Protein 6XIB (pdb70)

B-factor: mean 24.28, std 8.49, range [13.37, 77.91]

Structure (mmCIF, N/CA/C/O backbone):
data_6XIB
#
_entry.id   6XIB
#
_cell.length_a   71.027
_cell.length_b   71.027
_cell.length_c   152.357
_cell.angle_alpha   90
_cell.angle_beta   90
_cell.angle_gamma   120
#
_symmetry.space_group_name_H-M   'P 32 2 1'
#
loop_
_entity.id
_entity.type
_entity.pdbx_description
1 polymer 'Proprotein convertase subtilisin/kexin type 9'
2 polymer 'Proprotein convertase subtilisin/kexin type 9'
3 polymer 'Peptide 30'
4 non-polymer GLYCEROL
5 water water
#
loop_
_atom_site.group_PDB
_atom_site.id
_atom_site.type_symbol
_atom_site.label_atom_id
_atom_site.label_alt_id
_atom_site.label_comp_id
_atom_site.label_asym_id
_atom_site.label_entity_id
_atom_site.label_seq_id
_atom_site.pdbx_PDB_ins_code
_atom_site.Cartn_x
_atom_site.Cartn_y
_atom_site.Cartn_z
_atom_site.occupancy
_atom_site.B_iso_or_equiv
_atom_site.auth_seq_id
_atom_site.auth_comp_id
_atom_site.auth_asym_id
_atom_site.auth_atom_id
_atom_site.pdbx_PDB_model_num
ATOM 1 N N . THR A 1 31 ? 36.394 18.41 32.684 1 35.19 61 THR A N 1
ATOM 2 C CA . THR A 1 31 ? 35.291 17.631 33.25 1 34.79 61 THR A CA 1
ATOM 3 C C . THR A 1 31 ? 35.46 17.349 34.763 1 31.45 61 THR A C 1
ATOM 4 O O . THR A 1 31 ? 34.531 16.826 35.376 1 31.97 61 THR A O 1
ATOM 8 N N . ALA A 1 32 ? 36.628 17.663 35.353 1 27.75 62 ALA A N 1
ATOM 9 C CA . ALA A 1 32 ? 36.815 17.458 36.797 1 24.47 62 ALA A CA 1
ATOM 10 C C . ALA A 1 32 ? 36.092 18.587 37.521 1 21.85 62 ALA A C 1
ATOM 11 O O . ALA A 1 32 ? 36.183 19.736 37.091 1 21.95 62 ALA A O 1
ATOM 13 N N . THR A 1 33 ? 35.346 18.259 38.593 1 18.89 63 THR A N 1
ATOM 14 C CA . THR A 1 33 ? 34.525 19.23 39.311 1 18.27 63 THR A CA 1
ATOM 15 C C . THR A 1 33 ? 34.903 19.364 40.782 1 17.43 63 THR A C 1
ATOM 16 O O . THR A 1 33 ? 35.495 18.45 41.346 1 17.17 63 THR A O 1
ATOM 20 N N . PHE A 1 34 ? 34.536 20.504 41.397 1 16.05 64 PHE A N 1
ATOM 21 C CA . PHE A 1 34 ? 34.787 20.801 42.811 1 16.24 64 PHE A CA 1
ATOM 22 C C . PHE A 1 34 ? 33.473 20.714 43.58 1 16.29 64 PHE A C 1
ATOM 23 O O . PHE A 1 34 ? 32.423 21.158 43.099 1 17.13 64 PHE A O 1
ATOM 31 N N . HIS A 1 35 ? 33.527 20.165 44.8 1 15.23 65 HIS A N 1
ATOM 32 C CA . HIS A 1 35 ? 32.333 20.006 45.616 1 15.82 65 HIS A CA 1
ATOM 33 C C . HIS A 1 35 ? 32.612 20.379 47.058 1 16.47 65 HIS A C 1
ATOM 34 O O . HIS A 1 35 ? 33.693 20.075 47.566 1 16.25 65 HIS A O 1
ATOM 41 N N . ARG A 1 36 ? 31.677 21.102 47.702 1 16.46 66 ARG A N 1
ATOM 42 C CA . ARG A 1 36 ? 31.844 21.407 49.132 1 16.67 66 ARG A CA 1
ATOM 43 C C . ARG A 1 36 ? 30.5 21.226 49.849 1 16.92 66 ARG A C 1
ATOM 44 O O . ARG A 1 36 ? 29.451 21.298 49.22 1 17.38 66 ARG A O 1
ATOM 52 N N . CYS A 1 37 ? 30.531 20.937 51.159 1 16.63 67 CYS A N 1
ATOM 53 C CA . CYS A 1 37 ? 29.315 20.692 51.927 1 16.7 67 CYS A CA 1
ATOM 54 C C . CYS A 1 37 ? 28.271 21.825 51.815 1 16.73 67 CYS A C 1
ATOM 55 O O . CYS A 1 37 ? 28.621 22.991 51.989 1 16.99 67 CYS A O 1
ATOM 58 N N . ALA A 1 38 ? 27.001 21.467 51.564 1 16.95 68 ALA A N 1
ATOM 59 C CA . ALA A 1 38 ? 25.889 22.442 51.493 1 17.09 68 ALA A CA 1
ATOM 60 C C . ALA A 1 38 ? 25.552 23.02 52.876 1 17.25 68 ALA A C 1
ATOM 61 O O . ALA A 1 38 ? 25.003 24.127 52.968 1 17.58 68 ALA A O 1
ATOM 63 N N . LYS A 1 39 ? 25.89 22.285 53.963 1 16.49 69 LYS A N 1
ATOM 64 C CA . LYS A 1 39 ? 25.688 22.782 55.325 1 17.43 69 LYS A CA 1
ATOM 65 C C . LYS A 1 39 ? 26.957 23.543 55.694 1 18.18 69 LYS A C 1
ATOM 66 O O . LYS A 1 39 ? 27.953 22.959 56.152 1 17.73 69 LYS A O 1
ATOM 72 N N . ASP A 1 40 ? 26.936 24.855 55.418 1 18.24 70 ASP A N 1
ATOM 73 C CA . ASP A 1 40 ? 28.086 25.733 55.58 1 18.53 70 ASP A CA 1
ATOM 74 C C . ASP A 1 40 ? 28.794 25.603 56.95 1 19.08 70 ASP A C 1
ATOM 75 O O . ASP A 1 40 ? 30.018 25.517 56.937 1 19.38 70 ASP A O 1
ATOM 80 N N . PRO A 1 41 ? 28.105 25.512 58.109 1 19.28 71 PRO A N 1
ATOM 81 C CA . PRO A 1 41 ? 28.838 25.342 59.391 1 19.64 71 PRO A CA 1
ATOM 82 C C . PRO A 1 41 ? 29.569 23.994 59.557 1 19.18 71 PRO A C 1
ATOM 83 O O . PRO A 1 41 ? 30.414 23.85 60.446 1 20.1 71 PRO A O 1
ATOM 87 N N . TRP A 1 42 ? 29.237 23.015 58.722 1 17.4 72 TRP A N 1
ATOM 88 C CA . TRP A 1 42 ? 29.9 21.699 58.758 1 17.05 72 TRP A CA 1
ATOM 89 C C . TRP A 1 42 ? 31.125 21.595 57.838 1 17.29 72 TRP A C 1
ATOM 90 O O . TRP A 1 42 ? 31.839 20.581 57.876 1 17.47 72 TRP A O 1
ATOM 101 N N . ARG A 1 43 ? 31.391 22.622 57.02 1 16.6 73 ARG A N 1
ATOM 102 C CA . ARG A 1 43 ? 32.555 22.611 56.139 1 17.16 73 ARG A CA 1
ATOM 103 C C . ARG A 1 43 ? 33.852 22.695 56.949 1 18.19 73 ARG A C 1
ATOM 104 O O . ARG A 1 43 ? 33.87 23.293 58.033 1 18.13 73 ARG A O 1
ATOM 112 N N . LEU A 1 44 ? 34.928 22.112 56.416 1 18.59 74 LEU A N 1
ATOM 113 C CA . LEU A 1 44 ? 36.256 22.182 57.019 1 20.13 74 LEU A CA 1
ATOM 114 C C . LEU A 1 44 ? 37.234 22.71 55.969 1 21.14 74 LEU A C 1
ATOM 115 O O . LEU A 1 44 ? 38.018 21.949 55.4 1 21.71 74 LEU A O 1
ATOM 120 N N . PRO A 1 45 ? 37.187 24.024 55.678 1 21.49 75 PRO A N 1
ATOM 121 C CA . PRO A 1 45 ? 38.08 24.566 54.634 1 21.24 75 PRO A CA 1
ATOM 122 C C . PRO A 1 45 ? 39.565 24.338 54.89 1 20.75 75 PRO A C 1
ATOM 123 O O . PRO A 1 45 ? 39.983 24.241 56.038 1 21.52 75 PRO A O 1
ATOM 127 N N . GLY A 1 46 ? 40.341 24.245 53.815 1 19.72 76 GLY A N 1
ATOM 128 C CA . GLY A 1 46 ? 41.781 24.092 53.92 1 19.67 76 GLY A CA 1
ATOM 129 C C . GLY A 1 46 ? 42.313 22.682 53.755 1 19.14 76 GLY A C 1
ATOM 130 O O . GLY A 1 46 ? 43.533 22.505 53.673 1 19.58 76 GLY A O 1
ATOM 131 N N . THR A 1 47 ? 41.418 21.674 53.742 1 18.23 77 THR A N 1
ATOM 132 C CA . THR A 1 47 ? 41.806 20.269 53.522 1 18.08 77 THR A CA 1
ATOM 133 C C . THR A 1 47 ? 40.881 19.708 52.451 1 16.79 77 THR A C 1
ATOM 134 O O . THR A 1 47 ? 39.653 19.881 52.529 1 16.25 77 THR A O 1
ATOM 138 N N . TYR A 1 48 ? 41.462 19.096 51.427 1 15.9 78 TYR A N 1
ATOM 139 C CA . TYR A 1 48 ? 40.727 18.618 50.265 1 15.81 78 TYR A CA 1
ATOM 140 C C . TYR A 1 48 ? 41.048 17.17 49.931 1 16.09 78 TYR A C 1
ATOM 141 O O . TYR A 1 48 ? 42.218 16.766 50.005 1 16.53 78 TYR A O 1
ATOM 150 N N . VAL A 1 49 ? 40.014 16.406 49.527 1 15.63 79 VAL A N 1
ATOM 151 C CA . VAL A 1 49 ? 40.167 15.031 49.067 1 16.37 79 VAL A CA 1
ATOM 152 C C . VAL A 1 49 ? 40.2 15.087 47.543 1 16.52 79 VAL A C 1
ATOM 153 O O . VAL A 1 49 ? 39.203 15.465 46.919 1 16.8 79 VAL A O 1
ATOM 157 N N . VAL A 1 50 ? 41.347 14.752 46.951 1 16.03 80 VAL A N 1
ATOM 158 C CA . VAL A 1 50 ? 41.493 14.748 45.503 1 16.36 80 VAL A CA 1
ATOM 159 C C . VAL A 1 50 ? 41.229 13.333 45.05 1 17.4 80 VAL A C 1
ATOM 160 O O . VAL A 1 50 ? 41.986 12.434 45.411 1 17.24 80 VAL A O 1
ATOM 164 N N . VAL A 1 51 ? 40.118 13.114 44.33 1 16.95 81 VAL A N 1
ATOM 165 C CA . VAL A 1 51 ? 39.698 11.795 43.897 1 17.57 81 VAL A CA 1
ATOM 166 C C . VAL A 1 51 ? 40.082 11.567 42.454 1 18.01 81 VAL A C 1
ATOM 167 O O . VAL A 1 51 ? 39.667 12.333 41.588 1 17.63 81 VAL A O 1
ATOM 171 N N . LEU A 1 52 ? 40.882 10.515 42.191 1 18.19 82 LEU A N 1
ATOM 172 C CA . LEU A 1 52 ? 41.306 10.23 40.827 1 19.01 82 LEU A CA 1
ATOM 173 C C . LEU A 1 52 ? 40.366 9.213 40.149 1 19.77 82 LEU A C 1
ATOM 174 O O . LEU A 1 52 ? 39.536 8.568 40.809 1 19.33 82 LEU A O 1
ATOM 179 N N . LYS A 1 53 ? 40.482 9.083 38.819 1 20.99 83 LYS A N 1
ATOM 180 C CA . LYS A 1 53 ? 39.659 8.172 38.035 1 22.89 83 LYS A CA 1
ATOM 181 C C . LYS A 1 53 ? 39.819 6.723 38.527 1 24.84 83 LYS A C 1
ATOM 182 O O . LYS A 1 53 ? 40.888 6.344 38.98 1 24.28 83 LYS A O 1
ATOM 188 N N . GLU A 1 54 ? 38.723 5.97 38.513 1 27.56 84 GLU A N 1
ATOM 189 C CA . GLU A 1 54 ? 38.543 4.611 39.044 1 30.1 84 GLU A CA 1
ATOM 190 C C . GLU A 1 54 ? 39.774 3.662 39.003 1 30.81 84 GLU A C 1
ATOM 191 O O . GLU A 1 54 ? 40.149 3.106 40.045 1 31.74 84 GLU A O 1
ATOM 197 N N . GLU A 1 55 ? 40.377 3.463 37.83 1 29.81 85 GLU A N 1
ATOM 198 C CA . GLU A 1 55 ? 41.484 2.515 37.696 1 29.16 85 GLU A CA 1
ATOM 199 C C . GLU A 1 55 ? 42.877 3.121 37.863 1 26.77 85 GLU A C 1
ATOM 200 O O . GLU A 1 55 ? 43.871 2.483 37.489 1 26.52 85 GLU A O 1
ATOM 206 N N . THR A 1 56 ? 42.967 4.343 38.434 1 24.06 86 THR A N 1
ATOM 207 C CA . THR A 1 56 ? 44.265 4.971 38.639 1 22.23 86 THR A CA 1
ATOM 208 C C . THR A 1 56 ? 45.094 4.158 39.621 1 21.5 86 THR A C 1
ATOM 209 O O . THR A 1 56 ? 44.593 3.751 40.676 1 21.66 86 THR A O 1
ATOM 213 N N . HIS A 1 57 ? 46.335 3.864 39.242 1 20.63 87 HIS A N 1
ATOM 214 C CA . HIS A 1 57 ? 47.228 3.071 40.072 1 20.26 87 HIS A CA 1
ATOM 215 C C . HIS A 1 57 ? 47.886 3.913 41.169 1 19.66 87 HIS A C 1
ATOM 216 O O . HIS A 1 57 ? 48.101 5.114 40.972 1 19.4 87 HIS A O 1
ATOM 223 N N . LEU A 1 58 ? 48.251 3.282 42.304 1 19.01 88 LEU A N 1
ATOM 224 C CA . LEU A 1 58 ? 48.925 3.939 43.433 1 19.61 88 LEU A CA 1
ATOM 225 C C . LEU A 1 58 ? 50.165 4.75 42.998 1 19.76 88 LEU A C 1
ATOM 226 O O . LEU A 1 58 ? 50.333 5.884 43.447 1 19.37 88 LEU A O 1
ATOM 231 N N . SER A 1 59 ? 51.001 4.205 42.09 1 19.65 89 SER A N 1
ATOM 232 C CA . SER A 1 59 ? 52.163 4.946 41.597 1 19.96 89 SER A CA 1
ATOM 233 C C . SER A 1 59 ? 51.76 6.253 40.9 1 19.83 89 SER A C 1
ATOM 234 O O . SER A 1 59 ? 52.462 7.258 41.046 1 20.83 89 SER A O 1
ATOM 237 N N . GLN A 1 60 ? 50.658 6.233 40.137 1 19.12 90 GLN A N 1
ATOM 238 C CA . GLN A 1 60 ? 50.14 7.409 39.431 1 19.72 90 GLN A CA 1
ATOM 239 C C . GLN A 1 60 ? 49.567 8.409 40.466 1 20.18 90 GLN A C 1
ATOM 240 O O . GLN A 1 60 ? 49.814 9.612 40.35 1 20.68 90 GLN A O 1
ATOM 246 N N . SER A 1 61 ? 48.852 7.911 41.501 1 19.39 91 SER A N 1
ATOM 247 C CA . SER A 1 61 ? 48.349 8.792 42.566 1 19.37 91 SER A CA 1
ATOM 248 C C . SER A 1 61 ? 49.501 9.537 43.269 1 19.06 91 SER A C 1
ATOM 249 O O . SER A 1 61 ? 49.421 10.75 43.461 1 19.25 91 SER A O 1
ATOM 252 N N . GLU A 1 62 ? 50.583 8.821 43.624 1 18.83 92 GLU A N 1
ATOM 253 C CA . GLU A 1 62 ? 51.74 9.434 44.273 1 18.97 92 GLU A CA 1
ATOM 254 C C . GLU A 1 62 ? 52.399 10.469 43.361 1 19.74 92 GLU A C 1
ATOM 255 O O . GLU A 1 62 ? 52.751 11.552 43.827 1 20.29 92 GLU A O 1
ATOM 261 N N . ARG A 1 63 ? 52.535 10.157 42.061 1 19.83 93 ARG A N 1
ATOM 262 C CA . ARG A 1 63 ? 53.155 11.092 41.122 1 20.92 93 ARG A CA 1
ATOM 263 C C . ARG A 1 63 ? 52.308 12.353 40.964 1 19.88 93 ARG A C 1
ATOM 264 O O . ARG A 1 63 ? 52.854 13.454 40.944 1 20.21 93 ARG A O 1
ATOM 272 N N . THR A 1 64 ? 50.977 12.198 40.902 1 18.73 94 THR A N 1
ATOM 273 C CA . THR A 1 64 ? 50.055 13.327 40.756 1 18.31 94 THR A CA 1
ATOM 274 C C . THR A 1 64 ? 50.126 14.231 42.002 1 17.59 94 THR A C 1
ATOM 275 O O . THR A 1 64 ? 50.157 15.452 41.875 1 17.59 94 THR A O 1
ATOM 279 N N . ALA A 1 65 ? 50.216 13.63 43.2 1 17.09 95 ALA A N 1
ATOM 280 C CA . ALA A 1 65 ? 50.334 14.416 44.435 1 17.64 95 ALA A CA 1
ATOM 281 C C . ALA A 1 65 ? 51.645 15.226 44.412 1 18.41 95 ALA A C 1
ATOM 282 O O . ALA A 1 65 ? 51.638 16.415 44.735 1 18.24 95 ALA A O 1
ATOM 284 N N . ARG A 1 66 ? 52.753 14.603 43.968 1 18.69 96 ARG A N 1
ATOM 285 C CA . ARG A 1 66 ? 54.037 15.317 43.897 1 20.25 96 ARG A CA 1
ATOM 286 C C . ARG A 1 66 ? 53.994 16.445 42.84 1 19.43 96 ARG A C 1
ATOM 287 O O . ARG A 1 66 ? 54.551 17.526 43.058 1 19.61 96 ARG A O 1
ATOM 295 N N . ARG A 1 67 ? 53.275 16.215 41.74 1 18.47 97 ARG A N 1
ATOM 296 C CA . ARG A 1 67 ? 53.112 17.203 40.677 1 18.83 97 ARG A CA 1
ATOM 297 C C . ARG A 1 67 ? 52.323 18.417 41.224 1 18.21 97 ARG A C 1
ATOM 298 O O . ARG A 1 67 ? 52.702 19.56 40.982 1 18.91 97 ARG A O 1
ATOM 306 N N . LEU A 1 68 ? 51.274 18.163 42.026 1 17.09 98 LEU A N 1
ATOM 307 C CA . LEU A 1 68 ? 50.51 19.254 42.645 1 16.38 98 LEU A CA 1
ATOM 308 C C . LEU A 1 68 ? 51.42 20.052 43.579 1 16.67 98 LEU A C 1
ATOM 309 O O . LEU A 1 68 ? 51.442 21.276 43.491 1 16.93 98 LEU A O 1
ATOM 314 N N . GLN A 1 69 ? 52.222 19.369 44.423 1 16.61 99 GLN A N 1
ATOM 315 C CA . GLN A 1 69 ? 53.121 20.098 45.328 1 17.21 99 GLN A CA 1
ATOM 316 C C . GLN A 1 69 ? 54.101 20.99 44.567 1 17.63 99 GLN A C 1
ATOM 317 O O . GLN A 1 69 ? 54.275 22.165 44.938 1 18.25 99 GLN A O 1
ATOM 323 N N . ALA A 1 70 ? 54.644 20.474 43.428 1 17.23 100 ALA A N 1
ATOM 324 C CA . ALA A 1 70 ? 55.58 21.246 42.606 1 17.73 100 ALA A CA 1
ATOM 325 C C . ALA A 1 70 ? 54.9 22.453 41.929 1 17.85 100 ALA A C 1
ATOM 326 O O . ALA A 1 70 ? 55.447 23.556 41.979 1 18.46 100 ALA A O 1
ATOM 328 N N . GLN A 1 71 ? 53.729 22.252 41.298 1 17.51 101 GLN A N 1
ATOM 329 C CA . GLN A 1 71 ? 53.024 23.357 40.638 1 19.17 101 GLN A CA 1
ATOM 330 C C . GLN A 1 71 ? 52.603 24.42 41.662 1 19.35 101 GLN A C 1
ATOM 331 O O . GLN A 1 71 ? 52.698 25.618 41.391 1 19.59 101 GLN A O 1
ATOM 337 N N . ALA A 1 72 ? 52.168 23.981 42.844 1 18.79 102 ALA A N 1
ATOM 338 C CA . ALA A 1 72 ? 51.787 24.905 43.906 1 19.4 102 ALA A CA 1
ATOM 339 C C . ALA A 1 72 ? 52.996 25.73 44.354 1 19.81 102 ALA A C 1
ATOM 340 O O . ALA A 1 72 ? 52.877 26.946 44.514 1 20.01 102 ALA A O 1
ATOM 342 N N . ALA A 1 73 ? 54.168 25.081 44.494 1 19.59 103 ALA A N 1
ATOM 343 C CA . ALA A 1 73 ? 55.399 25.748 44.913 1 20.39 103 ALA A CA 1
ATOM 344 C C . ALA A 1 73 ? 55.832 26.799 43.907 1 21.17 103 ALA A C 1
ATOM 345 O O . ALA A 1 73 ? 56.282 27.877 44.308 1 21.86 103 ALA A O 1
ATOM 347 N N . ARG A 1 74 ? 55.621 26.539 42.601 1 21.11 104 ARG A N 1
ATOM 348 C CA . ARG A 1 74 ? 55.965 27.529 41.579 1 21.87 104 ARG A CA 1
ATOM 349 C C . ARG A 1 74 ? 55.13 28.823 41.699 1 23.1 104 ARG A C 1
ATOM 350 O O . ARG A 1 74 ? 55.565 29.875 41.246 1 23.94 104 ARG A O 1
ATOM 358 N N . ARG A 1 75 ? 53.941 28.732 42.301 1 22.78 105 ARG A N 1
ATOM 359 C CA . ARG A 1 75 ? 53.057 29.864 42.556 1 23.59 105 ARG A CA 1
ATOM 360 C C . ARG A 1 75 ? 53.238 30.477 43.972 1 23.48 105 ARG A C 1
ATOM 361 O O . ARG A 1 75 ? 52.5 31.393 44.335 1 24.23 105 ARG A O 1
ATOM 369 N N . GLY A 1 76 ? 54.175 29.948 44.755 1 22.54 106 GLY A N 1
ATOM 370 C CA . GLY A 1 76 ? 54.492 30.422 46.097 1 22.55 106 GLY A CA 1
ATOM 371 C C . GLY A 1 76 ? 53.692 29.799 47.219 1 22.21 106 GLY A C 1
ATOM 372 O O . GLY A 1 76 ? 53.746 30.28 48.356 1 23.05 106 GLY A O 1
ATOM 373 N N . TYR A 1 77 ? 52.997 28.694 46.943 1 20.71 107 TYR A N 1
ATOM 374 C CA . TYR A 1 77 ? 52.157 28.047 47.954 1 20.3 107 TYR A CA 1
ATOM 375 C C . TYR A 1 77 ? 52.733 26.774 48.555 1 21.16 107 TYR A C 1
ATOM 376 O O . TYR A 1 77 ? 53.174 25.895 47.827 1 20.93 107 TYR A O 1
ATOM 385 N N . LEU A 1 78 ? 52.601 26.63 49.872 1 21.45 108 LEU A N 1
ATOM 386 C CA . LEU A 1 78 ? 52.957 25.406 50.563 1 22.7 108 LEU A CA 1
ATOM 387 C C . LEU A 1 78 ? 51.782 24.446 50.478 1 23.42 108 LEU A C 1
ATOM 388 O O . LEU A 1 78 ? 50.615 24.858 50.492 1 25.09 108 LEU A O 1
ATOM 393 N N . THR A 1 79 ? 52.08 23.167 50.429 1 22.16 109 THR A N 1
ATOM 394 C CA . THR A 1 79 ? 51.083 22.112 50.434 1 21.62 109 THR A CA 1
ATOM 395 C C . THR A 1 79 ? 51.606 20.978 51.322 1 21.29 109 THR A C 1
ATOM 396 O O . THR A 1 79 ? 52.825 20.834 51.489 1 22.37 109 THR A O 1
ATOM 400 N N . LYS A 1 80 ? 50.705 20.136 51.823 1 20.21 110 LYS A N 1
ATOM 401 C CA . LYS A 1 80 ? 51.099 18.993 52.63 1 20.25 110 LYS A CA 1
ATOM 402 C C . LYS A 1 80 ? 50.231 17.803 52.266 1 19.99 110 LYS A C 1
ATOM 403 O O . LYS A 1 80 ? 49.004 17.903 52.307 1 20.51 110 LYS A O 1
ATOM 409 N N . ILE A 1 81 ? 50.853 16.693 51.847 1 19.15 111 ILE A N 1
ATOM 410 C CA . ILE A 1 81 ? 50.098 15.5 51.479 1 19.35 111 ILE A CA 1
ATOM 411 C C . ILE A 1 81 ? 49.868 14.679 52.746 1 20.31 111 ILE A C 1
ATOM 412 O O . ILE A 1 81 ? 50.803 14.064 53.268 1 21.62 111 ILE A O 1
ATOM 417 N N . LEU A 1 82 ? 48.66 14.728 53.286 1 19.56 112 LEU A N 1
ATOM 418 C CA . LEU A 1 82 ? 48.341 14.027 54.534 1 19.93 112 LEU A CA 1
ATOM 419 C C . LEU A 1 82 ? 48.192 12.509 54.388 1 20.26 112 LEU A C 1
ATOM 420 O O . LEU A 1 82 ? 48.441 11.767 55.347 1 20.65 112 LEU A O 1
ATOM 425 N N . HIS A 1 83 ? 47.702 12.048 53.233 1 19.89 113 HIS A N 1
ATOM 426 C CA . HIS A 1 83 ? 47.443 10.626 53.012 1 19.72 113 HIS A CA 1
ATOM 427 C C . HIS A 1 83 ? 47.307 10.344 51.527 1 19.85 113 HIS A C 1
ATOM 428 O O . HIS A 1 83 ? 46.771 11.173 50.807 1 19.03 113 HIS A O 1
ATOM 435 N N . VAL A 1 84 ? 47.764 9.17 51.067 1 19.86 114 VAL A N 1
ATOM 436 C CA . VAL A 1 84 ? 47.578 8.776 49.681 1 20.21 114 VAL A CA 1
ATOM 437 C C . VAL A 1 84 ? 46.669 7.541 49.72 1 21.01 114 VAL A C 1
ATOM 438 O O . VAL A 1 84 ? 47.01 6.536 50.36 1 21.69 114 VAL A O 1
ATOM 442 N N . PHE A 1 85 ? 45.485 7.642 49.115 1 20.93 115 PHE A N 1
ATOM 443 C CA . PHE A 1 85 ? 44.484 6.589 49.086 1 22.31 115 PHE A CA 1
ATOM 444 C C . PHE A 1 85 ? 44.732 5.539 48.007 1 25.98 115 PHE A C 1
ATOM 445 O O . PHE A 1 85 ? 45.062 5.881 46.874 1 26.72 115 PHE A O 1
ATOM 453 N N . HIS A 1 86 ? 44.429 4.28 48.33 1 27.84 116 HIS A N 1
ATOM 454 C CA . HIS A 1 86 ? 44.478 3.139 47.409 1 29.76 116 HIS A CA 1
ATOM 455 C C . HIS A 1 86 ? 43.731 1.961 48.045 1 30.81 116 HIS A C 1
ATOM 456 O O . HIS A 1 86 ? 43.834 1.752 49.244 1 31.82 116 HIS A O 1
ATOM 463 N N . GLY A 1 87 ? 42.95 1.241 47.254 1 30.89 117 GLY A N 1
ATOM 464 C CA . GLY A 1 87 ? 42.181 0.111 47.753 1 31.2 117 GLY A CA 1
ATOM 465 C C . GLY A 1 87 ? 40.699 0.199 47.442 1 31.44 117 GLY A C 1
ATOM 466 O O . GLY A 1 87 ? 40.072 -0.807 47.105 1 32.56 117 GLY A O 1
ATOM 467 N N . LEU A 1 88 ? 40.109 1.385 47.599 1 30.29 118 LEU A N 1
ATOM 468 C CA . LEU A 1 88 ? 38.69 1.596 47.299 1 30.05 118 LEU A CA 1
ATOM 469 C C . LEU A 1 88 ? 38.63 2.761 46.284 1 28.96 118 LEU A C 1
ATOM 470 O O . LEU A 1 88 ? 38.207 2.571 45.142 1 29.32 118 LEU A O 1
ATOM 475 N N . LEU A 1 89 ? 39.126 3.933 46.681 1 27.62 119 LEU A N 1
ATOM 476 C CA . LEU A 1 89 ? 39.167 5.114 45.835 1 27.34 119 LEU A CA 1
ATOM 477 C C . LEU A 1 89 ? 40.608 5.575 45.707 1 24.94 119 LEU A C 1
ATOM 478 O O . LEU A 1 89 ? 41.205 5.96 46.701 1 25.24 119 LEU A O 1
ATOM 483 N N . PRO A 1 90 ? 41.151 5.666 44.49 1 23.15 120 PRO A N 1
ATOM 484 C CA . PRO A 1 90 ? 42.497 6.24 44.329 1 21.75 120 PRO A CA 1
ATOM 485 C C . PRO A 1 90 ? 42.451 7.766 44.502 1 19.71 120 PRO A C 1
ATOM 486 O O . PRO A 1 90 ? 41.463 8.416 44.135 1 19.38 120 PRO A O 1
ATOM 490 N N . GLY A 1 91 ? 43.495 8.311 45.091 1 18.72 121 GLY A N 1
ATOM 491 C CA . GLY A 1 91 ? 43.582 9.75 45.297 1 18.36 121 GLY A CA 1
ATOM 492 C C . GLY A 1 91 ? 44.443 10.116 46.476 1 18.02 121 GLY A C 1
ATOM 493 O O . GLY A 1 91 ? 45.324 9.345 46.874 1 18.1 121 GLY A O 1
ATOM 494 N N . PHE A 1 92 ? 44.211 11.302 47.033 1 17.04 122 PHE A N 1
ATOM 495 C CA . PHE A 1 92 ? 45.005 11.764 48.167 1 16.81 122 PHE A CA 1
ATOM 496 C C . PHE A 1 92 ? 44.325 12.884 48.938 1 16.83 122 PHE A C 1
ATOM 497 O O . PHE A 1 92 ? 43.409 13.529 48.432 1 17.54 122 PHE A O 1
ATOM 505 N N . LEU A 1 93 ? 44.725 13.055 50.177 1 15.75 123 LEU A N 1
ATOM 506 C CA . LEU A 1 93 ? 44.206 14.069 51.071 1 16.22 123 LEU A CA 1
ATOM 507 C C . LEU A 1 93 ? 45.288 15.137 51.156 1 16.77 123 LEU A C 1
ATOM 508 O O . LEU A 1 93 ? 46.435 14.825 51.49 1 17.32 123 LEU A O 1
ATOM 513 N N . VAL A 1 94 ? 44.95 16.39 50.831 1 16.37 124 VAL A N 1
ATOM 514 C CA . VAL A 1 94 ? 45.94 17.47 50.823 1 17.03 124 VAL A CA 1
ATOM 515 C C . VAL A 1 94 ? 45.517 18.69 51.656 1 17.57 124 VAL A C 1
ATOM 516 O O . VAL A 1 94 ? 44.361 19.126 51.589 1 18.01 124 VAL A O 1
ATOM 520 N N . LYS A 1 95 ? 46.441 19.218 52.463 1 17.14 125 LYS A N 1
ATOM 521 C CA . LYS A 1 95 ? 46.198 20.447 53.205 1 17.64 125 LYS A CA 1
ATOM 522 C C . LYS A 1 95 ? 46.809 21.566 52.372 1 18.28 125 LYS A C 1
ATOM 523 O O . LYS A 1 95 ? 48.026 21.579 52.136 1 18.81 125 LYS A O 1
ATOM 529 N N . MET A 1 96 ? 45.967 22.463 51.849 1 17.17 126 MET A N 1
ATOM 530 C CA . MET A 1 96 ? 46.462 23.55 50.995 1 17.14 126 MET A CA 1
ATOM 531 C C . MET A 1 96 ? 45.402 24.65 50.904 1 17.62 126 MET A C 1
ATOM 532 O O . MET A 1 96 ? 44.233 24.42 51.236 1 17.83 126 MET A O 1
ATOM 537 N N . SER A 1 97 ? 45.794 25.811 50.407 1 17.89 127 SER A N 1
ATOM 538 C CA . SER A 1 97 ? 44.86 26.903 50.166 1 18.49 127 SER A CA 1
ATOM 539 C C . SER A 1 97 ? 43.893 26.503 49.041 1 18.81 127 SER A C 1
ATOM 540 O O . SER A 1 97 ? 44.33 25.968 48.021 1 19.41 127 SER A O 1
ATOM 543 N N . GLY A 1 98 ? 42.61 26.822 49.208 1 18.7 128 GLY A N 1
ATOM 544 C CA . GLY A 1 98 ? 41.612 26.606 48.159 1 18.82 128 GLY A CA 1
ATOM 545 C C . GLY A 1 98 ? 41.928 27.407 46.9 1 18.31 128 GLY A C 1
ATOM 546 O O . GLY A 1 98 ? 41.393 27.101 45.825 1 17.73 128 GLY A O 1
ATOM 547 N N . ASP A 1 99 ? 42.845 28.42 46.992 1 18.46 129 ASP A N 1
ATOM 548 C CA . ASP A 1 99 ? 43.29 29.192 45.823 1 18.15 129 ASP A CA 1
ATOM 549 C C . ASP A 1 99 ? 43.837 28.267 44.728 1 18.6 129 ASP A C 1
ATOM 550 O O . ASP A 1 99 ? 43.77 28.611 43.555 1 18.72 129 ASP A O 1
ATOM 555 N N . LEU A 1 100 ? 44.397 27.103 45.118 1 17.99 130 LEU A N 1
ATOM 556 C CA . LEU A 1 100 ? 44.982 26.159 44.185 1 18.02 130 LEU A CA 1
ATOM 557 C C . LEU A 1 100 ? 43.974 25.21 43.518 1 17.51 130 LEU A C 1
ATOM 558 O O . LEU A 1 100 ? 44.408 24.375 42.728 1 17.85 130 LEU A O 1
ATOM 563 N N . LEU A 1 101 ? 42.669 25.309 43.821 1 16.28 131 LEU A N 1
ATOM 564 C CA . LEU A 1 101 ? 41.681 24.369 43.249 1 16.46 131 LEU A CA 1
ATOM 565 C C . LEU A 1 101 ? 41.582 24.395 41.719 1 17.21 131 LEU A C 1
ATOM 566 O O . LEU A 1 101 ? 41.507 23.322 41.107 1 17.87 131 LEU A O 1
ATOM 571 N N . GLU A 1 102 ? 41.629 25.584 41.081 1 17.27 132 GLU A N 1
ATOM 572 C CA . GLU A 1 102 ? 41.564 25.644 39.604 1 18.3 132 GLU A CA 1
ATOM 573 C C . GLU A 1 102 ? 42.749 24.858 38.998 1 19.02 132 GLU A C 1
ATOM 574 O O . GLU A 1 102 ? 42.568 24.045 38.084 1 19.87 132 GLU A O 1
ATOM 580 N N . LEU A 1 103 ? 43.945 25.065 39.563 1 18.48 133 LEU A N 1
ATOM 581 C CA . LEU A 1 103 ? 45.158 24.357 39.153 1 19.68 133 LEU A CA 1
ATOM 582 C C . LEU A 1 103 ? 45.011 22.839 39.402 1 19.02 133 LEU A C 1
ATOM 583 O O . LEU A 1 103 ? 45.286 22.028 38.508 1 19.29 133 LEU A O 1
ATOM 588 N N . ALA A 1 104 ? 44.569 22.456 40.608 1 17.86 134 ALA A N 1
ATOM 589 C CA . ALA A 1 104 ? 44.463 21.04 40.972 1 17.62 134 ALA A CA 1
ATOM 590 C C . ALA A 1 104 ? 43.477 20.271 40.094 1 17.31 134 ALA A C 1
ATOM 591 O O . ALA A 1 104 ? 43.742 19.124 39.738 1 17.44 134 ALA A O 1
ATOM 593 N N . LEU A 1 105 ? 42.375 20.928 39.663 1 17 135 LEU A N 1
ATOM 594 C CA . LEU A 1 105 ? 41.388 20.253 38.812 1 17.57 135 LEU A CA 1
ATOM 595 C C . LEU A 1 105 ? 41.91 19.923 37.412 1 18.91 135 LEU A C 1
ATOM 596 O O . LEU A 1 105 ? 41.316 19.09 36.711 1 19.94 135 LEU A O 1
ATOM 601 N N . LYS A 1 106 ? 43.017 20.554 37.008 1 18.54 136 LYS A N 1
ATOM 602 C CA . LYS A 1 106 ? 43.638 20.3 35.705 1 19.3 136 LYS A CA 1
ATOM 603 C C . LYS A 1 106 ? 44.716 19.197 35.749 1 20.28 136 LYS A C 1
ATOM 604 O O . LYS A 1 106 ? 45.279 18.863 34.699 1 20.83 136 LYS A O 1
ATOM 610 N N . LEU A 1 107 ? 45.017 18.636 36.94 1 20.02 137 LEU A N 1
ATOM 611 C CA . LEU A 1 107 ? 46.038 17.59 37.075 1 20.45 137 LEU A CA 1
ATOM 612 C C . LEU A 1 107 ? 45.622 16.325 36.325 1 20.9 137 LEU A C 1
ATOM 613 O O . LEU A 1 107 ? 44.431 16.008 36.232 1 19.37 137 LEU A O 1
ATOM 618 N N . PRO A 1 108 ? 46.603 15.537 35.849 1 23.13 138 PRO A N 1
ATOM 619 C CA . PRO A 1 108 ? 46.241 14.285 35.165 1 23.85 138 PRO A CA 1
ATOM 620 C C . PRO A 1 108 ? 45.507 13.337 36.117 1 23.03 138 PRO A C 1
ATOM 621 O O . PRO A 1 108 ? 45.77 13.333 37.324 1 23.83 138 PRO A O 1
ATOM 625 N N . HIS A 1 109 ? 44.551 12.58 35.57 1 22.11 139 HIS A N 1
ATOM 626 C CA . HIS A 1 109 ? 43.746 11.563 36.258 1 22.07 139 HIS A CA 1
ATOM 627 C C . HIS A 1 109 ? 42.685 12.106 37.225 1 20.67 139 HIS A C 1
ATOM 628 O O . HIS A 1 109 ? 42.002 11.289 37.839 1 20.85 139 HIS A O 1
ATOM 635 N N . VAL A 1 110 ? 42.563 13.444 37.408 1 19.64 140 VAL A N 1
ATOM 636 C CA . VAL A 1 110 ? 41.591 13.939 38.404 1 19.4 140 VAL A CA 1
ATOM 637 C C . VAL A 1 110 ? 40.149 13.679 37.968 1 19.01 140 VAL A C 1
ATOM 638 O O . VAL A 1 110 ? 39.781 13.967 36.83 1 19.97 140 VAL A O 1
ATOM 642 N N . ASP A 1 111 ? 39.336 13.12 38.872 1 17.27 141 ASP A N 1
ATOM 643 C CA . ASP A 1 111 ? 37.914 12.891 38.627 1 16.49 141 ASP A CA 1
ATOM 644 C C . ASP A 1 111 ? 37.153 14.072 39.279 1 16.63 141 ASP A C 1
ATOM 645 O O . ASP A 1 111 ? 36.403 14.775 38.604 1 16.84 141 ASP A O 1
ATOM 650 N N . TYR A 1 112 ? 37.4 14.324 40.577 1 15.74 142 TYR A N 1
ATOM 651 C CA . TYR A 1 112 ? 36.753 15.452 41.267 1 15.67 142 TYR A CA 1
ATOM 652 C C . TYR A 1 112 ? 37.471 15.731 42.584 1 15.83 142 TYR A C 1
ATOM 653 O O . TYR A 1 112 ? 38.275 14.919 43.032 1 16.03 142 TYR A O 1
ATOM 662 N N . ILE A 1 113 ? 37.226 16.907 43.174 1 15.45 143 ILE A N 1
ATOM 663 C CA . ILE A 1 113 ? 37.859 17.278 44.434 1 15.54 143 ILE A CA 1
ATOM 664 C C . ILE A 1 113 ? 36.773 17.704 45.388 1 16.21 143 ILE A C 1
ATOM 665 O O . ILE A 1 113 ? 35.846 18.427 44.993 1 16.39 143 ILE A O 1
ATOM 670 N N . GLU A 1 114 ? 36.854 17.241 46.646 1 15.54 144 GLU A N 1
ATOM 671 C CA . GLU A 1 114 ? 35.849 17.605 47.643 1 15.72 144 GLU A CA 1
ATOM 672 C C . GLU A 1 114 ? 36.494 18.223 48.871 1 15.58 144 GLU A C 1
ATOM 673 O O . GLU A 1 114 ? 37.478 17.682 49.396 1 15.97 144 GLU A O 1
ATOM 679 N N . GLU A 1 115 ? 35.973 19.375 49.325 1 14.36 145 GLU A N 1
ATOM 680 C CA . GLU A 1 115 ? 36.476 19.989 50.559 1 14.39 145 GLU A CA 1
ATOM 681 C C . GLU A 1 115 ? 36.071 19.093 51.734 1 13.98 145 GLU A C 1
ATOM 682 O O . GLU A 1 115 ? 34.951 18.605 51.751 1 14.16 145 GLU A O 1
ATOM 688 N N . ASP A 1 116 ? 36.962 18.891 52.724 1 14.63 146 ASP A N 1
ATOM 689 C CA . ASP A 1 116 ? 36.614 18.063 53.885 1 15.07 146 ASP A CA 1
ATOM 690 C C . ASP A 1 116 ? 35.436 18.692 54.661 1 15.31 146 ASP A C 1
ATOM 691 O O . ASP A 1 116 ? 35.177 19.895 54.55 1 15.61 146 ASP A O 1
ATOM 696 N N . SER A 1 117 ? 34.704 17.87 55.413 1 15.45 147 SER A N 1
ATOM 697 C CA . SER A 1 117 ? 33.54 18.321 56.178 1 15.25 147 SER A CA 1
ATOM 698 C C . SER A 1 117 ? 33.315 17.395 57.374 1 15.63 147 SER A C 1
ATOM 699 O O . SER A 1 117 ? 33.921 16.309 57.456 1 15.39 147 SER A O 1
ATOM 702 N N . SER A 1 118 ? 32.493 17.841 58.32 1 14.53 148 SER A N 1
ATOM 703 C CA . SER A 1 118 ? 32.278 17.098 59.552 1 14.56 148 SER A CA 1
ATOM 704 C C . SER A 1 118 ? 31.237 15.965 59.451 1 14.5 148 SER A C 1
ATOM 705 O O . SER A 1 118 ? 30.296 16.02 58.666 1 15.26 148 SER A O 1
ATOM 708 N N . VAL A 1 119 ? 31.424 14.926 60.273 1 14.31 149 VAL A N 1
ATOM 709 C CA . VAL A 1 119 ? 30.45 13.886 60.512 1 14.51 149 VAL A CA 1
ATOM 710 C C . VAL A 1 119 ? 30.181 13.841 62.027 1 14.29 149 VAL A C 1
ATOM 711 O O . VAL A 1 119 ? 31.055 14.223 62.803 1 14.4 149 VAL A O 1
ATOM 715 N N . PHE A 1 120 ? 28.992 13.409 62.425 1 14.49 150 PHE A N 1
ATOM 716 C CA . PHE A 1 120 ? 28.589 13.421 63.836 1 15.29 150 PHE A CA 1
ATOM 717 C C . PHE A 1 120 ? 27.947 12.113 64.273 1 14.73 150 PHE A C 1
ATOM 718 O O . PHE A 1 120 ? 27.164 11.515 63.528 1 14.43 150 PHE A O 1
ATOM 726 N N . ALA A 1 121 ? 28.191 11.721 65.54 1 14.69 151 ALA A N 1
ATOM 727 C CA . ALA A 1 121 ? 27.588 10.551 66.167 1 15.47 151 ALA A CA 1
ATOM 728 C C . ALA A 1 121 ? 26.065 10.716 66.143 1 16.39 151 ALA A C 1
ATOM 729 O O . ALA A 1 121 ? 25.575 11.806 66.443 1 17.27 151 ALA A O 1
ATOM 731 N N . GLN A 1 122 ? 25.331 9.669 65.759 1 16.04 152 GLN A N 1
ATOM 732 C CA . GLN A 1 122 ? 23.871 9.736 65.728 1 16.89 152 GLN A CA 1
ATOM 733 C C . GLN A 1 122 ? 23.251 8.938 66.891 1 18.88 152 GLN A C 1
ATOM 734 O O . GLN A 1 122 ? 22.109 8.447 66.748 1 18.66 152 GLN A O 1
ATOM 741 N N . SER B 2 1 ? 11.796 -10.661 82.773 1 36.28 153 SER B N 1
ATOM 742 C CA . SER B 2 1 ? 11.608 -9.691 81.694 1 36.33 153 SER B CA 1
ATOM 743 C C . SER B 2 1 ? 12.879 -9.475 80.857 1 34.99 153 SER B C 1
ATOM 744 O O . SER B 2 1 ? 13.984 -9.821 81.268 1 35.09 153 SER B O 1
ATOM 747 N N . ILE B 2 2 ? 12.698 -8.897 79.673 1 33.3 154 ILE B N 1
ATOM 748 C CA . ILE B 2 2 ? 13.726 -8.671 78.654 1 31.5 154 ILE B CA 1
ATOM 749 C C . ILE B 2 2 ? 13.655 -7.199 78.186 1 28.25 154 ILE B C 1
ATOM 750 O O . ILE B 2 2 ? 12.572 -6.616 78.229 1 27.58 154 ILE B O 1
ATOM 755 N N . PRO B 2 3 ? 14.757 -6.567 77.701 1 26.07 155 PRO B N 1
ATOM 756 C CA . PRO B 2 3 ? 14.629 -5.186 77.172 1 24.72 155 PRO B CA 1
ATOM 757 C C . PRO B 2 3 ? 13.602 -5.158 76.029 1 23.02 155 PRO B C 1
ATOM 758 O O . PRO B 2 3 ? 13.563 -6.093 75.23 1 23.09 155 PRO B O 1
ATOM 762 N N . TRP B 2 4 ? 12.73 -4.13 75.987 1 21.89 156 TRP B N 1
ATOM 763 C CA . TRP B 2 4 ? 11.653 -4.02 74.998 1 21.16 156 TRP B CA 1
ATOM 764 C C . TRP B 2 4 ? 12.105 -4.251 73.569 1 20.54 156 TRP B C 1
ATOM 765 O O . TRP B 2 4 ? 11.387 -4.859 72.783 1 20.74 156 TRP B O 1
ATOM 776 N N . ASN B 2 5 ? 13.285 -3.72 73.225 1 20.21 157 ASN B N 1
ATOM 777 C CA . ASN B 2 5 ? 13.835 -3.788 71.872 1 19.78 157 ASN B CA 1
ATOM 778 C C . ASN B 2 5 ? 14.191 -5.211 71.456 1 20.63 157 ASN B C 1
ATOM 779 O O . ASN B 2 5 ? 13.962 -5.577 70.301 1 21.21 157 ASN B O 1
ATOM 784 N N . LEU B 2 6 ? 14.751 -6.007 72.376 1 20.96 158 LEU B N 1
ATOM 785 C CA . LEU B 2 6 ? 15.084 -7.4 72.066 1 21.39 158 LEU B CA 1
ATOM 786 C C . LEU B 2 6 ? 13.794 -8.243 71.917 1 22.87 158 LEU B C 1
ATOM 787 O O . LEU B 2 6 ? 13.728 -9.121 71.053 1 23.31 158 LEU B O 1
ATOM 792 N N . GLU B 2 7 ? 12.745 -7.911 72.696 1 22.85 159 GLU B N 1
ATOM 793 C CA . GLU B 2 7 ? 11.458 -8.583 72.547 1 23.93 159 GLU B CA 1
ATOM 794 C C . GLU B 2 7 ? 10.843 -8.193 71.185 1 23.75 159 GLU B C 1
ATOM 795 O O . GLU B 2 7 ? 10.331 -9.049 70.462 1 23.48 159 GLU B O 1
ATOM 801 N N . ARG B 2 8 ? 10.952 -6.904 70.807 1 23.36 160 ARG B N 1
ATOM 802 C CA . ARG B 2 8 ? 10.396 -6.395 69.548 1 23.3 160 ARG B CA 1
ATOM 803 C C . ARG B 2 8 ? 10.972 -7.041 68.296 1 23.83 160 ARG B C 1
ATOM 804 O O . ARG B 2 8 ? 10.241 -7.253 67.324 1 24.2 160 ARG B O 1
ATOM 812 N N . ILE B 2 9 ? 12.279 -7.321 68.289 1 23.95 161 ILE B N 1
ATOM 813 C CA . ILE B 2 9 ? 12.899 -7.965 67.125 1 25.26 161 ILE B CA 1
ATOM 814 C C . ILE B 2 9 ? 12.676 -9.507 67.118 1 28.28 161 ILE B C 1
ATOM 815 O O . ILE B 2 9 ? 13.022 -10.162 66.144 1 28.57 161 ILE B O 1
ATOM 820 N N . THR B 2 10 ? 12.098 -10.076 68.184 1 30.29 162 THR B N 1
ATOM 821 C CA . THR B 2 10 ? 11.805 -11.502 68.245 1 33.6 162 THR B CA 1
ATOM 822 C C . THR B 2 10 ? 10.423 -11.719 67.627 1 37.64 162 THR B C 1
ATOM 823 O O . THR B 2 10 ? 9.463 -11.071 68.046 1 38.12 162 THR B O 1
ATOM 827 N N . PRO B 2 11 ? 10.299 -12.618 66.637 1 40.17 163 PRO B N 1
ATOM 828 C CA . PRO B 2 11 ? 8.977 -12.877 66.042 1 42.25 163 PRO B CA 1
ATOM 829 C C . PRO B 2 11 ? 7.973 -13.402 67.068 1 44.82 163 PRO B C 1
ATOM 830 O O . PRO B 2 11 ? 8.34 -14.146 67.98 1 45.13 163 PRO B O 1
ATOM 834 N N . PRO B 2 12 ? 6.701 -12.982 66.966 1 46.42 164 PRO B N 1
ATOM 835 C CA . PRO B 2 12 ? 5.703 -13.44 67.943 1 47.46 164 PRO B CA 1
ATOM 836 C C . PRO B 2 12 ? 5.055 -14.76 67.535 1 48.57 164 PRO B C 1
ATOM 837 O O . PRO B 2 12 ? 5.453 -15.824 68.008 1 49.24 164 PRO B O 1
ATOM 841 N N . GLN B 2 20 ? 16.027 -16.257 72.827 1 45.2 172 GLN B N 1
ATOM 842 C CA . GLN B 2 20 ? 17.29 -15.543 72.981 1 45.35 172 GLN B CA 1
ATOM 843 C C . GLN B 2 20 ? 18.488 -16.372 72.497 1 44.94 172 GLN B C 1
ATOM 844 O O . GLN B 2 20 ? 19.099 -17.088 73.295 1 45.44 172 GLN B O 1
ATOM 846 N N . PRO B 2 21 ? 18.846 -16.281 71.199 1 43.77 173 PRO B N 1
ATOM 847 C CA . PRO B 2 21 ? 20.004 -17.052 70.695 1 42.85 173 PRO B CA 1
ATOM 848 C C . PRO B 2 21 ? 21.29 -16.694 71.443 1 41.1 173 PRO B C 1
ATOM 849 O O . PRO B 2 21 ? 21.617 -15.517 71.594 1 41.6 173 PRO B O 1
ATOM 853 N N . PRO B 2 22 ? 21.995 -17.701 71.984 1 38.72 174 PRO B N 1
ATOM 854 C CA . PRO B 2 22 ? 23.155 -17.405 72.838 1 36.95 174 PRO B CA 1
ATOM 855 C C . PRO B 2 22 ? 24.48 -17.137 72.139 1 34.46 174 PRO B C 1
ATOM 856 O O . PRO B 2 22 ? 25.406 -16.621 72.764 1 34.38 174 PRO B O 1
ATOM 860 N N . ASP B 2 23 ? 24.598 -17.528 70.872 1 32.25 175 ASP B N 1
ATOM 861 C CA . ASP B 2 23 ? 25.852 -17.364 70.131 1 30.17 175 ASP B CA 1
ATOM 862 C C . ASP B 2 23 ? 25.585 -16.977 68.681 1 27.39 175 ASP B C 1
ATOM 863 O O . ASP B 2 23 ? 26.353 -17.345 67.795 1 27.08 175 ASP B O 1
ATOM 868 N N . GLY B 2 24 ? 24.533 -16.197 68.453 1 25.09 176 GLY B N 1
ATOM 869 C CA . GLY B 2 24 ? 24.173 -15.807 67.098 1 23.18 176 GLY B CA 1
ATOM 870 C C . GLY B 2 24 ? 25.195 -14.914 66.427 1 21.06 176 GLY B C 1
ATOM 871 O O . GLY B 2 24 ? 25.817 -14.076 67.077 1 20.74 176 GLY B O 1
ATOM 872 N N . GLY B 2 25 ? 25.37 -15.096 65.123 1 19.61 177 GLY B N 1
ATOM 873 C CA . GLY B 2 25 ? 26.258 -14.264 64.322 1 19.93 177 GLY B CA 1
ATOM 874 C C . GLY B 2 25 ? 27.737 -14.596 64.389 1 19.98 177 GLY B C 1
ATOM 875 O O . GLY B 2 25 ? 28.556 -13.788 63.96 1 20.28 177 GLY B O 1
ATOM 876 N N . SER B 2 26 ? 28.099 -15.794 64.908 1 19.75 178 SER B N 1
ATOM 877 C CA . SER B 2 26 ? 29.506 -16.172 65.111 1 19.93 178 SER B CA 1
ATOM 878 C C . SER B 2 26 ? 30.397 -16.23 63.864 1 19.58 178 SER B C 1
ATOM 879 O O . SER B 2 26 ? 31.612 -16.099 64.018 1 20.26 178 SER B O 1
ATOM 882 N N . LEU B 2 27 ? 29.837 -16.435 62.667 1 19.21 179 LEU B N 1
ATOM 883 C CA . LEU B 2 27 ? 30.664 -16.458 61.446 1 19.86 179 LEU B CA 1
ATOM 884 C C . LEU B 2 27 ? 31.023 -15.046 60.937 1 19.5 179 LEU B C 1
ATOM 885 O O . LEU B 2 27 ? 31.786 -14.923 59.973 1 18.73 179 LEU B O 1
ATOM 890 N N . VAL B 2 28 ? 30.405 -13.992 61.509 1 19.91 180 VAL B N 1
ATOM 891 C CA . VAL B 2 28 ? 30.538 -12.622 61 1 20.39 180 VAL B CA 1
ATOM 892 C C . VAL B 2 28 ? 31.385 -11.711 61.872 1 20.52 180 VAL B C 1
ATOM 893 O O . VAL B 2 28 ? 31.352 -11.795 63.101 1 20.67 180 VAL B O 1
ATOM 897 N N . GLU B 2 29 ? 32.137 -10.826 61.223 1 20.14 181 GLU B N 1
ATOM 898 C CA . GLU B 2 29 ? 32.926 -9.837 61.931 1 20.48 181 GLU B CA 1
ATOM 899 C C . GLU B 2 29 ? 32.26 -8.492 61.656 1 19.88 181 GLU B C 1
ATOM 900 O O . GLU B 2 29 ? 32 -8.147 60.492 1 19.87 181 GLU B O 1
ATOM 906 N N . VAL B 2 30 ? 31.976 -7.749 62.711 1 19.23 182 VAL B N 1
ATOM 907 C CA . VAL B 2 30 ? 31.354 -6.443 62.571 1 19.13 182 VAL B CA 1
ATOM 908 C C . VAL B 2 30 ? 32.36 -5.336 62.877 1 20.02 182 VAL B C 1
ATOM 909 O O . VAL B 2 30 ? 32.821 -5.211 64.019 1 21.34 182 VAL B O 1
ATOM 913 N N . TYR B 2 31 ? 32.67 -4.504 61.889 1 18.19 183 TYR B N 1
ATOM 914 C CA . TYR B 2 31 ? 33.568 -3.374 62.088 1 18.12 183 TYR B CA 1
ATOM 915 C C . TYR B 2 31 ? 32.749 -2.184 62.564 1 18.81 183 TYR B C 1
ATOM 916 O O . TYR B 2 31 ? 31.687 -1.91 62.004 1 19.75 183 TYR B O 1
ATOM 925 N N . LEU B 2 32 ? 33.236 -1.467 63.581 1 18.05 184 LEU B N 1
ATOM 926 C CA . LEU B 2 32 ? 32.518 -0.316 64.111 1 18.12 184 LEU B CA 1
ATOM 927 C C . LEU B 2 32 ? 33.375 0.949 63.94 1 18.02 184 LEU B C 1
ATOM 928 O O . LEU B 2 32 ? 34.498 1.004 64.431 1 18.31 184 LEU B O 1
ATOM 933 N N . LEU B 2 33 ? 32.865 1.958 63.21 1 17.66 185 LEU B N 1
ATOM 934 C CA . LEU B 2 33 ? 33.598 3.222 63.035 1 18.24 185 LEU B CA 1
ATOM 935 C C . LEU B 2 33 ? 32.893 4.208 63.935 1 18 185 LEU B C 1
ATOM 936 O O . LEU B 2 33 ? 31.776 4.626 63.623 1 17.82 185 LEU B O 1
ATOM 941 N N . ASP B 2 34 ? 33.505 4.535 65.076 1 17.2 186 ASP B N 1
ATOM 942 C CA . ASP B 2 34 ? 32.825 5.367 66.059 1 17.86 186 ASP B CA 1
ATOM 943 C C . ASP B 2 34 ? 33.809 6.045 67.042 1 16.78 186 ASP B C 1
ATOM 944 O O . ASP B 2 34 ? 34.951 6.319 66.676 1 16.33 186 ASP B O 1
ATOM 949 N N . THR B 2 35 ? 33.367 6.357 68.274 1 16.28 187 THR B N 1
ATOM 950 C CA . THR B 2 35 ? 34.254 6.92 69.28 1 17.34 187 THR B CA 1
ATOM 951 C C . THR B 2 35 ? 35.186 5.784 69.809 1 18.27 187 THR B C 1
ATOM 952 O O . THR B 2 35 ? 35.048 4.611 69.421 1 19.02 187 THR B O 1
ATOM 956 N N . SER B 2 36 ? 36.073 6.119 70.769 1 18.4 188 SER B N 1
ATOM 957 C CA . SER B 2 36 ? 36.841 5.105 71.473 1 18.97 188 SER B CA 1
ATOM 958 C C . SER B 2 36 ? 35.844 4.246 72.295 1 18.57 188 SER B C 1
ATOM 959 O O . SER B 2 36 ? 34.689 4.652 72.504 1 17.93 188 SER B O 1
ATOM 962 N N . ILE B 2 37 ? 36.255 3.042 72.673 1 18.76 189 ILE B N 1
ATOM 963 C CA . ILE B 2 37 ? 35.378 2.139 73.407 1 20.37 189 ILE B CA 1
ATOM 964 C C . ILE B 2 37 ? 36.062 1.661 74.689 1 19.77 189 ILE B C 1
ATOM 965 O O . ILE B 2 37 ? 37.3 1.625 74.764 1 20.31 189 ILE B O 1
ATOM 970 N N . GLN B 2 38 ? 35.263 1.301 75.687 1 18.52 190 GLN B N 1
ATOM 971 C CA . GLN B 2 38 ? 35.819 0.784 76.938 1 19.31 190 GLN B CA 1
ATOM 972 C C . GLN B 2 38 ? 35.896 -0.724 76.724 1 20.44 190 GLN B C 1
ATOM 973 O O . GLN B 2 38 ? 34.93 -1.444 76.983 1 20.58 190 GLN B O 1
ATOM 979 N N . SER B 2 39 ? 37.009 -1.19 76.15 1 21.65 191 SER B N 1
ATOM 980 C CA . SER B 2 39 ? 37.132 -2.597 75.757 1 23.66 191 SER B CA 1
ATOM 981 C C . SER B 2 39 ? 37.128 -3.595 76.904 1 24.84 191 SER B C 1
ATOM 982 O O . SER B 2 39 ? 36.936 -4.788 76.643 1 26.25 191 SER B O 1
ATOM 985 N N . ASP B 2 40 ? 37.328 -3.138 78.15 1 24.26 192 ASP B N 1
ATOM 986 C CA . ASP B 2 40 ? 37.291 -4.063 79.286 1 25.3 192 ASP B CA 1
ATOM 987 C C . ASP B 2 40 ? 35.917 -4.077 80.006 1 24.5 192 ASP B C 1
ATOM 988 O O . ASP B 2 40 ? 35.775 -4.723 81.048 1 25.48 192 ASP B O 1
ATOM 993 N N . HIS B 2 41 ? 34.885 -3.411 79.438 1 21.82 193 HIS B N 1
ATOM 994 C CA . HIS B 2 41 ? 33.545 -3.447 80.018 1 20.32 193 HIS B CA 1
ATOM 995 C C . HIS B 2 41 ? 33.028 -4.89 79.936 1 20.41 193 HIS B C 1
ATOM 996 O O . HIS B 2 41 ? 33.155 -5.52 78.896 1 20 193 HIS B O 1
ATOM 1003 N N . ARG B 2 42 ? 32.509 -5.438 81.046 1 20.43 194 ARG B N 1
ATOM 1004 C CA . ARG B 2 42 ? 32.083 -6.842 81.092 1 21.92 194 ARG B CA 1
ATOM 1005 C C . ARG B 2 42 ? 31.129 -7.261 79.982 1 21.76 194 ARG B C 1
ATOM 1006 O O . ARG B 2 42 ? 31.111 -8.425 79.579 1 22.44 194 ARG B O 1
ATOM 1014 N N . GLU B 2 43 ? 30.335 -6.315 79.481 1 21.14 195 GLU B N 1
ATOM 1015 C CA . GLU B 2 43 ? 29.374 -6.617 78.438 1 20.69 195 GLU B CA 1
ATOM 1016 C C . GLU B 2 43 ? 30.04 -6.977 77.102 1 21.07 195 GLU B C 1
ATOM 1017 O O . GLU B 2 43 ? 29.536 -7.832 76.371 1 21.74 195 GLU B O 1
ATOM 1023 N N . ILE B 2 44 ? 31.175 -6.345 76.79 1 20.7 196 ILE B N 1
ATOM 1024 C CA . ILE B 2 44 ? 31.836 -6.556 75.498 1 21.68 196 ILE B CA 1
ATOM 1025 C C . ILE B 2 44 ? 33.27 -7.057 75.588 1 22.49 196 ILE B C 1
ATOM 1026 O O . ILE B 2 44 ? 33.905 -7.212 74.547 1 23.07 196 ILE B O 1
ATOM 1031 N N . GLU B 2 45 ? 33.815 -7.283 76.799 1 22.25 197 GLU B N 1
ATOM 1032 C CA . GLU B 2 45 ? 35.212 -7.717 76.934 1 23.71 197 GLU B CA 1
ATOM 1033 C C . GLU B 2 45 ? 35.454 -9.037 76.182 1 24.66 197 GLU B C 1
ATOM 1034 O O . GLU B 2 45 ? 34.625 -9.934 76.26 1 25.24 197 GLU B O 1
ATOM 1040 N N . GLY B 2 46 ? 36.532 -9.103 75.408 1 25.28 198 GLY B N 1
ATOM 1041 C CA . GLY B 2 46 ? 36.862 -10.296 74.638 1 27.07 198 GLY B CA 1
ATOM 1042 C C . GLY B 2 46 ? 36.173 -10.375 73.285 1 28.75 198 GLY B C 1
ATOM 1043 O O . GLY B 2 46 ? 36.702 -10.992 72.355 1 30.54 198 GLY B O 1
ATOM 1044 N N . ARG B 2 47 ? 34.985 -9.763 73.158 1 27.84 199 ARG B N 1
ATOM 1045 C CA . ARG B 2 47 ? 34.21 -9.774 71.899 1 27.84 199 ARG B CA 1
ATOM 1046 C C . ARG B 2 47 ? 34.612 -8.643 70.961 1 27.68 199 ARG B C 1
ATOM 1047 O O . ARG B 2 47 ? 34.411 -8.753 69.752 1 27.84 199 ARG B O 1
ATOM 1055 N N . VAL B 2 48 ? 35.142 -7.549 71.503 1 27.37 200 VAL B N 1
ATOM 1056 C CA . VAL B 2 48 ? 35.581 -6.429 70.691 1 28.3 200 VAL B CA 1
ATOM 1057 C C . VAL B 2 48 ? 37.1 -6.35 70.7 1 28.25 200 VAL B C 1
ATOM 1058 O O . VAL B 2 48 ? 37.722 -6.454 71.758 1 29.53 200 VAL B O 1
ATOM 1062 N N . MET B 2 49 ? 37.691 -6.216 69.528 1 26.93 201 MET B N 1
ATOM 1063 C CA . MET B 2 49 ? 39.117 -6.064 69.326 1 27.51 201 MET B CA 1
ATOM 1064 C C . MET B 2 49 ? 39.326 -4.602 68.919 1 25.91 201 MET B C 1
ATOM 1065 O O . MET B 2 49 ? 38.733 -4.143 67.939 1 25.64 201 MET B O 1
ATOM 1070 N N . VAL B 2 50 ? 40.136 -3.872 69.673 1 24.16 202 VAL B N 1
ATOM 1071 C CA . VAL B 2 50 ? 40.424 -2.478 69.378 1 23.02 202 VAL B CA 1
ATOM 1072 C C . VAL B 2 50 ? 41.577 -2.416 68.4 1 22.77 202 VAL B C 1
ATOM 1073 O O . VAL B 2 50 ? 42.702 -2.769 68.756 1 23.22 202 VAL B O 1
ATOM 1077 N N . THR B 2 51 ? 41.308 -1.992 67.155 1 22.07 203 THR B N 1
ATOM 1078 C CA . THR B 2 51 ? 42.373 -1.855 66.167 1 22.39 203 THR B CA 1
ATOM 1079 C C . THR B 2 51 ? 43.296 -0.673 66.557 1 23.61 203 THR B C 1
ATOM 1080 O O . THR B 2 51 ? 42.932 0.163 67.398 1 23.75 203 THR B O 1
ATOM 1084 N N . ASP B 2 52 ? 44.458 -0.561 65.898 1 24.66 204 ASP B N 1
ATOM 1085 C CA . ASP B 2 52 ? 45.331 0.594 66.121 1 26.33 204 ASP B CA 1
ATOM 1086 C C . ASP B 2 52 ? 44.816 1.869 65.385 1 25.64 204 ASP B C 1
ATOM 1087 O O . ASP B 2 52 ? 45.452 2.924 65.474 1 26.59 204 ASP B O 1
ATOM 1092 N N . PHE B 2 53 ? 43.676 1.782 64.68 1 23.5 205 PHE B N 1
ATOM 1093 C CA . PHE B 2 53 ? 43.183 2.903 63.889 1 21.98 205 PHE B CA 1
ATOM 1094 C C . PHE B 2 53 ? 42.577 4.045 64.685 1 20.29 205 PHE B C 1
ATOM 1095 O O . PHE B 2 53 ? 41.602 3.85 65.412 1 19.87 205 PHE B O 1
ATOM 1103 N N . GLU B 2 54 ? 43.087 5.261 64.437 1 19.37 206 GLU B N 1
ATOM 1104 C CA . GLU B 2 54 ? 42.569 6.487 65.023 1 19.25 206 GLU B CA 1
ATOM 1105 C C . GLU B 2 54 ? 42.775 7.66 64.041 1 19.24 206 GLU B C 1
ATOM 1106 O O . GLU B 2 54 ? 43.898 7.912 63.604 1 19.39 206 GLU B O 1
ATOM 1112 N N . ASN B 2 55 ? 41.693 8.363 63.699 1 17.98 207 ASN B N 1
ATOM 1113 C CA . ASN B 2 55 ? 41.777 9.545 62.846 1 17.59 207 ASN B CA 1
ATOM 1114 C C . ASN B 2 55 ? 40.605 10.448 63.241 1 17.4 207 ASN B C 1
ATOM 1115 O O . ASN B 2 55 ? 39.467 10.232 62.81 1 17.68 207 ASN B O 1
ATOM 1120 N N . VAL B 2 56 ? 40.886 11.396 64.148 1 17.04 208 VAL B N 1
ATOM 1121 C CA . VAL B 2 56 ? 39.862 12.261 64.711 1 17.55 208 VAL B CA 1
ATOM 1122 C C . VAL B 2 56 ? 40.278 13.716 64.746 1 18.45 208 VAL B C 1
ATOM 1123 O O . VAL B 2 56 ? 41.458 14.037 64.944 1 19.1 208 VAL B O 1
ATOM 1127 N N . PRO B 2 57 ? 39.297 14.619 64.607 1 18.24 209 PRO B N 1
ATOM 1128 C CA . PRO B 2 57 ? 39.612 16.047 64.712 1 18.83 209 PRO B CA 1
ATOM 1129 C C . PRO B 2 57 ? 39.78 16.47 66.184 1 20.05 209 PRO B C 1
ATOM 1130 O O . PRO B 2 57 ? 39.287 15.789 67.093 1 19.49 209 PRO B O 1
ATOM 1134 N N . GLU B 2 58 ? 40.46 17.611 66.423 1 20.98 210 GLU B N 1
ATOM 1135 C CA . GLU B 2 58 ? 40.618 18.11 67.797 1 22.73 210 GLU B CA 1
ATOM 1136 C C . GLU B 2 58 ? 39.243 18.549 68.344 1 22.85 210 GLU B C 1
ATOM 1137 O O . GLU B 2 58 ? 38.416 19.08 67.6 1 22.98 210 GLU B O 1
ATOM 1143 N N . GLU B 2 59 ? 39.002 18.338 69.65 1 22.95 211 GLU B N 1
ATOM 1144 C CA . GLU B 2 59 ? 37.755 18.763 70.271 1 23.49 211 GLU B CA 1
ATOM 1145 C C . GLU B 2 59 ? 37.644 20.301 70.264 1 25.41 211 GLU B C 1
ATOM 1146 O O . GLU B 2 59 ? 38.655 21.002 70.282 1 25.11 211 GLU B O 1
ATOM 1152 N N . ASP B 2 60 ? 36.408 20.814 70.224 1 26.7 212 ASP B N 1
ATOM 1153 C CA . ASP B 2 60 ? 36.166 22.25 70.239 1 28.92 212 ASP B CA 1
ATOM 1154 C C . ASP B 2 60 ? 36.291 22.752 71.687 1 30.29 212 ASP B C 1
ATOM 1155 O O . ASP B 2 60 ? 35.805 22.101 72.614 1 29.94 212 ASP B O 1
ATOM 1160 N N . GLY B 2 61 ? 36.941 23.898 71.859 1 31.69 213 GLY B N 1
ATOM 1161 C CA . GLY B 2 61 ? 37.18 24.495 73.17 1 33.54 213 GLY B CA 1
ATOM 1162 C C . GLY B 2 61 ? 38.56 24.134 73.687 1 35.47 213 GLY B C 1
ATOM 1163 O O . GLY B 2 61 ? 38.852 22.949 73.883 1 36.12 213 GLY B O 1
ATOM 1164 N N . THR B 2 62 ? 39.428 25.138 73.924 1 36.12 214 THR B N 1
ATOM 1165 C CA . THR B 2 62 ? 40.806 24.882 74.381 1 37.03 214 THR B CA 1
ATOM 1166 C C . THR B 2 62 ? 40.93 24.259 75.769 1 37.09 214 THR B C 1
ATOM 1167 O O . THR B 2 62 ? 42 23.72 76.076 1 38.25 214 THR B O 1
ATOM 1171 N N . ARG B 2 63 ? 39.875 24.321 76.613 1 35.58 215 ARG B N 1
ATOM 1172 C CA . ARG B 2 63 ? 39.98 23.726 77.95 1 35.1 215 ARG B CA 1
ATOM 1173 C C . ARG B 2 63 ? 39.288 22.368 78.071 1 33.81 215 ARG B C 1
ATOM 1174 O O . ARG B 2 63 ? 38.99 21.949 79.187 1 34.43 215 ARG B O 1
ATOM 1176 N N . PHE B 2 64 ? 39.076 21.662 76.949 1 31.63 216 PHE B N 1
ATOM 1177 C CA . PHE B 2 64 ? 38.407 20.357 76.966 1 30.12 216 PHE B CA 1
ATOM 1178 C C . PHE B 2 64 ? 39.132 19.285 77.798 1 28.89 216 PHE B C 1
ATOM 1179 O O . PHE B 2 64 ? 40.339 19.089 77.645 1 29.13 216 PHE B O 1
ATOM 1187 N N . HIS B 2 65 ? 38.388 18.584 78.666 1 27.53 217 HIS B N 1
ATOM 1188 C CA . HIS B 2 65 ? 38.935 17.515 79.503 1 27.44 217 HIS B CA 1
ATOM 1189 C C . HIS B 2 65 ? 38.584 16.147 78.949 1 27.66 217 HIS B C 1
ATOM 1190 O O . HIS B 2 65 ? 37.409 15.789 78.88 1 27.78 217 HIS B O 1
ATOM 1197 N N . ARG B 2 66 ? 39.6 15.381 78.555 1 27.43 218 ARG B N 1
ATOM 1198 C CA . ARG B 2 66 ? 39.409 14.069 77.946 1 28.17 218 ARG B CA 1
ATOM 1199 C C . ARG B 2 66 ? 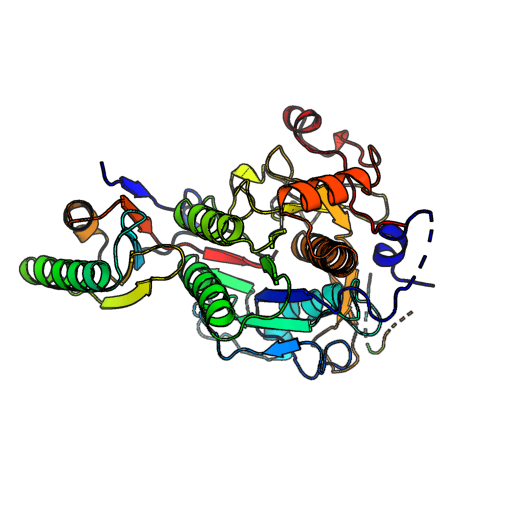39.253 12.972 78.98 1 29.05 218 ARG B C 1
ATOM 1200 O O . ARG B 2 66 ? 40.222 12.307 79.331 1 30.35 218 ARG B O 1
ATOM 1208 N N . GLN B 2 67 ? 38.029 12.776 79.467 1 27.8 219 GLN B N 1
ATOM 1209 C CA . GLN B 2 67 ? 37.748 11.742 80.457 1 27.66 219 GLN B CA 1
ATOM 1210 C C . GLN B 2 67 ? 37.309 10.489 79.712 1 26.99 219 GLN B C 1
ATOM 1211 O O . GLN B 2 67 ? 36.375 10.56 78.911 1 27.18 219 GLN B O 1
ATOM 1217 N N . ALA B 2 68 ? 37.99 9.352 79.939 1 25.95 220 ALA B N 1
ATOM 1218 C CA . ALA B 2 68 ? 37.669 8.101 79.237 1 25.7 220 ALA B CA 1
ATOM 1219 C C . ALA B 2 68 ? 36.186 7.717 79.302 1 24.6 220 ALA B C 1
ATOM 1220 O O . ALA B 2 68 ? 35.622 7.376 78.276 1 24.43 220 ALA B O 1
ATOM 1222 N N . SER B 2 69 ? 35.54 7.832 80.475 1 23.72 221 SER B N 1
ATOM 1223 C CA . SER B 2 69 ? 34.128 7.481 80.613 1 24.77 221 SER B CA 1
ATOM 1224 C C . SER B 2 69 ? 33.225 8.286 79.679 1 25.73 221 SER B C 1
ATOM 1225 O O . SER B 2 69 ? 32.224 7.749 79.182 1 27.49 221 SER B O 1
ATOM 1228 N N . LYS B 2 70 ? 33.569 9.564 79.426 1 24.41 222 LYS B N 1
ATOM 1229 C CA . LYS B 2 70 ? 32.757 10.377 78.521 1 24.68 222 LYS B CA 1
ATOM 1230 C C . LYS B 2 70 ? 33.152 10.114 77.071 1 23.16 222 LYS B C 1
ATOM 1231 O O . LYS B 2 70 ? 32.265 9.922 76.229 1 23.18 222 LYS B O 1
ATOM 1237 N N . CYS B 2 71 ? 34.466 10.053 76.789 1 21.83 223 CYS B N 1
ATOM 1238 C CA . CYS B 2 71 ? 34.977 9.801 75.43 1 21.74 223 CYS B CA 1
ATOM 1239 C C . CYS B 2 71 ? 34.435 8.48 74.863 1 20.95 223 CYS B C 1
ATOM 1240 O O . CYS B 2 71 ? 34.146 8.398 73.667 1 22.21 223 CYS B O 1
ATOM 1243 N N . ASP B 2 72 ? 34.305 7.448 75.709 1 19.04 224 ASP B N 1
ATOM 1244 C CA . ASP B 2 72 ? 33.896 6.105 75.266 1 18.54 224 ASP B CA 1
ATOM 1245 C C . ASP B 2 72 ? 32.388 5.84 75.224 1 17.46 224 ASP B C 1
ATOM 1246 O O . ASP B 2 72 ? 31.985 4.755 74.796 1 16.28 224 ASP B O 1
ATOM 1251 N N . SER B 2 73 ? 31.555 6.779 75.693 1 16.91 225 SER B N 1
ATOM 1252 C CA . SER B 2 73 ? 30.123 6.525 75.856 1 17.59 225 SER B CA 1
ATOM 1253 C C . SER B 2 73 ? 29.38 5.984 74.626 1 17.26 225 SER B C 1
ATOM 1254 O O . SER B 2 73 ? 28.7 4.953 74.721 1 17.48 225 SER B O 1
ATOM 1257 N N . HIS B 2 74 ? 29.464 6.701 73.502 1 16.69 226 HIS B N 1
ATOM 1258 C CA . HIS B 2 74 ? 28.708 6.338 72.313 1 16.74 226 HIS B CA 1
ATOM 1259 C C . HIS B 2 74 ? 29.085 4.944 71.79 1 15.77 226 HIS B C 1
ATOM 1260 O O . HIS B 2 74 ? 28.214 4.076 71.651 1 15.69 226 HIS B O 1
ATOM 1267 N N . GLY B 2 75 ? 30.37 4.747 71.506 1 15.36 227 GLY B N 1
ATOM 1268 C CA . GLY B 2 75 ? 30.865 3.493 70.939 1 15.97 227 GLY B CA 1
ATOM 1269 C C . GLY B 2 75 ? 30.671 2.28 71.836 1 15.87 227 GLY B C 1
ATOM 1270 O O . GLY B 2 75 ? 30.319 1.202 71.352 1 16.06 227 GLY B O 1
ATOM 1271 N N . THR B 2 76 ? 30.859 2.454 73.149 1 14.87 228 THR B N 1
ATOM 1272 C CA . THR B 2 76 ? 30.67 1.338 74.089 1 15.24 228 THR B CA 1
ATOM 1273 C C . THR B 2 76 ? 29.209 0.849 74.078 1 15.21 228 THR B C 1
ATOM 1274 O O . THR B 2 76 ? 28.945 -0.355 74.02 1 16.32 228 THR B O 1
ATOM 1278 N N . HIS B 2 77 ? 28.256 1.793 74.062 1 14.71 229 HIS B N 1
ATOM 1279 C CA . HIS B 2 77 ? 26.842 1.443 74.052 1 14.56 229 HIS B CA 1
ATOM 1280 C C . HIS B 2 77 ? 26.483 0.684 72.779 1 14.79 229 HIS B C 1
ATOM 1281 O O . HIS B 2 77 ? 25.845 -0.377 72.848 1 14.71 229 HIS B O 1
ATOM 1288 N N . LEU B 2 78 ? 26.948 1.184 71.617 1 14.54 230 LEU B N 1
ATOM 1289 C CA . LEU B 2 78 ? 26.646 0.537 70.333 1 15.92 230 LEU B CA 1
ATOM 1290 C C . LEU B 2 78 ? 27.319 -0.842 70.185 1 16.33 230 LEU B C 1
ATOM 1291 O O . LEU B 2 78 ? 26.688 -1.774 69.667 1 16.69 230 LEU B O 1
ATOM 1296 N N . ALA B 2 79 ? 28.538 -1.004 70.715 1 15.4 231 ALA B N 1
ATOM 1297 C CA . ALA B 2 79 ? 29.194 -2.333 70.681 1 16.28 231 ALA B CA 1
ATOM 1298 C C . ALA B 2 79 ? 28.351 -3.35 71.501 1 16.89 231 ALA B C 1
ATOM 1299 O O . ALA B 2 79 ? 28.189 -4.497 71.102 1 18.17 231 ALA B O 1
ATOM 1301 N N . GLY B 2 80 ? 27.777 -2.88 72.6 1 16.66 232 GLY B N 1
ATOM 1302 C CA . GLY B 2 80 ? 26.907 -3.671 73.452 1 17.22 232 GLY B CA 1
ATOM 1303 C C . GLY B 2 80 ? 25.615 -4.052 72.758 1 17.24 232 GLY B C 1
ATOM 1304 O O . GLY B 2 80 ? 25.172 -5.193 72.854 1 17.27 232 GLY B O 1
ATOM 1305 N N . VAL B 2 81 ? 25.009 -3.117 72.016 1 16.92 233 VAL B N 1
ATOM 1306 C CA . VAL B 2 81 ? 23.77 -3.398 71.289 1 17.16 233 VAL B CA 1
ATOM 1307 C C . VAL B 2 81 ? 24.009 -4.513 70.246 1 17.05 233 VAL B C 1
ATOM 1308 O O . VAL B 2 81 ? 23.199 -5.435 70.13 1 16.99 233 VAL B O 1
ATOM 1312 N N . VAL B 2 82 ? 25.156 -4.47 69.571 1 16.53 234 VAL B N 1
ATOM 1313 C CA . VAL B 2 82 ? 25.46 -5.483 68.555 1 17.41 234 VAL B CA 1
ATOM 1314 C C . VAL B 2 82 ? 25.761 -6.855 69.155 1 18.75 234 VAL B C 1
ATOM 1315 O O . VAL B 2 82 ? 25.178 -7.834 68.7 1 19.25 234 VAL B O 1
ATOM 1319 N N . SER B 2 83 ? 26.707 -6.941 70.108 1 18.58 235 SER B N 1
ATOM 1320 C CA . SER B 2 83 ? 27.184 -8.241 70.569 1 19.86 235 SER B CA 1
ATOM 1321 C C . SER B 2 83 ? 27.269 -8.462 72.072 1 20.01 235 SER B C 1
ATOM 1322 O O . SER B 2 83 ? 27.918 -9.417 72.487 1 20.12 235 SER B O 1
ATOM 1325 N N . GLY B 2 84 ? 26.715 -7.57 72.867 1 19.96 236 GLY B N 1
ATOM 1326 C CA . GLY B 2 84 ? 26.818 -7.666 74.321 1 20.35 236 GLY B CA 1
ATOM 1327 C C . GLY B 2 84 ? 26.35 -8.976 74.94 1 20.95 236 GLY B C 1
ATOM 1328 O O . GLY B 2 84 ? 25.336 -9.545 74.526 1 21.14 236 GLY B O 1
ATOM 1329 N N . ARG B 2 85 ? 27.098 -9.461 75.938 1 21.27 237 ARG B N 1
ATOM 1330 C CA . ARG B 2 85 ? 26.795 -10.695 76.663 1 22.23 237 ARG B CA 1
ATOM 1331 C C . ARG B 2 85 ? 25.354 -10.788 77.167 1 23.13 237 ARG B C 1
ATOM 1332 O O . ARG B 2 85 ? 24.711 -11.826 76.999 1 24.23 237 ARG B O 1
ATOM 1334 N N . ASP B 2 86 ? 24.84 -9.719 77.794 1 22.28 238 ASP B N 1
ATOM 1335 C CA . ASP B 2 86 ? 23.501 -9.733 78.368 1 22.66 238 ASP B CA 1
ATOM 1336 C C . ASP B 2 86 ? 22.433 -9.073 77.519 1 22.62 238 ASP B C 1
ATOM 1337 O O . ASP B 2 86 ? 21.29 -9.522 77.533 1 23.48 238 ASP B O 1
ATOM 1342 N N . ALA B 2 87 ? 22.767 -7.954 76.853 1 21.34 239 ALA B N 1
ATOM 1343 C CA . ALA B 2 87 ? 21.764 -7.175 76.144 1 21.03 239 ALA B CA 1
ATOM 1344 C C . ALA B 2 87 ? 22.016 -6.978 74.64 1 20.27 239 ALA B C 1
ATOM 1345 O O . ALA B 2 87 ? 21.391 -6.114 74.031 1 19.75 239 ALA B O 1
ATOM 1347 N N . GLY B 2 88 ? 22.899 -7.782 74.061 1 19.44 240 GLY B N 1
ATOM 1348 C CA . GLY B 2 88 ? 23.216 -7.693 72.639 1 19.68 240 GLY B CA 1
ATOM 1349 C C . GLY B 2 88 ? 22.318 -8.501 71.729 1 20.22 240 GLY B C 1
ATOM 1350 O O . GLY B 2 88 ? 21.671 -9.458 72.163 1 21.24 240 GLY B O 1
ATOM 1351 N N . VAL B 2 89 ? 22.277 -8.129 70.449 1 19.09 241 VAL B N 1
ATOM 1352 C CA . VAL B 2 89 ? 21.46 -8.83 69.469 1 19.41 241 VAL B CA 1
ATOM 1353 C C . VAL B 2 89 ? 22.157 -10.123 68.989 1 19.64 241 VAL B C 1
ATOM 1354 O O . VAL B 2 89 ? 21.536 -11.187 68.981 1 20.8 241 VAL B O 1
ATOM 1358 N N . ALA B 2 90 ? 23.412 -10.021 68.538 1 19.3 242 ALA B N 1
ATOM 1359 C CA . ALA B 2 90 ? 24.188 -11.158 68.004 1 19.01 242 ALA B CA 1
ATOM 1360 C C . ALA B 2 90 ? 25.324 -11.463 68.974 1 18.95 242 ALA B C 1
ATOM 1361 O O . ALA B 2 90 ? 26.451 -11.007 68.785 1 19.13 242 ALA B O 1
ATOM 1363 N N . LYS B 2 91 ? 25.03 -12.254 70.005 1 19.25 243 LYS B N 1
ATOM 1364 C CA . LYS B 2 91 ? 25.968 -12.547 71.087 1 20 243 LYS B CA 1
ATOM 1365 C C . LYS B 2 91 ? 27.237 -13.338 70.697 1 20.34 243 LYS B C 1
ATOM 1366 O O . LYS B 2 91 ? 28.208 -13.348 71.455 1 20.4 243 LYS B O 1
ATOM 1372 N N . GLY B 2 92 ? 27.256 -13.93 69.51 1 20.5 244 GLY B N 1
ATOM 1373 C CA . GLY B 2 92 ? 28.432 -14.653 69.031 1 20.56 244 GLY B CA 1
ATOM 1374 C C . GLY B 2 92 ? 29.303 -13.871 68.061 1 20.65 244 GLY B C 1
ATOM 1375 O O . GLY B 2 92 ? 30.395 -14.321 67.698 1 20.73 244 GLY B O 1
ATOM 1376 N N . ALA B 2 93 ? 28.835 -12.682 67.622 1 20.27 245 ALA B N 1
ATOM 1377 C CA . ALA B 2 93 ? 29.585 -11.891 66.653 1 21.67 245 ALA B CA 1
ATOM 1378 C C . ALA B 2 93 ? 30.836 -11.241 67.234 1 23.35 245 ALA B C 1
ATOM 1379 O O . ALA B 2 93 ? 30.804 -10.701 68.345 1 24.85 245 ALA B O 1
ATOM 1381 N N . SER B 2 94 ? 31.935 -11.308 66.482 1 23.26 246 SER B N 1
ATOM 1382 C CA . SER B 2 94 ? 33.169 -10.646 66.866 1 23.96 246 SER B CA 1
ATOM 1383 C C . SER B 2 94 ? 33.107 -9.209 66.311 1 22.78 246 SER B C 1
ATOM 1384 O O . SER B 2 94 ? 32.517 -8.973 65.248 1 22.68 246 SER B O 1
ATOM 1387 N N . MET B 2 95 ? 33.707 -8.259 67.026 1 21.22 247 MET B N 1
ATOM 1388 C CA . MET B 2 95 ? 33.734 -6.879 66.554 1 20.46 247 MET B CA 1
ATOM 1389 C C . MET B 2 95 ? 35.153 -6.341 66.514 1 19.72 247 MET B C 1
ATOM 1390 O O . MET B 2 95 ? 36.002 -6.753 67.316 1 19.7 247 MET B O 1
ATOM 1395 N N . ARG B 2 96 ? 35.403 -5.407 65.603 1 18.5 248 ARG B N 1
ATOM 1396 C CA . ARG B 2 96 ? 36.674 -4.718 65.511 1 18.56 248 ARG B CA 1
ATOM 1397 C C . ARG B 2 96 ? 36.343 -3.235 65.491 1 18.41 248 ARG B C 1
ATOM 1398 O O . ARG B 2 96 ? 35.513 -2.815 64.681 1 18.43 248 ARG B O 1
ATOM 1406 N N . SER B 2 97 ? 36.947 -2.452 66.391 1 17.83 249 SER B N 1
ATOM 1407 C CA . SER B 2 97 ? 36.628 -1.02 66.449 1 17.91 249 SER B CA 1
ATOM 1408 C C . SER B 2 97 ? 37.712 -0.106 65.872 1 17.76 249 SER B C 1
ATOM 1409 O O . SER B 2 97 ? 38.91 -0.318 66.078 1 17.89 249 SER B O 1
ATOM 1412 N N . LEU B 2 98 ? 37.271 0.932 65.161 1 16.42 250 LEU B N 1
ATOM 1413 C CA . LEU B 2 98 ? 38.129 1.964 64.595 1 16.87 250 LEU B CA 1
ATOM 1414 C C . LEU B 2 98 ? 37.632 3.288 65.168 1 16.73 250 LEU B C 1
ATOM 1415 O O . LEU B 2 98 ? 36.409 3.531 65.213 1 16.61 250 LEU B O 1
ATOM 1420 N N . ARG B 2 99 ? 38.571 4.15 65.584 1 16.04 251 ARG B N 1
ATOM 1421 C CA . ARG B 2 99 ? 38.176 5.428 66.159 1 15.78 251 ARG B CA 1
ATOM 1422 C C . ARG B 2 99 ? 38.155 6.538 65.112 1 16.04 251 ARG B C 1
ATOM 1423 O O . ARG B 2 99 ? 39.215 7.055 64.72 1 16.18 251 ARG B O 1
ATOM 1431 N N . VAL B 2 100 ? 36.947 6.942 64.695 1 15.5 252 VAL B N 1
ATOM 1432 C CA . VAL B 2 100 ? 36.821 8.075 63.769 1 15.73 252 VAL B CA 1
ATOM 1433 C C . VAL B 2 100 ? 36.021 9.254 64.373 1 15.97 252 VAL B C 1
ATOM 1434 O O . VAL B 2 100 ? 35.848 10.26 63.702 1 16.7 252 VAL B O 1
ATOM 1438 N N . LEU B 2 101 ? 35.554 9.141 65.613 1 15.35 253 LEU B N 1
ATOM 1439 C CA . LEU B 2 101 ? 34.799 10.21 66.275 1 15.6 253 LEU B CA 1
ATOM 1440 C C . LEU B 2 101 ? 35.539 10.569 67.562 1 15.87 253 LEU B C 1
ATOM 1441 O O . LEU B 2 101 ? 35.97 9.674 68.302 1 15.61 253 LEU B O 1
ATOM 1446 N N . ASN B 2 102 ? 35.719 11.875 67.803 1 15.91 254 ASN B N 1
ATOM 1447 C CA . ASN B 2 102 ? 36.431 12.367 68.983 1 16.36 254 ASN B CA 1
ATOM 1448 C C . ASN B 2 102 ? 35.556 12.279 70.266 1 17.07 254 ASN B C 1
ATOM 1449 O O . ASN B 2 102 ? 34.484 11.676 70.235 1 16.46 254 ASN B O 1
ATOM 1454 N N . CYS B 2 103 ? 36.015 12.863 71.402 1 18 255 CYS B N 1
ATOM 1455 C CA . CYS B 2 103 ? 35.257 12.803 72.654 1 19.26 255 CYS B CA 1
ATOM 1456 C C . CYS B 2 103 ? 33.908 13.516 72.606 1 19.61 255 CYS B C 1
ATOM 1457 O O . CYS B 2 103 ? 33.044 13.237 73.436 1 20.91 255 CYS B O 1
ATOM 1460 N N . GLN B 2 104 ? 33.727 14.44 71.665 1 17.78 256 GLN B N 1
ATOM 1461 C CA . GLN B 2 104 ? 32.451 15.126 71.483 1 17.52 256 GLN B CA 1
ATOM 1462 C C . GLN B 2 104 ? 31.569 14.47 70.39 1 17.92 256 GLN B C 1
ATOM 1463 O O . GLN B 2 104 ? 30.549 15.046 70.012 1 18.21 256 GLN B O 1
ATOM 1469 N N . GLY B 2 105 ? 31.973 13.303 69.883 1 17.18 257 GLY B N 1
ATOM 1470 C CA . GLY B 2 105 ? 31.222 12.592 68.856 1 16.83 257 GLY B CA 1
ATOM 1471 C C . GLY B 2 105 ? 31.376 13.184 67.464 1 17.13 257 GLY B C 1
ATOM 1472 O O . GLY B 2 105 ? 30.555 12.911 66.594 1 16.96 257 GLY B O 1
ATOM 1473 N N . LYS B 2 106 ? 32.422 13.987 67.237 1 16.63 258 LYS B N 1
ATOM 1474 C CA . LYS B 2 106 ? 32.658 14.602 65.926 1 17.3 258 LYS B CA 1
ATOM 1475 C C . LYS B 2 106 ? 33.838 13.945 65.186 1 16.91 258 LYS B C 1
ATOM 1476 O O . LYS B 2 106 ? 34.892 13.661 65.772 1 16.73 258 LYS B O 1
ATOM 1482 N N . GLY B 2 107 ? 33.667 13.771 63.887 1 15.72 259 GLY B N 1
ATOM 1483 C CA . GLY B 2 107 ? 34.715 13.248 63.026 1 15.57 259 GLY B CA 1
ATOM 1484 C C . GLY B 2 107 ? 34.775 14.029 61.727 1 15.33 259 GLY B C 1
ATOM 1485 O O . GLY B 2 107 ? 34.145 15.09 61.591 1 15.6 259 GLY B O 1
ATOM 1486 N N . THR B 2 108 ? 35.516 13.5 60.75 1 13.61 260 THR B N 1
ATOM 1487 C CA . THR B 2 108 ? 35.596 14.141 59.443 1 14.16 260 THR B CA 1
ATOM 1488 C C . THR B 2 108 ? 35.267 13.127 58.365 1 13.95 260 THR B C 1
ATOM 1489 O O . THR B 2 108 ? 35.438 11.913 58.554 1 13.83 260 THR B O 1
ATOM 1493 N N . VAL B 2 109 ? 34.891 13.625 57.177 1 13.37 261 VAL B N 1
ATOM 1494 C CA . VAL B 2 109 ? 34.712 12.765 56.022 1 14.41 261 VAL B CA 1
ATOM 1495 C C . VAL B 2 109 ? 36.05 12.085 55.682 1 15.35 261 VAL B C 1
ATOM 1496 O O . VAL B 2 109 ? 36.074 10.87 55.501 1 15.75 261 VAL B O 1
ATOM 1500 N N . SER B 2 110 ? 37.147 12.849 55.704 1 15.22 262 SER B N 1
ATOM 1501 C CA . SER B 2 110 ? 38.458 12.274 55.373 1 15.59 262 SER B CA 1
ATOM 1502 C C . SER B 2 110 ? 38.876 11.153 56.337 1 15.34 262 SER B C 1
ATOM 1503 O O . SER B 2 110 ? 39.336 10.124 55.873 1 15.62 262 SER B O 1
ATOM 1506 N N . GLY B 2 111 ? 38.641 11.32 57.637 1 14.89 263 GLY B N 1
ATOM 1507 C CA . GLY B 2 111 ? 38.96 10.276 58.61 1 15.61 263 GLY B CA 1
ATOM 1508 C C . GLY B 2 111 ? 38.14 9.019 58.374 1 15.69 263 GLY B C 1
ATOM 1509 O O . GLY B 2 111 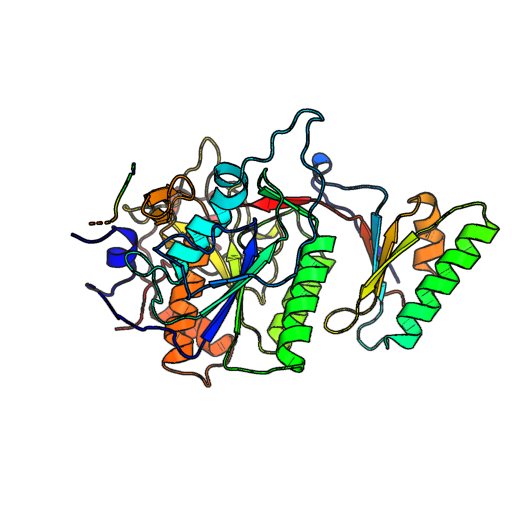? 38.665 7.892 58.47 1 16.77 263 GLY B O 1
ATOM 1510 N N . THR B 2 112 ? 36.845 9.195 58.041 1 14.52 264 THR B N 1
ATOM 1511 C CA .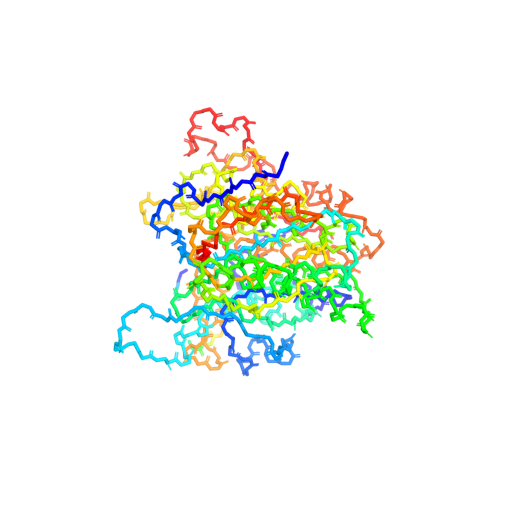 THR B 2 112 ? 35.941 8.083 57.755 1 14.75 264 THR B CA 1
ATOM 1512 C C . THR B 2 112 ? 36.415 7.346 56.489 1 15.38 264 THR B C 1
ATOM 1513 O O . THR B 2 112 ? 36.423 6.107 56.472 1 15.51 264 THR B O 1
ATOM 1517 N N . LEU B 2 113 ? 36.853 8.101 55.465 1 15.16 265 LEU B N 1
ATOM 1518 C CA . LEU B 2 113 ? 37.375 7.504 54.227 1 16.13 265 LEU B CA 1
ATOM 1519 C C . LEU B 2 113 ? 38.614 6.653 54.525 1 16.09 265 LEU B C 1
ATOM 1520 O O . LEU B 2 113 ? 38.71 5.499 54.062 1 17.03 265 LEU B O 1
ATOM 1525 N N . ILE B 2 114 ? 39.543 7.2 55.315 1 15.13 266 ILE B N 1
ATOM 1526 C CA . ILE B 2 114 ? 40.774 6.466 55.673 1 15.43 266 ILE B CA 1
ATOM 1527 C C . ILE B 2 114 ? 40.404 5.203 56.494 1 15.52 266 ILE B C 1
ATOM 1528 O O . ILE B 2 114 ? 40.986 4.131 56.286 1 15.92 266 ILE B O 1
ATOM 1533 N N . GLY B 2 115 ? 39.395 5.315 57.367 1 14.62 267 GLY B N 1
ATOM 1534 C CA . GLY B 2 115 ? 38.923 4.158 58.125 1 15.33 267 GLY B CA 1
ATOM 1535 C C . GLY B 2 115 ? 38.335 3.071 57.229 1 16.13 267 GLY B C 1
ATOM 1536 O O . GLY B 2 115 ? 38.656 1.884 57.388 1 16.4 267 GLY B O 1
ATOM 1537 N N . LEU B 2 116 ? 37.475 3.451 56.266 1 15.62 268 LEU B N 1
ATOM 1538 C CA . LEU B 2 116 ? 36.888 2.472 55.337 1 16.2 268 LEU B CA 1
ATOM 1539 C C . LEU B 2 116 ? 38.014 1.75 54.532 1 16.45 268 LEU B C 1
ATOM 1540 O O . LEU B 2 116 ? 37.969 0.531 54.355 1 16.67 268 LEU B O 1
ATOM 1545 N N . GLU B 2 117 ? 39.047 2.489 54.127 1 16.12 269 GLU B N 1
ATOM 1546 C CA . GLU B 2 117 ? 40.192 1.904 53.422 1 16.97 269 GLU B CA 1
ATOM 1547 C C . GLU B 2 117 ? 40.946 0.911 54.34 1 17.3 269 GLU B C 1
ATOM 1548 O O . GLU B 2 117 ? 41.394 -0.147 53.887 1 17.62 269 GLU B O 1
ATOM 1554 N N . PHE B 2 118 ? 41.111 1.276 55.62 1 16.64 270 PHE B N 1
ATOM 1555 C CA . PHE B 2 118 ? 41.791 0.414 56.601 1 17.07 270 PHE B CA 1
ATOM 1556 C C . PHE B 2 118 ? 41.051 -0.929 56.739 1 16.9 270 PHE B C 1
ATOM 1557 O O . PHE B 2 118 ? 41.683 -1.991 56.859 1 17.53 270 PHE B O 1
ATOM 1565 N N . ILE B 2 119 ? 39.718 -0.895 56.707 1 15.78 271 ILE B N 1
ATOM 1566 C CA . ILE B 2 119 ? 38.909 -2.117 56.807 1 16.4 271 ILE B CA 1
ATOM 1567 C C . ILE B 2 119 ? 39.189 -3.035 55.612 1 16.42 271 ILE B C 1
ATOM 1568 O O . ILE B 2 119 ? 39.488 -4.221 55.802 1 16.2 271 ILE B O 1
ATOM 1573 N N . ARG B 2 120 ? 39.115 -2.489 54.388 1 15.83 272 ARG B N 1
ATOM 1574 C CA . ARG B 2 120 ? 39.394 -3.269 53.185 1 15.74 272 ARG B CA 1
ATOM 1575 C C . ARG B 2 120 ? 40.833 -3.822 53.199 1 17.27 272 ARG B C 1
ATOM 1576 O O . ARG B 2 120 ? 41.034 -4.993 52.867 1 17.74 272 ARG B O 1
ATOM 1584 N N . LYS B 2 121 ? 41.824 -2.998 53.592 1 17 273 LYS B N 1
ATOM 1585 C CA . LYS B 2 121 ? 43.219 -3.445 53.643 1 18.72 273 LYS B CA 1
ATOM 1586 C C . LYS B 2 121 ? 43.371 -4.619 54.639 1 18.81 273 LYS B C 1
ATOM 1587 O O . LYS B 2 121 ? 44.032 -5.624 54.341 1 19.28 273 LYS B O 1
ATOM 1593 N N . SER B 2 122 ? 42.719 -4.502 55.802 1 17.82 274 SER B N 1
ATOM 1594 C CA . SER B 2 122 ? 42.761 -5.533 56.835 1 18.96 274 SER B CA 1
ATOM 1595 C C . SER B 2 122 ? 42.177 -6.849 56.311 1 19.55 274 SER B C 1
ATOM 1596 O O . SER B 2 122 ? 42.726 -7.922 56.565 1 20.94 274 SER B O 1
ATOM 1599 N N . GLN B 2 123 ? 41.081 -6.757 55.558 1 18.44 275 GLN B N 1
ATOM 1600 C CA . GLN B 2 123 ? 40.405 -7.909 54.992 1 18.23 275 GLN B CA 1
ATOM 1601 C C . GLN B 2 123 ? 41.292 -8.619 53.967 1 18.34 275 GLN B C 1
ATOM 1602 O O . GLN B 2 123 ? 41.381 -9.857 53.981 1 18.48 275 GLN B O 1
ATOM 1608 N N . LEU B 2 124 ? 41.977 -7.844 53.122 1 18.12 276 LEU B N 1
ATOM 1609 C CA . LEU B 2 124 ? 42.827 -8.443 52.088 1 18.32 276 LEU B CA 1
ATOM 1610 C C . LEU B 2 124 ? 44.033 -9.189 52.684 1 19.2 276 LEU B C 1
ATOM 1611 O O . LEU B 2 124 ? 44.465 -10.191 52.117 1 19.56 276 LEU B O 1
ATOM 1616 N N . VAL B 2 125 ? 44.574 -8.685 53.803 1 19.37 277 VAL B N 1
ATOM 1617 C CA . VAL B 2 125 ? 45.755 -9.251 54.468 1 21.01 277 VAL B CA 1
ATOM 1618 C C . VAL B 2 125 ? 45.392 -10.54 55.204 1 21.56 277 VAL B C 1
ATOM 1619 O O . VAL B 2 125 ? 46.197 -11.478 55.25 1 22.4 277 VAL B O 1
ATOM 1623 N N . GLN B 2 126 ? 44.206 -10.563 55.835 1 20.5 278 GLN B N 1
ATOM 1624 C CA . GLN B 2 126 ? 43.807 -11.716 56.631 1 21.56 278 GLN B CA 1
ATOM 1625 C C . GLN B 2 126 ? 42.306 -11.947 56.545 1 20.84 278 GLN B C 1
ATOM 1626 O O . GLN B 2 126 ? 41.559 -11.542 57.44 1 21.54 278 GLN B O 1
ATOM 1632 N N . PRO B 2 127 ? 41.836 -12.521 55.427 1 19.01 279 PRO B N 1
ATOM 1633 C CA . PRO B 2 127 ? 40.391 -12.726 55.27 1 18.83 279 PRO B CA 1
ATOM 1634 C C . PRO B 2 127 ? 39.805 -13.703 56.267 1 19.07 279 PRO B C 1
ATOM 1635 O O . PRO B 2 127 ? 40.434 -14.704 56.622 1 18.77 279 PRO B O 1
ATOM 1639 N N . VAL B 2 128 ? 38.586 -13.396 56.725 1 18.96 280 VAL B N 1
ATOM 1640 C CA . VAL B 2 128 ? 37.833 -14.247 57.635 1 19.41 280 VAL B CA 1
ATOM 1641 C C . VAL B 2 128 ? 36.429 -14.507 56.96 1 19.62 280 VAL B C 1
ATOM 1642 O O . VAL B 2 128 ? 36.404 -14.757 55.744 1 19.11 280 VAL B O 1
ATOM 1646 N N . GLY B 2 129 ? 35.304 -14.468 57.691 1 19.23 281 GLY B N 1
ATOM 1647 C CA . GLY B 2 129 ? 33.995 -14.675 57.096 1 18.97 281 GLY B CA 1
ATOM 1648 C C . GLY B 2 129 ? 33.394 -13.39 56.554 1 18.64 281 GLY B C 1
ATOM 1649 O O . GLY B 2 129 ? 34.097 -12.399 56.315 1 18.4 281 GLY B O 1
ATOM 1650 N N . PRO B 2 130 ? 32.068 -13.392 56.34 1 18.36 282 PRO B N 1
ATOM 1651 C CA . PRO B 2 130 ? 31.402 -12.164 55.859 1 18.27 282 PRO B CA 1
ATOM 1652 C C . PRO B 2 130 ? 31.618 -11.004 56.824 1 17.99 282 PRO B C 1
ATOM 1653 O O . PRO B 2 130 ? 31.701 -11.209 58.042 1 17.45 282 PRO B O 1
ATOM 1657 N N . LEU B 2 131 ? 31.764 -9.801 56.261 1 17.89 283 LEU B N 1
ATOM 1658 C CA . LEU B 2 131 ? 31.984 -8.603 57.056 1 18.11 283 LEU B CA 1
ATOM 1659 C C . LEU B 2 131 ? 30.76 -7.712 57.007 1 17.44 283 LEU B C 1
ATOM 1660 O O . LEU B 2 131 ? 30.131 -7.569 55.956 1 17.84 283 LEU B O 1
ATOM 1665 N N . VAL B 2 132 ? 30.438 -7.105 58.154 1 16.53 284 VAL B N 1
ATOM 1666 C CA . VAL B 2 132 ? 29.386 -6.099 58.29 1 16.91 284 VAL B CA 1
ATOM 1667 C C . VAL B 2 132 ? 30.07 -4.85 58.849 1 17.98 284 VAL B C 1
ATOM 1668 O O . VAL B 2 132 ? 30.824 -4.953 59.813 1 18.38 284 VAL B O 1
ATOM 1672 N N . VAL B 2 133 ? 29.879 -3.691 58.208 1 16.93 285 VAL B N 1
ATOM 1673 C CA . VAL B 2 133 ? 30.466 -2.433 58.663 1 17.29 285 VAL B CA 1
ATOM 1674 C C . VAL B 2 133 ? 29.35 -1.513 59.195 1 17.68 285 VAL B C 1
ATOM 1675 O O . VAL B 2 133 ? 28.45 -1.131 58.446 1 17.71 285 VAL B O 1
ATOM 1679 N N . LEU B 2 134 ? 29.419 -1.142 60.474 1 17.18 286 LEU B N 1
ATOM 1680 C CA . LEU B 2 134 ? 28.432 -0.255 61.101 1 16.9 286 LEU B CA 1
ATOM 1681 C C . LEU B 2 134 ? 28.986 1.19 61.151 1 16.69 286 LEU B C 1
ATOM 1682 O O . LEU B 2 134 ? 30.061 1.427 61.717 1 15.88 286 LEU B O 1
ATOM 1687 N N . LEU B 2 135 ? 28.253 2.148 60.526 1 16.23 287 LEU B N 1
ATOM 1688 C CA . LEU B 2 135 ? 28.606 3.575 60.446 1 16.08 287 LEU B CA 1
ATOM 1689 C C . LEU B 2 135 ? 27.516 4.371 61.174 1 16.01 287 LEU B C 1
ATOM 1690 O O . LEU B 2 135 ? 26.533 4.811 60.56 1 16.92 287 LEU B O 1
ATOM 1695 N N . PRO B 2 136 ? 27.66 4.525 62.495 1 15.74 288 PRO B N 1
ATOM 1696 C CA . PRO B 2 136 ? 26.609 5.186 63.287 1 15.88 288 PRO B CA 1
ATOM 1697 C C . PRO B 2 136 ? 26.852 6.692 63.353 1 16.3 288 PRO B C 1
ATOM 1698 O O . PRO B 2 136 ? 26.944 7.306 64.434 1 17.66 288 PRO B O 1
ATOM 1702 N N . LEU B 2 137 ? 26.943 7.286 62.176 1 15.05 289 LEU B N 1
ATOM 1703 C CA . LEU B 2 137 ? 27.305 8.679 62.041 1 15.63 289 LEU B CA 1
ATOM 1704 C C . LEU B 2 137 ? 26.69 9.276 60.799 1 16.37 289 LEU B C 1
ATOM 1705 O O . LEU B 2 137 ? 26.251 8.546 59.908 1 16.27 289 LEU B O 1
ATOM 1710 N N . ALA B 2 138 ? 26.683 10.619 60.73 1 16.39 290 ALA B N 1
ATOM 1711 C CA . ALA B 2 138 ? 26.135 11.292 59.564 1 16.48 290 ALA B CA 1
ATOM 1712 C C . ALA B 2 138 ? 26.717 12.673 59.432 1 16.7 290 ALA B C 1
ATOM 1713 O O . ALA B 2 138 ? 26.974 13.355 60.424 1 16.87 290 ALA B O 1
ATOM 1715 N N . GLY B 2 139 ? 26.872 13.091 58.193 1 16.07 291 GLY B N 1
ATOM 1716 C CA . GLY B 2 139 ? 27.236 14.443 57.815 1 16.16 291 GLY B CA 1
ATOM 1717 C C . GLY B 2 139 ? 26.341 14.878 56.663 1 15.96 291 GLY B C 1
ATOM 1718 O O . GLY B 2 139 ? 25.369 14.19 56.325 1 15.46 291 GLY B O 1
ATOM 1719 N N . GLY B 2 140 ? 26.663 16.007 56.044 1 15.85 292 GLY B N 1
ATOM 1720 C CA . GLY B 2 140 ? 25.886 16.463 54.891 1 16.14 292 GLY B CA 1
ATOM 1721 C C . GLY B 2 140 ? 26.147 15.544 53.709 1 16.96 292 GLY B C 1
ATOM 1722 O O . GLY B 2 140 ? 27.137 14.788 53.7 1 17.15 292 GLY B O 1
ATOM 1723 N N . TYR B 2 141 ? 25.317 15.628 52.649 1 16.69 293 TYR B N 1
ATOM 1724 C CA . TYR B 2 141 ? 25.537 14.822 51.429 1 16.55 293 TYR B CA 1
ATOM 1725 C C . TYR B 2 141 ? 26.991 14.944 50.943 1 16.04 293 TYR B C 1
ATOM 1726 O O . TYR B 2 141 ? 27.485 16.067 50.817 1 16.41 293 TYR B O 1
ATOM 1735 N N . SER B 2 142 ? 27.685 13.797 50.746 1 15.18 294 SER B N 1
ATOM 1736 C CA . SER B 2 142 ? 29.082 13.799 50.35 1 15.36 294 SER B CA 1
ATOM 1737 C C . SER B 2 142 ? 29.277 12.874 49.16 1 15.28 294 SER B C 1
ATOM 1738 O O . SER B 2 142 ? 29.088 11.657 49.299 1 15.33 294 SER B O 1
ATOM 1741 N N . ARG B 2 143 ? 29.719 13.425 48.019 1 15.44 295 ARG B N 1
ATOM 1742 C CA . ARG B 2 143 ? 29.976 12.592 46.848 1 15.02 295 ARG B CA 1
ATOM 1743 C C . ARG B 2 143 ? 31.055 11.536 47.146 1 15.09 295 ARG B C 1
ATOM 1744 O O . ARG B 2 143 ? 30.875 10.36 46.808 1 15.38 295 ARG B O 1
ATOM 1752 N N . VAL B 2 144 ? 32.138 11.95 47.804 1 14.37 296 VAL B N 1
ATOM 1753 C CA . VAL B 2 144 ? 33.253 11.035 48.059 1 14.95 296 VAL B CA 1
ATOM 1754 C C . VAL B 2 144 ? 32.879 9.963 49.09 1 15.88 296 VAL B C 1
ATOM 1755 O O . VAL B 2 144 ? 33.172 8.776 48.861 1 16.06 296 VAL B O 1
ATOM 1759 N N . LEU B 2 145 ? 32.167 10.341 50.17 1 15.9 297 LEU B N 1
ATOM 1760 C CA . LEU B 2 145 ? 31.768 9.323 51.155 1 15.97 297 LEU B CA 1
ATOM 1761 C C . LEU B 2 145 ? 30.795 8.309 50.551 1 16.41 297 LEU B C 1
ATOM 1762 O O . LEU B 2 145 ? 30.928 7.1 50.792 1 16.73 297 LEU B O 1
ATOM 1767 N N . ASN B 2 146 ? 29.844 8.783 49.707 1 15.48 298 ASN B N 1
ATOM 1768 C CA . ASN B 2 146 ? 28.916 7.857 49.058 1 15.62 298 ASN B CA 1
ATOM 1769 C C . ASN B 2 146 ? 29.661 6.923 48.108 1 16.4 298 ASN B C 1
ATOM 1770 O O . ASN B 2 146 ? 29.348 5.734 48.051 1 16.96 298 ASN B O 1
ATOM 1775 N N . ALA B 2 147 ? 30.65 7.471 47.372 1 16.21 299 ALA B N 1
ATOM 1776 C CA . ALA B 2 147 ? 31.449 6.7 46.419 1 16.91 299 ALA B CA 1
ATOM 1777 C C . ALA B 2 147 ? 32.266 5.616 47.135 1 17.53 299 ALA B C 1
ATOM 1778 O O . ALA B 2 147 ? 32.316 4.485 46.654 1 18.63 299 ALA B O 1
ATOM 1780 N N . ALA B 2 148 ? 32.914 5.957 48.255 1 17.26 300 ALA B N 1
ATOM 1781 C CA . ALA B 2 148 ? 33.736 4.991 49.002 1 17.57 300 ALA B CA 1
ATOM 1782 C C . ALA B 2 148 ? 32.866 3.863 49.553 1 17.6 300 ALA B C 1
ATOM 1783 O O . ALA B 2 148 ? 33.289 2.699 49.582 1 17.33 300 ALA B O 1
ATOM 1785 N N . CYS B 2 149 ? 31.658 4.214 50.023 1 17.2 301 CYS B N 1
ATOM 1786 C CA . CYS B 2 149 ? 30.698 3.247 50.531 1 18.46 301 CYS B CA 1
ATOM 1787 C C . CYS B 2 149 ? 30.208 2.334 49.411 1 18.6 301 CYS B C 1
ATOM 1788 O O . CYS B 2 149 ? 30.152 1.116 49.574 1 18.5 301 CYS B O 1
ATOM 1791 N N . GLN B 2 150 ? 29.908 2.914 48.245 1 18.36 302 GLN B N 1
ATOM 1792 C CA . GLN B 2 150 ? 29.46 2.135 47.096 1 19.12 302 GLN B CA 1
ATOM 1793 C C . GLN B 2 150 ? 30.554 1.131 46.665 1 18.29 302 GLN B C 1
ATOM 1794 O O . GLN B 2 150 ? 30.246 -0.033 46.408 1 18.48 302 GLN B O 1
ATOM 1800 N N . ARG B 2 151 ? 31.814 1.564 46.646 1 17.75 303 ARG B N 1
ATOM 1801 C CA . ARG B 2 151 ? 32.922 0.694 46.249 1 18.22 303 ARG B CA 1
ATOM 1802 C C . ARG B 2 151 ? 33.155 -0.437 47.251 1 18.46 303 ARG B C 1
ATOM 1803 O O . ARG B 2 151 ? 33.397 -1.568 46.824 1 19.55 303 ARG B O 1
ATOM 1811 N N . LEU B 2 152 ? 33.023 -0.161 48.559 1 17.48 304 LEU B N 1
ATOM 1812 C CA . LEU B 2 152 ? 33.199 -1.21 49.56 1 17.92 304 LEU B CA 1
ATOM 1813 C C . LEU B 2 152 ? 32.04 -2.216 49.472 1 18.42 304 LEU B C 1
ATOM 1814 O O . LEU B 2 152 ? 32.271 -3.426 49.529 1 18.83 304 LEU B O 1
ATOM 1819 N N . ALA B 2 153 ? 30.808 -1.732 49.246 1 17.77 305 ALA B N 1
ATOM 1820 C CA . ALA B 2 153 ? 29.66 -2.627 49.068 1 18.78 305 ALA B CA 1
ATOM 1821 C C . ALA B 2 153 ? 29.822 -3.49 47.802 1 19.58 305 ALA B C 1
ATOM 1822 O O . ALA B 2 153 ? 29.583 -4.709 47.844 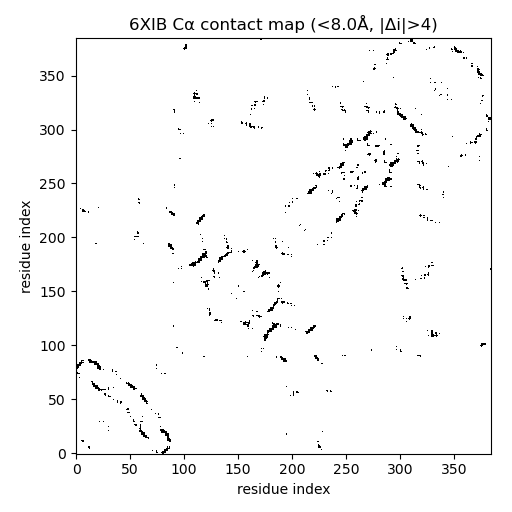1 20.13 305 ALA B O 1
ATOM 1824 N N . ARG B 2 154 ? 30.265 -2.887 46.706 1 19.2 306 ARG B N 1
ATOM 1825 C CA . ARG B 2 154 ? 30.481 -3.629 45.455 1 20.92 306 ARG B CA 1
ATOM 1826 C C . ARG B 2 154 ? 31.583 -4.694 45.611 1 20.88 306 ARG B C 1
ATOM 1827 O O . ARG B 2 154 ? 31.509 -5.741 44.958 1 21.36 306 ARG B O 1
ATOM 1835 N N . ALA B 2 155 ? 32.557 -4.45 46.513 1 19.75 307 ALA B N 1
ATOM 1836 C CA . ALA B 2 155 ? 33.615 -5.41 46.834 1 20.64 307 ALA B CA 1
ATOM 1837 C C . ALA B 2 155 ? 33.137 -6.578 47.715 1 20.33 307 ALA B C 1
ATOM 1838 O O . ALA B 2 155 ? 33.945 -7.458 48.029 1 20.55 307 ALA B O 1
ATOM 1840 N N . GLY B 2 156 ? 31.858 -6.591 48.1 1 19.31 308 GLY B N 1
ATOM 1841 C CA . GLY B 2 156 ? 31.25 -7.683 48.857 1 20.48 308 GLY B CA 1
ATOM 1842 C C . GLY B 2 156 ? 31.081 -7.461 50.347 1 21.15 308 GLY B C 1
ATOM 1843 O O . GLY B 2 156 ? 30.761 -8.401 51.078 1 22.2 308 GLY B O 1
ATOM 1844 N N . VAL B 2 157 ? 31.312 -6.231 50.819 1 19.68 309 VAL B N 1
ATOM 1845 C CA . VAL B 2 157 ? 31.177 -5.927 52.245 1 19.85 309 VAL B CA 1
ATOM 1846 C C . VAL B 2 157 ? 29.779 -5.328 52.532 1 20.26 309 VAL B C 1
ATOM 1847 O O . VAL B 2 157 ? 29.3 -4.511 51.744 1 21.27 309 VAL B O 1
ATOM 1851 N N . VAL B 2 158 ? 29.102 -5.764 53.618 1 18.95 310 VAL B N 1
ATOM 1852 C CA . VAL B 2 158 ? 27.762 -5.233 53.945 1 18.14 310 VAL B CA 1
ATOM 1853 C C . VAL B 2 158 ? 27.896 -3.98 54.818 1 18.25 310 VAL B C 1
ATOM 1854 O O . VAL B 2 158 ? 28.516 -4.069 55.859 1 18.63 310 VAL B O 1
ATOM 1858 N N . LEU B 2 159 ? 27.32 -2.831 54.413 1 16.97 311 LEU B N 1
ATOM 1859 C CA . LEU B 2 159 ? 27.416 -1.576 55.181 1 17.25 311 LEU B CA 1
ATOM 1860 C C . LEU B 2 159 ? 26.032 -1.208 55.734 1 16.91 311 LEU B C 1
ATOM 1861 O O . LEU B 2 159 ? 25.03 -1.285 55.017 1 17.2 311 LEU B O 1
ATOM 1866 N N . VAL B 2 160 ? 25.983 -0.817 57.018 1 15.63 312 VAL B N 1
ATOM 1867 C CA . VAL B 2 160 ? 24.751 -0.416 57.69 1 15.95 312 VAL B CA 1
ATOM 1868 C C . VAL B 2 160 ? 25.003 0.961 58.307 1 16.43 312 VAL B C 1
ATOM 1869 O O . VAL B 2 160 ? 26.018 1.15 58.989 1 16.71 312 VAL B O 1
ATOM 1873 N N . THR B 2 161 ? 24.097 1.924 58.073 1 15.37 313 THR B N 1
ATOM 1874 C CA . THR B 2 161 ? 24.309 3.272 58.627 1 16.35 313 THR B CA 1
ATOM 1875 C C . THR B 2 161 ? 23.049 3.839 59.279 1 16.11 313 THR B C 1
ATOM 1876 O O . THR B 2 161 ? 21.936 3.384 59.007 1 16.22 313 THR B O 1
ATOM 1880 N N . ALA B 2 162 ? 23.237 4.813 60.17 1 15.81 314 ALA B N 1
ATOM 1881 C CA . ALA B 2 162 ? 22.137 5.526 60.801 1 16.36 314 ALA B CA 1
ATOM 1882 C C . ALA B 2 162 ? 21.467 6.456 59.75 1 16.42 314 ALA B C 1
ATOM 1883 O O . ALA B 2 162 ? 22.162 7.062 58.93 1 16.76 314 ALA B O 1
ATOM 1885 N N . ALA B 2 163 ? 20.135 6.566 59.781 1 16.21 315 ALA B N 1
ATOM 1886 C CA . ALA B 2 163 ? 19.437 7.462 58.845 1 15.89 315 ALA B CA 1
ATOM 1887 C C . ALA B 2 163 ? 19.71 8.944 59.143 1 16.02 315 ALA B C 1
ATOM 1888 O O . ALA B 2 163 ? 19.633 9.769 58.231 1 16.47 315 ALA B O 1
ATOM 1890 N N . GLY B 2 164 ? 20.056 9.264 60.393 1 15.14 316 GLY B N 1
ATOM 1891 C CA . GLY B 2 164 ? 20.275 10.637 60.826 1 15.55 316 GLY B CA 1
ATOM 1892 C C . GLY B 2 164 ? 19.165 11.071 61.767 1 16.13 316 GLY B C 1
ATOM 1893 O O . GLY B 2 164 ? 18.022 10.617 61.646 1 16.51 316 GLY B O 1
ATOM 1894 N N . ASN B 2 165 ? 19.488 11.963 62.701 1 15.67 317 ASN B N 1
ATOM 1895 C CA . ASN B 2 165 ? 18.577 12.383 63.761 1 15.99 317 ASN B CA 1
ATOM 1896 C C . ASN B 2 165 ? 18.048 13.814 63.545 1 16.86 317 ASN B C 1
ATOM 1897 O O . ASN B 2 165 ? 17.786 14.515 64.523 1 17.83 317 ASN B O 1
ATOM 1902 N N . PHE B 2 166 ? 17.823 14.208 62.291 1 16.84 318 PHE B N 1
ATOM 1903 C CA . PHE B 2 166 ? 17.46 15.585 61.954 1 18.66 318 PHE B CA 1
ATOM 1904 C C . PHE B 2 166 ? 15.984 15.817 61.554 1 19.11 318 PHE B C 1
ATOM 1905 O O . PHE B 2 166 ? 15.659 16.914 61.083 1 19.48 318 PHE B O 1
ATOM 1913 N N . ARG B 2 167 ? 15.094 14.81 61.724 1 18.15 319 ARG B N 1
ATOM 1914 C CA . ARG B 2 167 ? 13.66 14.85 61.35 1 17.87 319 ARG B CA 1
ATOM 1915 C C . ARG B 2 167 ? 13.521 15.418 59.928 1 17.82 319 ARG B C 1
ATOM 1916 O O . ARG B 2 167 ? 12.786 16.373 59.68 1 18.21 319 ARG B O 1
ATOM 1924 N N . ASP B 2 168 ? 14.34 14.879 59.029 1 16.39 320 ASP B N 1
ATOM 1925 C CA . ASP B 2 168 ? 14.491 15.381 57.683 1 16.87 320 ASP B CA 1
ATOM 1926 C C . ASP B 2 168 ? 14.656 14.239 56.674 1 17.6 320 ASP B C 1
ATOM 1927 O O . ASP B 2 168 ? 14.616 13.059 57.047 1 17.52 320 ASP B O 1
ATOM 1932 N N . ASP B 2 169 ? 14.749 14.588 55.394 1 17.19 321 ASP B N 1
ATOM 1933 C CA . ASP B 2 169 ? 14.949 13.636 54.317 1 16.94 321 ASP B CA 1
ATOM 1934 C C . ASP B 2 169 ? 16.381 13.101 54.415 1 16.64 321 ASP B C 1
ATOM 1935 O O . ASP B 2 169 ? 17.35 13.865 54.279 1 16.54 321 ASP B O 1
ATOM 1940 N N . ALA B 2 170 ? 16.513 11.779 54.614 1 16.86 322 ALA B N 1
ATOM 1941 C CA . ALA B 2 170 ? 17.817 11.127 54.734 1 17.08 322 ALA B CA 1
ATOM 1942 C C . ALA B 2 170 ? 18.677 11.289 53.477 1 17.24 322 ALA B C 1
ATOM 1943 O O . ALA B 2 170 ? 19.9 11.163 53.56 1 18.09 322 ALA B O 1
ATOM 1945 N N . CYS B 2 171 ? 18.062 11.563 52.305 1 17.25 323 CYS B N 1
ATOM 1946 C CA . CYS B 2 171 ? 18.829 11.757 51.061 1 17.77 323 CYS B CA 1
ATOM 1947 C C . CYS B 2 171 ? 19.752 12.995 51.103 1 17.17 323 CYS B C 1
ATOM 1948 O O . CYS B 2 171 ? 20.64 13.133 50.244 1 17.82 323 CYS B O 1
ATOM 1951 N N . LEU B 2 172 ? 19.563 13.9 52.1 1 16.58 324 LEU B N 1
ATOM 1952 C CA . LEU B 2 172 ? 20.416 15.092 52.21 1 16.74 324 LEU B CA 1
ATOM 1953 C C . LEU B 2 172 ? 21.648 14.871 53.105 1 15.72 324 LEU B C 1
ATOM 1954 O O . LEU B 2 172 ? 22.385 15.827 53.395 1 15.73 324 LEU B O 1
ATOM 1959 N N . TYR B 2 173 ? 21.849 13.616 53.566 1 15.02 325 TYR B N 1
ATOM 1960 C CA . TYR B 2 173 ? 22.917 13.264 54.483 1 14.88 325 TYR B CA 1
ATOM 1961 C C . TYR B 2 173 ? 23.742 12.083 53.969 1 14.96 325 TYR B C 1
ATOM 1962 O O . TYR B 2 173 ? 23.252 11.281 53.17 1 15.48 325 TYR B O 1
ATOM 1971 N N . SER B 2 174 ? 24.973 11.971 54.461 1 14.22 326 SER B N 1
ATOM 1972 C CA . SER B 2 174 ? 25.832 10.836 54.109 1 14.49 326 SER B CA 1
ATOM 1973 C C . SER B 2 174 ? 26.459 10.219 55.357 1 15.04 326 SER B C 1
ATOM 1974 O O . SER B 2 174 ? 26.771 10.929 56.322 1 15.58 326 SER B O 1
ATOM 1977 N N . PRO B 2 175 ? 26.699 8.898 55.345 1 15.74 327 PRO B N 1
ATOM 1978 C CA . PRO B 2 175 ? 26.421 7.936 54.257 1 16.02 327 PRO B CA 1
ATOM 1979 C C . PRO B 2 175 ? 24.966 7.464 54.077 1 15.9 327 PRO B C 1
ATOM 1980 O O . PRO B 2 175 ? 24.715 6.597 53.233 1 15.52 327 PRO B O 1
ATOM 1984 N N . ALA B 2 176 ? 23.995 8.096 54.787 1 15.59 328 ALA B N 1
ATOM 1985 C CA . ALA B 2 176 ? 22.577 7.715 54.701 1 15.52 328 ALA B CA 1
ATOM 1986 C C . ALA B 2 176 ? 22.053 7.648 53.258 1 16.13 328 ALA B C 1
ATOM 1987 O O . ALA B 2 176 ? 21.294 6.729 52.908 1 16.77 328 ALA B O 1
ATOM 1989 N N . SER B 2 177 ? 22.461 8.6 52.436 1 15.96 329 SER B N 1
ATOM 1990 C CA . SER B 2 177 ? 22.009 8.72 51.046 1 17.28 329 SER B CA 1
ATOM 1991 C C . SER B 2 177 ? 22.656 7.731 50.063 1 19.66 329 SER B C 1
ATOM 1992 O O . SER B 2 177 ? 22.241 7.706 48.903 1 20.63 329 SER B O 1
ATOM 1995 N N . ALA B 2 178 ? 23.69 6.981 50.474 1 20.23 330 ALA B N 1
ATOM 1996 C CA . ALA B 2 178 ? 24.311 6.004 49.552 1 21.9 330 ALA B CA 1
ATOM 1997 C C . ALA B 2 178 ? 23.321 4.811 49.316 1 23.57 330 ALA B C 1
ATOM 1998 O O . ALA B 2 178 ? 22.899 4.181 50.269 1 23.93 330 ALA B O 1
ATOM 2000 N N . PRO B 2 179 ? 22.842 4.568 48.074 1 25.72 331 PRO B N 1
ATOM 2001 C CA . PRO B 2 179 ? 21.848 3.484 47.853 1 26.45 331 PRO B CA 1
ATOM 2002 C C . PRO B 2 179 ? 22.306 2.067 48.231 1 26.7 331 PRO B C 1
ATOM 2003 O O . PRO B 2 179 ? 21.485 1.225 48.596 1 27.84 331 PRO B O 1
ATOM 2007 N N . GLU B 2 180 ? 23.609 1.794 48.093 1 25.12 332 GLU B N 1
ATOM 2008 C CA . GLU B 2 180 ? 24.179 0.479 48.374 1 24.58 332 GLU B CA 1
ATOM 2009 C C . GLU B 2 180 ? 24.298 0.202 49.901 1 23.37 332 GLU B C 1
ATOM 2010 O O . GLU B 2 180 ? 24.509 -0.946 50.291 1 24.86 332 GLU B O 1
ATOM 2016 N N . VAL B 2 181 ? 24.2 1.234 50.74 1 20.38 333 VAL B N 1
ATOM 2017 C CA . VAL B 2 181 ? 24.296 1.086 52.199 1 19.68 333 VAL B CA 1
ATOM 2018 C C . VAL B 2 181 ? 22.877 0.844 52.77 1 20.53 333 VAL B C 1
ATOM 2019 O O . VAL B 2 181 ? 21.918 1.463 52.294 1 22.38 333 VAL B O 1
ATOM 2023 N N . ILE B 2 182 ? 22.733 -0.046 53.758 1 18.3 334 ILE B N 1
ATOM 2024 C CA . ILE B 2 182 ? 21.437 -0.277 54.391 1 17.83 334 ILE B CA 1
ATOM 2025 C C . ILE B 2 182 ? 21.259 0.889 55.395 1 17.65 334 ILE B C 1
ATOM 2026 O O . ILE B 2 182 ? 22.016 0.999 56.346 1 17.5 334 ILE B O 1
ATOM 2031 N N . THR B 2 183 ? 20.262 1.749 55.169 1 16.84 335 THR B N 1
ATOM 2032 C CA . THR B 2 183 ? 20.024 2.964 55.963 1 16.96 335 THR B CA 1
ATOM 2033 C C . THR B 2 183 ? 18.872 2.751 56.914 1 16.26 335 THR B C 1
ATOM 2034 O O . THR B 2 183 ? 17.77 2.403 56.497 1 16.41 335 THR B O 1
ATOM 2038 N N . VAL B 2 184 ? 19.12 2.963 58.21 1 16.1 336 VAL B N 1
ATOM 2039 C CA . VAL B 2 184 ? 18.142 2.597 59.238 1 15.78 336 VAL B CA 1
ATOM 2040 C C . VAL B 2 184 ? 17.572 3.752 60.056 1 16.19 336 VAL B C 1
ATOM 2041 O O . VAL B 2 184 ? 18.342 4.46 60.697 1 15.64 336 VAL B O 1
ATOM 2045 N N . GLY B 2 185 ? 16.239 3.926 60.018 1 16.16 337 GLY B N 1
ATOM 2046 C CA . GLY B 2 185 ? 15.551 4.918 60.845 1 16.95 337 GLY B CA 1
ATOM 2047 C C . GLY B 2 185 ? 15.222 4.348 62.215 1 17.21 337 GLY B C 1
ATOM 2048 O O . GLY B 2 185 ? 15.382 3.138 62.427 1 17.24 337 GLY B O 1
ATOM 2049 N N . ALA B 2 186 ? 14.76 5.192 63.171 1 16.42 338 ALA B N 1
ATOM 2050 C CA . ALA B 2 186 ? 14.463 4.686 64.518 1 16.62 338 ALA B CA 1
ATOM 2051 C C . ALA B 2 186 ? 12.993 4.72 64.872 1 17.37 338 ALA B C 1
ATOM 2052 O O . ALA B 2 186 ? 12.332 5.739 64.65 1 17.28 338 ALA B O 1
ATOM 2054 N N . THR B 2 187 ? 12.502 3.642 65.497 1 17.67 339 THR B N 1
ATOM 2055 C CA . THR B 2 187 ? 11.148 3.587 66.047 1 18.61 339 THR B CA 1
ATOM 2056 C C . THR B 2 187 ? 11.174 3.329 67.571 1 19.11 339 THR B C 1
ATOM 2057 O O . THR B 2 187 ? 12.171 2.84 68.106 1 19.28 339 THR B O 1
ATOM 2061 N N . ASN B 2 188 ? 10.09 3.681 68.269 1 19.3 340 ASN B N 1
ATOM 2062 C CA . ASN B 2 188 ? 10.033 3.52 69.728 1 20.33 340 ASN B CA 1
ATOM 2063 C C . ASN B 2 188 ? 9.162 2.301 70.146 1 21.16 340 ASN B C 1
ATOM 2064 O O . ASN B 2 188 ? 8.723 1.551 69.271 1 20.6 340 ASN B O 1
ATOM 2069 N N . ALA B 2 189 ? 8.913 2.101 71.465 1 21.95 341 ALA B N 1
ATOM 2070 C CA . ALA B 2 189 ? 8.116 0.974 71.997 1 24.23 341 ALA B CA 1
ATOM 2071 C C . ALA B 2 189 ? 6.675 0.923 71.492 1 26.02 341 ALA B C 1
ATOM 2072 O O . ALA B 2 189 ? 6.035 -0.131 71.544 1 27.04 341 ALA B O 1
ATOM 2074 N N . GLN B 2 190 ? 6.154 2.05 71.033 1 26.42 342 GLN B N 1
ATOM 2075 C CA . GLN B 2 190 ? 4.81 2.097 70.451 1 27.96 342 GLN B CA 1
ATOM 2076 C C . GLN B 2 190 ? 4.862 1.898 68.895 1 28.84 342 GLN B C 1
ATOM 2077 O O . GLN B 2 190 ? 3.835 2.02 68.232 1 29.85 342 GLN B O 1
ATOM 2083 N N . ASP B 2 191 ? 6.045 1.537 68.345 1 28.22 343 ASP B N 1
ATOM 2084 C CA . ASP B 2 191 ? 6.39 1.345 66.93 1 28.25 343 ASP B CA 1
ATOM 2085 C C . ASP B 2 191 ? 6.225 2.636 66.117 1 28.02 343 ASP B C 1
ATOM 2086 O O . ASP B 2 191 ? 5.972 2.568 64.913 1 29.12 343 ASP B O 1
ATOM 2091 N N . GLN B 2 192 ? 6.364 3.802 66.769 1 26.24 344 GLN B N 1
ATOM 2092 C CA . GLN B 2 192 ? 6.246 5.102 66.115 1 25.15 344 GLN B CA 1
ATOM 2093 C C . GLN B 2 192 ? 7.621 5.745 65.893 1 22.7 344 GLN B C 1
ATOM 2094 O O . GLN B 2 192 ? 8.561 5.379 66.584 1 22.03 344 GLN B O 1
ATOM 2100 N N . PRO B 2 193 ? 7.789 6.655 64.915 1 21.09 345 PRO B N 1
ATOM 2101 C CA . PRO B 2 193 ? 9.125 7.237 64.682 1 20.14 345 PRO B CA 1
ATOM 2102 C C . PRO B 2 193 ? 9.626 7.994 65.905 1 20.13 345 PRO B C 1
ATOM 2103 O O . PRO B 2 193 ? 8.836 8.645 66.582 1 19.74 345 PRO B O 1
ATOM 2107 N N . VAL B 2 194 ? 10.922 7.863 66.23 1 19.16 346 VAL B N 1
ATOM 2108 C CA . VAL B 2 194 ? 11.458 8.474 67.448 1 19.62 346 VAL B CA 1
ATOM 2109 C C . VAL B 2 194 ? 11.603 10 67.39 1 20.87 346 VAL B C 1
ATOM 2110 O O . VAL B 2 194 ? 12.18 10.534 66.436 1 20.5 346 VAL B O 1
ATOM 2114 N N . THR B 2 195 ? 11.133 10.692 68.445 1 21.2 347 THR B N 1
ATOM 2115 C CA . THR B 2 195 ? 11.368 12.12 68.58 1 23.23 347 THR B CA 1
ATOM 2116 C C . THR B 2 195 ? 12.611 12.284 69.479 1 24.08 347 THR B C 1
ATOM 2117 O O . THR B 2 195 ? 12.753 11.584 70.485 1 24.52 347 THR B O 1
ATOM 2121 N N . LEU B 2 196 ? 13.498 13.213 69.115 1 24.19 348 LEU B N 1
ATOM 2122 C CA . LEU B 2 196 ? 14.741 13.51 69.817 1 25.27 348 LEU B CA 1
ATOM 2123 C C . LEU B 2 196 ? 14.822 15.023 69.983 1 26.74 348 LEU B C 1
ATOM 2124 O O . LEU B 2 196 ? 15.24 15.713 69.058 1 26.95 348 LEU B O 1
ATOM 2129 N N . GLY B 2 197 ? 14.38 15.528 71.13 1 27.45 349 GLY B N 1
ATOM 2130 C CA . GLY B 2 197 ? 14.328 16.968 71.382 1 28.18 349 GLY B CA 1
ATOM 2131 C C . GLY B 2 197 ? 13.291 17.58 70.462 1 28.05 349 GLY B C 1
ATOM 2132 O O . GLY B 2 197 ? 12.171 17.072 70.386 1 28.76 349 GLY B O 1
ATOM 2133 N N . THR B 2 198 ? 13.678 18.593 69.673 1 27.42 350 THR B N 1
ATOM 2134 C CA . THR B 2 198 ? 12.772 19.154 68.657 1 27.54 350 THR B CA 1
ATOM 2135 C C . THR B 2 198 ? 12.929 18.447 67.296 1 26.82 350 THR B C 1
ATOM 2136 O O . THR B 2 198 ? 12.16 18.718 66.381 1 27.79 350 THR B O 1
ATOM 2140 N N . LEU B 2 199 ? 13.908 17.539 67.164 1 24.97 351 LEU B N 1
ATOM 2141 C CA . LEU B 2 199 ? 14.098 16.801 65.928 1 23.83 351 LEU B CA 1
ATOM 2142 C C . LEU B 2 199 ? 13.65 15.32 66.131 1 21.51 351 LEU B C 1
ATOM 2143 O O . LEU B 2 199 ? 12.69 15.069 66.869 1 21.33 351 LEU B O 1
ATOM 2148 N N . GLY B 2 200 ? 14.341 14.365 65.517 1 19.35 352 GLY B N 1
ATOM 2149 C CA . GLY B 2 200 ? 13.988 12.959 65.603 1 18.55 352 GLY B CA 1
ATOM 2150 C C . GLY B 2 200 ? 14.499 12.197 64.396 1 17.39 352 GLY B C 1
ATOM 2151 O O . GLY B 2 200 ? 15.319 12.727 63.64 1 17.99 352 GLY B O 1
ATOM 2152 N N . THR B 2 201 ? 14.028 10.961 64.2 1 16.27 353 THR B N 1
ATOM 2153 C CA . THR B 2 201 ? 14.543 10.154 63.082 1 16.02 353 THR B CA 1
ATOM 2154 C C . THR B 2 201 ? 14.309 10.776 61.711 1 16.8 353 THR B C 1
ATOM 2155 O O . THR B 2 201 ? 13.261 11.386 61.459 1 18.11 353 THR B O 1
ATOM 2159 N N . ASN B 2 202 ? 15.28 10.561 60.804 1 15.18 354 ASN B N 1
ATOM 2160 C CA . ASN B 2 202 ? 15.122 10.933 59.415 1 15.94 354 ASN B CA 1
ATOM 2161 C C . ASN B 2 202 ? 14.158 9.92 58.748 1 17.03 354 ASN B C 1
ATOM 2162 O O . ASN B 2 202 ? 13.817 8.872 59.308 1 17.61 354 ASN B O 1
ATOM 2167 N N . PHE B 2 203 ? 13.706 10.261 57.557 1 17.51 355 PHE B N 1
ATOM 2168 C CA . PHE B 2 203 ? 12.731 9.479 56.816 1 18.1 355 PHE B CA 1
ATOM 2169 C C . PHE B 2 203 ? 12.977 9.644 55.288 1 18.46 355 PHE B C 1
ATOM 2170 O O . PHE B 2 203 ? 13.999 10.203 54.863 1 18.79 355 PHE B O 1
ATOM 2178 N N . GLY B 2 204 ? 12.038 9.157 54.475 1 18.96 356 GLY B N 1
ATOM 2179 C CA . GLY B 2 204 ? 12.13 9.31 53.03 1 19.11 356 GLY B CA 1
ATOM 2180 C C . GLY B 2 204 ? 12.604 8.091 52.272 1 19.16 356 GLY B C 1
ATOM 2181 O O . GLY B 2 204 ? 12.871 7.044 52.864 1 19.81 356 GLY B O 1
ATOM 2182 N N . ARG B 2 205 ? 12.782 8.246 50.949 1 18.79 357 ARG B N 1
ATOM 2183 C CA . ARG B 2 205 ? 13.155 7.153 50.054 1 19.4 357 ARG B CA 1
ATOM 2184 C C . ARG B 2 205 ? 14.574 6.575 50.252 1 19.9 357 ARG B C 1
ATOM 2185 O O . ARG B 2 205 ? 14.859 5.502 49.714 1 20.92 357 ARG B O 1
ATOM 2193 N N . CYS B 2 206 ? 15.466 7.302 50.938 1 18.66 358 CYS B N 1
ATOM 2194 C CA . CYS B 2 206 ? 16.807 6.78 51.2 1 19.33 358 CYS B CA 1
ATOM 2195 C C . CYS B 2 206 ? 16.848 5.877 52.451 1 19.59 358 CYS B C 1
ATOM 2196 O O . CYS B 2 206 ? 17.872 5.239 52.691 1 20.27 358 CYS B O 1
ATOM 2199 N N . VAL B 2 207 ? 15.738 5.785 53.215 1 18.75 359 VAL B N 1
ATOM 2200 C CA . VAL B 2 207 ? 15.679 4.888 54.371 1 18.71 359 VAL B CA 1
ATOM 2201 C C . VAL B 2 207 ? 15.212 3.508 53.89 1 19.79 359 VAL B C 1
ATOM 2202 O O . VAL B 2 207 ? 14.222 3.41 53.151 1 20.63 359 VAL B O 1
ATOM 2206 N N . ASP B 2 208 ? 15.921 2.435 54.28 1 19.06 360 ASP B N 1
ATOM 2207 C CA . ASP B 2 208 ? 15.548 1.079 53.892 1 18.67 360 ASP B CA 1
ATOM 2208 C C . ASP B 2 208 ? 14.525 0.484 54.853 1 18.71 360 ASP B C 1
ATOM 2209 O O . ASP B 2 208 ? 13.602 -0.199 54.422 1 19.75 360 ASP B O 1
ATOM 2214 N N . LEU B 2 209 ? 14.699 0.724 56.151 1 17.64 361 LEU B N 1
ATOM 2215 C CA . LEU B 2 209 ? 13.787 0.19 57.156 1 17.89 361 LEU B CA 1
ATOM 2216 C C . LEU B 2 209 ? 14.042 0.884 58.501 1 17.26 361 LEU B C 1
ATOM 2217 O O . LEU B 2 209 ? 15 1.651 58.634 1 17.82 361 LEU B O 1
ATOM 2222 N N . PHE B 2 210 ? 13.172 0.635 59.474 1 16.45 362 PHE B N 1
ATOM 2223 C CA . PHE B 2 210 ? 13.301 1.181 60.823 1 16.69 362 PHE B CA 1
ATOM 2224 C C . PHE B 2 210 ? 13.64 0.058 61.798 1 17.17 362 PHE B C 1
ATOM 2225 O O . PHE B 2 210 ? 13.45 -1.126 61.488 1 18.21 362 PHE B O 1
ATOM 2233 N N . ALA B 2 211 ? 14.139 0.418 62.967 1 16.56 363 ALA B N 1
ATOM 2234 C CA . ALA B 2 211 ? 14.43 -0.557 64.009 1 16.71 363 ALA B CA 1
ATOM 2235 C C . ALA B 2 211 ? 14.363 0.148 65.365 1 17.6 363 ALA B C 1
ATOM 2236 O O . ALA B 2 211 ? 14.481 1.376 65.422 1 18.17 363 ALA B O 1
ATOM 2238 N N . PRO B 2 212 ? 14.255 -0.613 66.469 1 17.68 364 PRO B N 1
ATOM 2239 C CA . PRO B 2 212 ? 14.208 0.015 67.809 1 17.77 364 PRO B CA 1
ATOM 2240 C C . PRO B 2 212 ? 15.327 1.025 68.056 1 17.38 364 PRO B C 1
ATOM 2241 O O . PRO B 2 212 ? 16.5 0.72 67.832 1 18.06 364 PRO B O 1
ATOM 2245 N N . GLY B 2 213 ? 14.957 2.236 68.476 1 17.01 365 GLY B N 1
ATOM 2246 C CA . GLY B 2 213 ? 15.927 3.302 68.653 1 17.58 365 GLY B CA 1
ATOM 2247 C C . GLY B 2 213 ? 15.597 4.301 69.738 1 18.28 365 GLY B C 1
ATOM 2248 O O . GLY B 2 213 ? 16.097 5.428 69.707 1 18.48 365 GLY B O 1
ATOM 2249 N N . GLU B 2 214 ? 14.772 3.898 70.709 1 18.14 366 GLU B N 1
ATOM 2250 C CA . GLU B 2 214 ? 14.459 4.775 71.842 1 18.33 366 GLU B CA 1
ATOM 2251 C C . GLU B 2 214 ? 14.567 3.978 73.135 1 18.94 366 GLU B C 1
ATOM 2252 O O . GLU B 2 214 ? 14.062 2.856 73.187 1 19.5 366 GLU B O 1
ATOM 2258 N N . ASP B 2 215 ? 15.234 4.546 74.17 1 18.4 367 ASP B N 1
ATOM 2259 C CA . ASP B 2 215 ? 15.377 3.907 75.483 1 18.64 367 ASP B CA 1
ATOM 2260 C C . ASP B 2 215 ? 15.938 2.468 75.35 1 18.26 367 ASP B C 1
ATOM 2261 O O . ASP B 2 215 ? 15.303 1.5 75.773 1 18.32 367 ASP B O 1
ATOM 2266 N N . ILE B 2 216 ? 17.08 2.353 74.664 1 17.53 368 ILE B N 1
ATOM 2267 C CA . ILE B 2 216 ? 17.734 1.072 74.414 1 16.92 368 ILE B CA 1
ATOM 2268 C C . ILE B 2 216 ? 18.757 0.774 75.504 1 17.48 368 ILE B C 1
ATOM 2269 O O . ILE B 2 216 ? 19.758 1.49 75.612 1 17.83 368 ILE B O 1
ATOM 2274 N N . ILE B 2 217 ? 18.531 -0.289 76.29 1 17.28 369 ILE B N 1
ATOM 2275 C CA . ILE B 2 217 ? 19.481 -0.668 77.334 1 17.72 369 ILE B CA 1
ATOM 2276 C C . ILE B 2 217 ? 20.776 -1.184 76.692 1 17.81 369 ILE B C 1
ATOM 2277 O O . ILE B 2 217 ? 20.729 -2.047 75.813 1 18.24 369 ILE B O 1
ATOM 2282 N N . GLY B 2 218 ? 21.905 -0.676 77.151 1 17.24 370 GLY B N 1
ATOM 2283 C CA . GLY B 2 218 ? 23.199 -1.118 76.651 1 17.67 370 GLY B CA 1
ATOM 2284 C C . GLY B 2 218 ? 24.332 -0.752 77.584 1 17.6 370 GLY B C 1
ATOM 2285 O O . GLY B 2 218 ? 24.136 0.013 78.532 1 17.39 370 GLY B O 1
ATOM 2286 N N . ALA B 2 219 ? 25.539 -1.254 77.308 1 16.83 371 ALA B N 1
ATOM 2287 C CA . ALA B 2 219 ? 26.704 -0.972 78.14 1 17.36 371 ALA B CA 1
ATOM 2288 C C . ALA B 2 219 ? 26.94 0.522 78.351 1 17.83 371 ALA B C 1
ATOM 2289 O O . ALA B 2 219 ? 26.879 1.298 77.383 1 17.21 371 ALA B O 1
ATOM 2291 N N . SER B 2 220 ? 27.166 0.907 79.616 1 17.89 372 SER B N 1
ATOM 2292 C CA . SER B 2 220 ? 27.511 2.265 79.988 1 18.63 372 SER B CA 1
ATOM 2293 C C . SER B 2 220 ? 28.989 2.282 80.354 1 19.09 372 SER B C 1
ATOM 2294 O O . SER B 2 220 ? 29.409 1.489 81.199 1 18.38 372 SER B O 1
ATOM 2297 N N . SER B 2 221 ? 29.748 3.238 79.805 1 19.28 373 SER B N 1
ATOM 2298 C CA . SER B 2 221 ? 31.168 3.378 80.119 1 19.54 373 SER B CA 1
ATOM 2299 C C . SER B 2 221 ? 31.437 4.012 81.506 1 19.87 373 SER B C 1
ATOM 2300 O O . SER B 2 221 ? 32.604 4.24 81.846 1 20.43 373 SER B O 1
ATOM 2303 N N . ASP B 2 222 ? 30.385 4.276 82.305 1 19.79 374 ASP B N 1
ATOM 2304 C CA . ASP B 2 222 ? 30.579 4.838 83.652 1 20.83 374 ASP B CA 1
ATOM 2305 C C . ASP B 2 222 ? 31.283 3.842 84.597 1 21.84 374 ASP B C 1
ATOM 2306 O O . ASP B 2 222 ? 31.971 4.265 85.527 1 22.4 374 ASP B O 1
ATOM 2311 N N . CYS B 2 223 ? 31.093 2.536 84.372 1 21.63 375 CYS B N 1
ATOM 2312 C CA . CYS B 2 223 ? 31.702 1.471 85.167 1 22.15 375 CYS B CA 1
ATOM 2313 C C . CYS B 2 223 ? 31.666 0.143 84.399 1 22.33 375 CYS B C 1
ATOM 2314 O O . CYS B 2 223 ? 30.812 -0.041 83.521 1 22.48 375 CYS B O 1
ATOM 2317 N N . SER B 2 224 ? 32.546 -0.803 84.764 1 22.11 376 SER B N 1
ATOM 2318 C CA . SER B 2 224 ? 32.67 -2.069 84.03 1 22.1 376 SER B CA 1
ATOM 2319 C C . SER B 2 224 ? 31.41 -2.944 83.989 1 21.76 376 SER B C 1
ATOM 2320 O O . SER B 2 224 ? 31.315 -3.817 83.126 1 22.67 376 SER B O 1
ATOM 2323 N N . THR B 2 225 ? 30.44 -2.719 84.881 1 21.03 377 THR B N 1
ATOM 2324 C CA . THR B 2 225 ? 29.185 -3.491 84.865 1 20.67 377 THR B CA 1
ATOM 2325 C C . THR B 2 225 ? 27.93 -2.608 84.696 1 20.36 377 THR B C 1
ATOM 2326 O O . THR B 2 225 ? 26.805 -3.101 84.836 1 20.34 377 THR B O 1
ATOM 2330 N N . CYS B 2 226 ? 28.115 -1.32 84.413 1 19.48 378 CYS B N 1
ATOM 2331 C CA . CYS B 2 226 ? 27.025 -0.357 84.319 1 18.76 378 CYS B CA 1
ATOM 2332 C C . CYS B 2 226 ? 26.301 -0.451 82.975 1 18.27 378 CYS B C 1
ATOM 2333 O O . CYS B 2 226 ? 26.915 -0.786 81.95 1 18.41 378 CYS B O 1
ATOM 2336 N N . PHE B 2 227 ? 25.006 -0.11 82.984 1 17.5 379 PHE B N 1
ATOM 2337 C CA . PHE B 2 227 ? 24.111 -0.108 81.829 1 17.28 379 PHE B CA 1
ATOM 2338 C C . PHE B 2 227 ? 23.317 1.193 81.827 1 17.59 379 PHE B C 1
ATOM 2339 O O . PHE B 2 227 ? 23.001 1.742 82.89 1 18.17 379 PHE B O 1
ATOM 2347 N N . VAL B 2 228 ? 23.01 1.697 80.626 1 16.53 380 VAL B N 1
ATOM 2348 C CA . VAL B 2 228 ? 22.262 2.949 80.492 1 16.71 380 VAL B CA 1
ATOM 2349 C C . VAL B 2 228 ? 21.411 2.871 79.238 1 17.26 380 VAL B C 1
ATOM 2350 O O . VAL B 2 228 ? 21.773 2.155 78.276 1 17.85 380 VAL B O 1
ATOM 2354 N N . SER B 2 229 ? 20.279 3.587 79.24 1 16.56 381 SER B N 1
ATOM 2355 C CA . SER B 2 229 ? 19.436 3.628 78.058 1 17.45 381 SER B CA 1
ATOM 2356 C C . SER B 2 229 ? 19.864 4.804 77.174 1 18.41 381 SER B C 1
ATOM 2357 O O . SER B 2 229 ? 20.207 5.885 77.679 1 19.42 381 SER B O 1
ATOM 2360 N N . GLN B 2 230 ? 19.897 4.577 75.852 1 17.43 382 GLN B N 1
ATOM 2361 C CA . GLN B 2 230 ? 20.245 5.629 74.881 1 17.18 382 GLN B CA 1
ATOM 2362 C C . GLN B 2 230 ? 19.254 5.581 73.711 1 16.76 382 GLN B C 1
ATOM 2363 O O . GLN B 2 230 ? 18.629 4.54 73.452 1 16.98 382 GLN B O 1
ATOM 2369 N N . SER B 2 231 ? 19.098 6.72 73.012 1 16.36 383 SER B N 1
ATOM 2370 C CA . SER B 2 231 ? 18.198 6.782 71.868 1 16.76 383 SER B CA 1
ATOM 2371 C C . SER B 2 231 ? 18.898 7.415 70.673 1 16.52 383 SER B C 1
ATOM 2372 O O . SER B 2 231 ? 19.814 8.239 70.847 1 17.91 383 SER B O 1
ATOM 2375 N N . GLY B 2 232 ? 18.452 7.038 69.48 1 15.85 384 GLY B N 1
ATOM 2376 C CA . GLY B 2 232 ? 18.982 7.593 68.247 1 16.09 384 GLY B CA 1
ATOM 2377 C C . GLY B 2 232 ? 19.003 6.621 67.09 1 15.93 384 GLY B C 1
ATOM 2378 O O . GLY B 2 232 ? 18.832 5.407 67.284 1 15.99 384 GLY B O 1
ATOM 2379 N N . THR B 2 233 ? 19.217 7.147 65.874 1 15.27 385 THR B N 1
ATOM 2380 C CA . THR B 2 233 ? 19.307 6.256 64.707 1 15.65 385 THR B CA 1
ATOM 2381 C C . THR B 2 233 ? 20.582 5.401 64.761 1 16.53 385 THR B C 1
ATOM 2382 O O . THR B 2 233 ? 20.629 4.382 64.076 1 17.06 385 THR B O 1
ATOM 2386 N N . SER B 2 234 ? 21.604 5.779 65.582 1 16.49 386 SER B N 1
ATOM 2387 C CA . SER B 2 234 ? 22.799 4.929 65.767 1 16.68 386 SER B CA 1
ATOM 2388 C C . SER B 2 234 ? 22.349 3.607 66.406 1 16.03 386 SER B C 1
ATOM 2389 O O . SER B 2 234 ? 22.772 2.534 65.962 1 15.96 386 SER B O 1
ATOM 2392 N N . GLN B 2 235 ? 21.513 3.684 67.475 1 15.49 387 GLN B N 1
ATOM 2393 C CA . GLN B 2 235 ? 21.024 2.484 68.167 1 16.53 387 GLN B CA 1
ATOM 2394 C C . GLN B 2 235 ? 20.192 1.609 67.219 1 16.76 387 GLN B C 1
ATOM 2395 O O . GLN B 2 235 ? 20.313 0.382 67.23 1 17.15 387 GLN B O 1
ATOM 2401 N N . ALA B 2 236 ? 19.391 2.249 66.35 1 15.49 388 ALA B N 1
ATOM 2402 C CA . ALA B 2 236 ? 18.564 1.518 65.406 1 15.64 388 ALA B CA 1
ATOM 2403 C C . ALA B 2 236 ? 19.464 0.782 64.385 1 15.68 388 ALA B C 1
ATOM 2404 O O . ALA B 2 236 ? 19.271 -0.42 64.126 1 15.31 388 ALA B O 1
ATOM 2406 N N . ALA B 2 237 ? 20.485 1.489 63.855 1 15.11 389 ALA B N 1
ATOM 2407 C CA . ALA B 2 237 ? 21.43 0.899 62.904 1 15.31 389 ALA B CA 1
ATOM 2408 C C . ALA B 2 237 ? 22.171 -0.275 63.554 1 15.33 389 ALA B C 1
ATOM 2409 O O . ALA B 2 237 ? 22.35 -1.317 62.901 1 15.28 389 ALA B O 1
ATOM 2411 N N . ALA B 2 238 ? 22.518 -0.151 64.856 1 15.32 390 ALA B N 1
ATOM 2412 C CA . ALA B 2 238 ? 23.203 -1.255 65.55 1 16.05 390 ALA B CA 1
ATOM 2413 C C . ALA B 2 238 ? 22.32 -2.514 65.626 1 16.23 390 ALA B C 1
ATOM 2414 O O . ALA B 2 238 ? 22.841 -3.622 65.495 1 16.41 390 ALA B O 1
ATOM 2416 N N . HIS B 2 239 ? 20.983 -2.36 65.792 1 15.41 391 HIS B N 1
ATOM 2417 C CA . HIS B 2 239 ? 20.078 -3.512 65.773 1 15.51 391 HIS B CA 1
ATOM 2418 C C . HIS B 2 239 ? 20.139 -4.204 64.404 1 16.04 391 HIS B C 1
ATOM 2419 O O . HIS B 2 239 ? 20.22 -5.437 64.341 1 16.22 391 HIS B O 1
ATOM 2426 N N . VAL B 2 240 ? 20.116 -3.425 63.312 1 15.41 392 VAL B N 1
ATOM 2427 C CA . VAL B 2 240 ? 20.145 -4.007 61.978 1 16.2 392 VAL B CA 1
ATOM 2428 C C . VAL B 2 240 ? 21.49 -4.669 61.703 1 16.35 392 VAL B C 1
ATOM 2429 O O . VAL B 2 240 ? 21.511 -5.738 61.11 1 16.13 392 VAL B O 1
ATOM 2433 N N . ALA B 2 241 ? 22.617 -4.093 62.199 1 16.1 393 ALA B N 1
ATOM 2434 C CA . ALA B 2 241 ? 23.916 -4.746 62.043 1 17 393 ALA B CA 1
ATOM 2435 C C . ALA B 2 241 ? 23.898 -6.12 62.761 1 17.69 393 ALA B C 1
ATOM 2436 O O . ALA B 2 241 ? 24.385 -7.107 62.205 1 17.83 393 ALA B O 1
ATOM 2438 N N . GLY B 2 242 ? 23.274 -6.182 63.94 1 16.88 394 GLY B N 1
ATOM 2439 C CA . GLY B 2 242 ? 23.158 -7.438 64.672 1 16.97 394 GLY B CA 1
ATOM 2440 C C . GLY B 2 242 ? 22.297 -8.468 63.961 1 17.43 394 GLY B C 1
ATOM 2441 O O . GLY B 2 242 ? 22.674 -9.641 63.857 1 17.94 394 GLY B O 1
ATOM 2442 N N . ILE B 2 243 ? 21.147 -8.038 63.441 1 16.71 395 ILE B N 1
ATOM 2443 C CA . ILE B 2 243 ? 20.241 -8.908 62.697 1 17.52 395 ILE B CA 1
ATOM 2444 C C . ILE B 2 243 ? 20.924 -9.388 61.409 1 17.61 395 ILE B C 1
ATOM 2445 O O . ILE B 2 243 ? 20.831 -10.576 61.088 1 18.33 395 ILE B O 1
ATOM 2450 N N . ALA B 2 244 ? 21.661 -8.496 60.708 1 16.85 396 ALA B N 1
ATOM 2451 C CA . ALA B 2 244 ? 22.365 -8.887 59.486 1 17.68 396 ALA B CA 1
ATOM 2452 C C . ALA B 2 244 ? 23.452 -9.907 59.824 1 18.26 396 ALA B C 1
ATOM 2453 O O . ALA B 2 244 ? 23.615 -10.853 59.065 1 18.02 396 ALA B O 1
ATOM 2455 N N . ALA B 2 245 ? 24.148 -9.744 60.968 1 18.35 397 ALA B N 1
ATOM 2456 C CA . ALA B 2 245 ? 25.177 -10.714 61.389 1 19.45 397 ALA B CA 1
ATOM 2457 C C . ALA B 2 245 ? 24.529 -12.07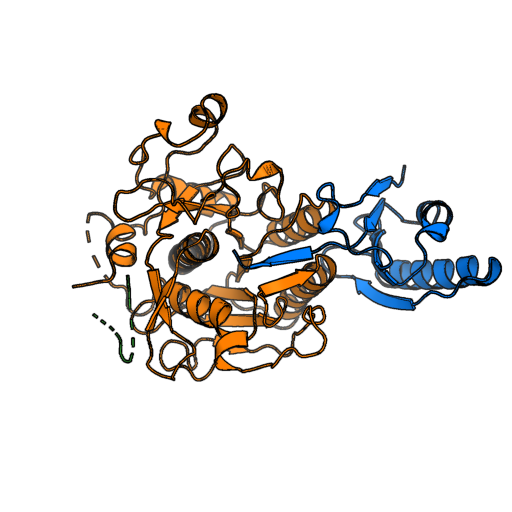9 61.632 1 20.51 397 ALA B C 1
ATOM 2458 O O . ALA B 2 245 ? 25.073 -13.103 61.198 1 21.45 397 ALA B O 1
ATOM 2460 N N . MET B 2 246 ? 23.349 -12.097 62.26 1 20.13 398 MET B N 1
ATOM 2461 C CA . MET B 2 246 ? 22.61 -13.345 62.5 1 21.42 398 MET B CA 1
ATOM 2462 C C . MET B 2 246 ? 22.151 -14 61.19 1 21.26 398 MET B C 1
ATOM 2463 O O . MET B 2 246 ? 22.289 -15.216 61.023 1 21.74 398 MET B O 1
ATOM 2468 N N . MET B 2 247 ? 21.607 -13.209 60.259 1 20.05 399 MET B N 1
ATOM 2469 C CA . MET B 2 247 ? 21.135 -13.748 58.977 1 19.49 399 MET B CA 1
ATOM 2470 C C . MET B 2 247 ? 22.288 -14.278 58.127 1 19.48 399 MET B C 1
ATOM 2471 O O . MET B 2 247 ? 22.164 -15.353 57.529 1 20.01 399 MET B O 1
ATOM 2476 N N . LEU B 2 248 ? 23.415 -13.543 58.084 1 18.63 400 LEU B N 1
ATOM 2477 C CA . LEU B 2 248 ? 24.588 -13.967 57.305 1 19.24 400 LEU B CA 1
ATOM 2478 C C . LEU B 2 248 ? 25.276 -15.186 57.947 1 19.79 400 LEU B C 1
ATOM 2479 O O . LEU B 2 248 ? 25.822 -16.019 57.228 1 20.81 400 LEU B O 1
ATOM 2484 N N . SER B 2 249 ? 25.239 -15.304 59.274 1 19.2 401 SER B N 1
ATOM 2485 C CA . SER B 2 249 ? 25.843 -16.464 59.93 1 20.7 401 SER B CA 1
ATOM 2486 C C . SER B 2 249 ? 24.992 -17.731 59.64 1 21.52 401 SER B C 1
ATOM 2487 O O . SER B 2 249 ? 25.546 -18.818 59.44 1 22.62 401 SER B O 1
ATOM 2490 N N . ALA B 2 250 ? 23.658 -17.58 59.536 1 20.7 402 ALA B N 1
ATOM 2491 C CA . ALA B 2 250 ? 22.75 -18.691 59.227 1 21.02 402 ALA B CA 1
ATOM 2492 C C . ALA B 2 250 ? 22.825 -19.071 57.736 1 20.95 402 ALA B C 1
ATOM 2493 O O . ALA B 2 250 ? 22.68 -20.245 57.387 1 21.2 402 ALA B O 1
ATOM 2495 N N . GLU B 2 251 ? 22.995 -18.065 56.856 1 19.56 403 GLU B N 1
ATOM 2496 C CA . GLU B 2 251 ? 23.073 -18.283 55.408 1 19.69 403 GLU B CA 1
ATOM 2497 C C . GLU B 2 251 ? 24.266 -17.502 54.859 1 20.34 403 GLU B C 1
ATOM 2498 O O . GLU B 2 251 ? 24.102 -16.425 54.276 1 20.39 403 GLU B O 1
ATOM 2504 N N . PRO B 2 252 ? 25.495 -18.022 55.055 1 20.56 404 PRO B N 1
ATOM 2505 C CA . PRO B 2 252 ? 26.695 -17.252 54.667 1 20.51 404 PRO B CA 1
ATOM 2506 C C . PRO B 2 252 ? 26.883 -16.934 53.186 1 20.46 404 PRO B C 1
ATOM 2507 O O . PRO B 2 252 ? 27.681 -16.045 52.874 1 21.2 404 PRO B O 1
ATOM 2511 N N . GLU B 2 253 ? 26.204 -17.645 52.289 1 19.52 405 GLU B N 1
ATOM 2512 C CA . GLU B 2 253 ? 26.359 -17.386 50.855 1 20.3 405 GLU B CA 1
ATOM 2513 C C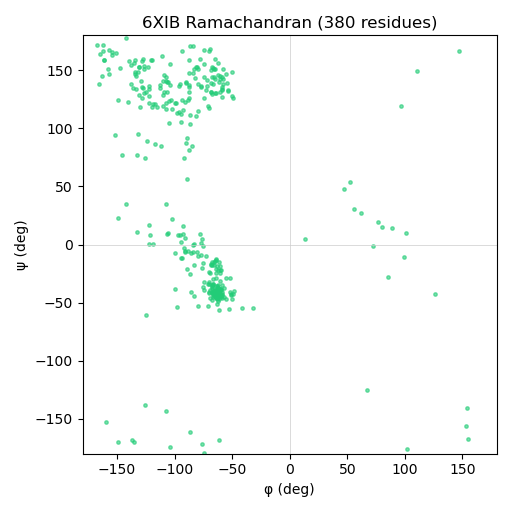 . GLU B 2 253 ? 25.455 -16.235 50.339 1 20.77 405 GLU B C 1
ATOM 2514 O O . GLU B 2 253 ? 25.525 -15.903 49.156 1 20.97 405 GLU B O 1
ATOM 2520 N N . LEU B 2 254 ? 24.645 -15.608 51.21 1 20.65 406 LEU B N 1
ATOM 2521 C CA . LEU B 2 254 ? 23.742 -14.534 50.772 1 20.68 406 LEU B CA 1
ATOM 2522 C C . LEU B 2 254 ? 24.509 -13.382 50.137 1 21.37 406 LEU B C 1
ATOM 2523 O O . LEU B 2 254 ? 25.534 -12.972 50.673 1 22.24 406 LEU B O 1
ATOM 2528 N N . THR B 2 255 ? 24.025 -12.868 48.999 1 20.69 407 THR B N 1
ATOM 2529 C CA . THR B 2 255 ? 24.623 -11.663 48.414 1 21.08 407 THR B CA 1
ATOM 2530 C C . THR B 2 255 ? 23.961 -10.452 49.135 1 20.94 407 THR B C 1
ATOM 2531 O O . THR B 2 255 ? 22.952 -10.622 49.84 1 20.38 407 THR B O 1
ATOM 2535 N N . LEU B 2 256 ? 24.478 -9.223 48.906 1 21.12 408 LEU B N 1
ATOM 2536 C CA . LEU B 2 256 ? 23.88 -8.015 49.489 1 21.71 408 LEU B CA 1
ATOM 2537 C C . LEU B 2 256 ? 22.399 -7.888 49.086 1 21.24 408 LEU B C 1
ATOM 2538 O O . LEU B 2 256 ? 21.55 -7.667 49.942 1 20.87 408 LEU B O 1
ATOM 2543 N N . ALA B 2 257 ? 22.082 -8.1 47.794 1 21.21 409 ALA B N 1
ATOM 2544 C CA . ALA B 2 257 ? 20.691 -8.024 47.332 1 21.88 409 ALA B CA 1
ATOM 2545 C C . ALA B 2 257 ? 19.791 -9.022 48.065 1 21.78 409 ALA B C 1
ATOM 2546 O O . ALA B 2 257 ? 18.707 -8.656 48.523 1 22.39 409 ALA B O 1
ATOM 2548 N N . GLU B 2 258 ? 20.267 -10.26 48.246 1 21.27 410 GLU B N 1
ATOM 2549 C CA . GLU B 2 258 ? 19.5 -11.279 48.949 1 21.06 410 GLU B CA 1
ATOM 2550 C C . GLU B 2 258 ? 19.314 -10.93 50.42 1 20.97 410 GLU B C 1
ATOM 2551 O O . GLU B 2 258 ? 18.222 -11.116 50.954 1 21.16 410 GLU B O 1
ATOM 2557 N N . LEU B 2 259 ? 20.359 -10.395 51.068 1 20.53 411 LEU B N 1
ATOM 2558 C CA . LEU B 2 259 ? 20.281 -9.996 52.478 1 20.41 411 LEU B CA 1
ATOM 2559 C C . LEU B 2 259 ? 19.232 -8.894 52.649 1 21.19 411 LEU B C 1
ATOM 2560 O O . LEU B 2 259 ? 18.417 -8.955 53.572 1 21.18 411 LEU B O 1
ATOM 2565 N N . ARG B 2 260 ? 19.231 -7.908 51.745 1 21.76 412 ARG B N 1
ATOM 2566 C CA . ARG B 2 260 ? 18.256 -6.816 51.813 1 23.23 412 ARG B CA 1
ATOM 2567 C C . ARG B 2 260 ? 16.826 -7.349 51.677 1 23.76 412 ARG B C 1
ATOM 2568 O O . ARG B 2 260 ? 15.939 -6.927 52.425 1 22.98 412 ARG B O 1
ATOM 2576 N N . GLN B 2 261 ? 16.631 -8.341 50.783 1 24.34 413 GLN B N 1
ATOM 2577 C CA . GLN B 2 261 ? 15.343 -9.008 50.577 1 25.17 413 GLN B CA 1
ATOM 2578 C C . GLN B 2 261 ? 14.904 -9.709 51.87 1 24.65 413 GLN B C 1
ATOM 2579 O O . GLN B 2 261 ? 13.728 -9.652 52.217 1 25.31 413 GLN B O 1
ATOM 2585 N N . ARG B 2 262 ? 15.835 -10.399 52.567 1 23.87 414 ARG B N 1
ATOM 2586 C CA . ARG B 2 262 ? 15.544 -11.097 53.826 1 23.55 414 ARG B CA 1
ATOM 2587 C C . ARG B 2 262 ? 15.132 -10.093 54.902 1 21.93 414 ARG B C 1
ATOM 2588 O O . ARG B 2 262 ? 14.177 -10.334 55.637 1 21.97 414 ARG B O 1
ATOM 2596 N N . LEU B 2 263 ? 15.862 -8.971 55.02 1 21.21 415 LEU B N 1
ATOM 2597 C CA . LEU B 2 263 ? 15.53 -7.947 56.019 1 21.7 415 LEU B CA 1
ATOM 2598 C C . LEU B 2 263 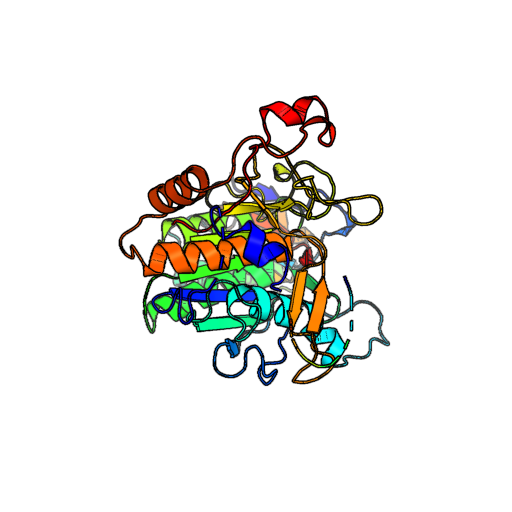? 14.097 -7.414 55.808 1 21.94 415 LEU B C 1
ATOM 2599 O O . LEU B 2 263 ? 13.356 -7.27 56.769 1 21.76 415 LEU B O 1
ATOM 2604 N N . ILE B 2 264 ? 13.713 -7.166 54.545 1 22.58 416 ILE B N 1
ATOM 2605 C CA . ILE B 2 264 ? 12.369 -6.657 54.256 1 24.28 416 ILE B CA 1
ATOM 2606 C C . ILE B 2 264 ? 11.315 -7.724 54.544 1 25.25 416 ILE B C 1
ATOM 2607 O O . ILE B 2 264 ? 10.323 -7.443 55.217 1 25.39 416 ILE B O 1
ATOM 2612 N N . HIS B 2 265 ? 11.558 -8.961 54.082 1 25.81 417 HIS B N 1
ATOM 2613 C CA . HIS B 2 265 ? 10.631 -10.079 54.279 1 26.58 417 HIS B CA 1
ATOM 2614 C C . HIS B 2 265 ? 10.273 -10.337 55.746 1 26.32 417 HIS B C 1
ATOM 2615 O O . HIS B 2 265 ? 9.092 -10.511 56.078 1 26.81 417 HIS B O 1
ATOM 2622 N N . PHE B 2 266 ? 11.277 -10.371 56.628 1 25.51 418 PHE B N 1
ATOM 2623 C CA . PHE B 2 266 ? 11.053 -10.663 58.037 1 25.81 418 PHE B CA 1
ATOM 2624 C C . PHE B 2 266 ? 10.67 -9.441 58.892 1 24.96 418 PHE B C 1
ATOM 2625 O O . PHE B 2 266 ? 10.28 -9.613 60.046 1 25.1 418 PHE B O 1
ATOM 2633 N N . SER B 2 267 ? 10.723 -8.22 58.32 1 24.37 419 SER B N 1
ATOM 2634 C CA . SER B 2 267 ? 10.316 -7.023 59.054 1 24.13 419 SER B CA 1
ATOM 2635 C C . SER B 2 267 ? 8.799 -7.052 59.351 1 24.43 419 SER B C 1
ATOM 2636 O O . SER B 2 267 ? 8.029 -7.671 58.608 1 23.88 419 SER B O 1
ATOM 2639 N N . ALA B 2 268 ? 8.38 -6.392 60.438 1 24.39 420 ALA B N 1
ATOM 2640 C CA . ALA B 2 268 ? 6.959 -6.227 60.739 1 25.45 420 ALA B CA 1
ATOM 2641 C C . ALA B 2 268 ? 6.481 -5.119 59.786 1 26.01 420 ALA B C 1
ATOM 2642 O O . ALA B 2 268 ? 7.196 -4.12 59.573 1 25.69 420 ALA B O 1
ATOM 2644 N N . LYS B 2 269 ? 5.311 -5.314 59.162 1 26.12 421 LYS B N 1
ATOM 2645 C CA . LYS B 2 269 ? 4.835 -4.358 58.16 1 26.62 421 LYS B CA 1
ATOM 2646 C C . LYS B 2 269 ? 3.641 -3.519 58.603 1 26.9 421 LYS B C 1
ATOM 2647 O O . LYS B 2 269 ? 2.794 -3.982 59.368 1 27.05 421 LYS B O 1
ATOM 2653 N N . ASP B 2 270 ? 3.607 -2.259 58.135 1 26.85 422 ASP B N 1
ATOM 2654 C CA . ASP B 2 270 ? 2.528 -1.305 58.37 1 27.35 422 ASP B CA 1
ATOM 2655 C C . ASP B 2 270 ? 2.186 -1.027 59.838 1 27.45 422 ASP B C 1
ATOM 2656 O O . ASP B 2 270 ? 1.035 -0.684 60.129 1 28.24 422 ASP B O 1
ATOM 2661 N N . VAL B 2 271 ? 3.17 -1.105 60.756 1 26.63 423 VAL B N 1
ATOM 2662 C CA . VAL B 2 271 ? 2.905 -0.799 62.165 1 26.78 423 VAL B CA 1
ATOM 2663 C C . VAL B 2 271 ? 3.202 0.671 62.535 1 26.96 423 VAL B C 1
ATOM 2664 O O . VAL B 2 271 ? 2.823 1.113 63.621 1 27.06 423 VAL B O 1
ATOM 2668 N N . ILE B 2 272 ? 3.866 1.426 61.648 1 27.07 424 ILE B N 1
ATOM 2669 C CA . ILE B 2 272 ? 4.163 2.835 61.92 1 27.61 424 ILE B CA 1
ATOM 2670 C C . ILE B 2 272 ? 2.979 3.73 61.456 1 27.62 424 ILE B C 1
ATOM 2671 O O . ILE B 2 272 ? 2.434 3.5 60.381 1 27.76 424 ILE B O 1
ATOM 2676 N N . ASN B 2 273 ? 2.573 4.736 62.259 1 28 425 ASN B N 1
ATOM 2677 C CA . ASN B 2 273 ? 1.51 5.659 61.831 1 28.81 425 ASN B CA 1
ATOM 2678 C C . ASN B 2 273 ? 2.216 6.668 60.95 1 28.3 425 ASN B C 1
ATOM 2679 O O . ASN B 2 273 ? 3.007 7.47 61.447 1 29.02 425 ASN B O 1
ATOM 2684 N N . GLU B 2 274 ? 1.938 6.627 59.649 1 27.72 426 GLU B N 1
ATOM 2685 C CA . GLU B 2 274 ? 2.581 7.491 58.672 1 27.88 426 GLU B CA 1
ATOM 2686 C C . GLU B 2 274 ? 2.289 8.99 58.851 1 28.23 426 GLU B C 1
ATOM 2687 O O . GLU B 2 274 ? 3.007 9.804 58.27 1 28.21 426 GLU B O 1
ATOM 2693 N N . ALA B 2 275 ? 1.294 9.353 59.695 1 27.89 427 ALA B N 1
ATOM 2694 C CA . ALA B 2 275 ? 0.957 10.762 59.951 1 27.78 427 ALA B CA 1
ATOM 2695 C C . ALA B 2 275 ? 2.104 11.55 60.591 1 27.05 427 ALA B C 1
ATOM 2696 O O . ALA B 2 275 ? 2.111 12.773 60.516 1 27.17 427 ALA B O 1
ATOM 2698 N N . TRP B 2 276 ? 3.055 10.862 61.251 1 25.71 428 TRP B N 1
ATOM 2699 C CA . TRP B 2 276 ? 4.204 11.514 61.884 1 24.79 428 TRP B CA 1
ATOM 2700 C C . TRP B 2 276 ? 5.125 12.143 60.832 1 23.33 428 TRP B C 1
ATOM 2701 O O . TRP B 2 276 ? 5.736 13.172 61.1 1 23.31 428 TRP B O 1
ATOM 2712 N N . PHE B 2 277 ? 5.239 11.515 59.656 1 22.34 429 PHE B N 1
ATOM 2713 C CA . PHE B 2 277 ? 6.104 12.023 58.599 1 22.8 429 PHE B CA 1
ATOM 2714 C C . PHE B 2 277 ? 5.407 13.137 57.843 1 23.48 429 PHE B C 1
ATOM 2715 O O . PHE B 2 277 ? 4.177 13.103 57.704 1 23.96 429 PHE B O 1
ATOM 2723 N N . PRO B 2 278 ? 6.17 14.083 57.249 1 23.91 430 PRO B N 1
ATOM 2724 C CA . PRO B 2 278 ? 5.543 15.095 56.38 1 23.95 430 PRO B CA 1
ATOM 2725 C C . PRO B 2 278 ? 4.726 14.434 55.258 1 24.23 430 PRO B C 1
ATOM 2726 O O . PRO B 2 278 ? 5.057 13.324 54.809 1 23.85 430 PRO B O 1
ATOM 2730 N N . GLU B 2 279 ? 3.629 15.086 54.861 1 24.64 431 GLU B N 1
ATOM 2731 C CA . GLU B 2 279 ? 2.669 14.604 53.864 1 25.49 431 GLU B CA 1
ATOM 2732 C C . GLU B 2 279 ? 3.283 13.92 52.625 1 26.15 431 GLU B C 1
ATOM 2733 O O . GLU B 2 279 ? 2.92 12.776 52.337 1 26.95 431 GLU B O 1
ATOM 2739 N N . ASP B 2 280 ? 4.204 14.581 51.912 1 25.63 432 ASP B N 1
ATOM 2740 C CA . ASP B 2 280 ? 4.796 14.011 50.695 1 26.61 432 ASP B CA 1
ATOM 2741 C C . ASP B 2 280 ? 5.781 12.865 50.93 1 26.09 432 ASP B C 1
ATOM 2742 O O . ASP B 2 280 ? 6.205 12.233 49.961 1 26.61 432 ASP B O 1
ATOM 2747 N N . GLN B 2 281 ? 6.178 12.623 52.195 1 24.56 433 GLN B N 1
ATOM 2748 C CA . GLN B 2 281 ? 7.138 11.559 52.51 1 24.53 433 GLN B CA 1
ATOM 2749 C C . GLN B 2 281 ? 6.485 10.224 52.913 1 25.99 433 GLN B C 1
ATOM 2750 O O . GLN B 2 281 ? 7.182 9.202 53.004 1 25.88 433 GLN B O 1
ATOM 2756 N N . ARG B 2 282 ? 5.167 10.226 53.16 1 26.76 434 ARG B N 1
ATOM 2757 C CA . ARG B 2 282 ? 4.447 9.031 53.589 1 27.44 434 ARG B CA 1
ATOM 2758 C C . ARG B 2 282 ? 4.531 7.881 52.584 1 28.66 434 ARG B C 1
ATOM 2759 O O . ARG B 2 282 ? 4.829 6.764 53 1 29.2 434 ARG B O 1
ATOM 2767 N N . VAL B 2 283 ? 4.336 8.139 51.279 1 28.84 435 VAL B N 1
ATOM 2768 C CA . VAL B 2 283 ? 4.437 7.062 50.283 1 29.8 435 VAL B CA 1
ATOM 2769 C C . VAL B 2 283 ? 5.881 6.661 49.972 1 29.64 435 VAL B C 1
ATOM 2770 O O . VAL B 2 283 ? 6.108 5.563 49.46 1 30.59 435 VAL B O 1
ATOM 2774 N N . LEU B 2 284 ? 6.851 7.533 50.268 1 28.24 436 LEU B N 1
ATOM 2775 C CA . LEU B 2 284 ? 8.254 7.255 49.98 1 27.82 436 LEU B CA 1
ATOM 2776 C C . LEU B 2 284 ? 8.971 6.536 51.127 1 26.23 436 LEU B C 1
ATOM 2777 O O . LEU B 2 284 ? 10.025 5.944 50.9 1 26.33 436 LEU B O 1
ATOM 2782 N N . THR B 2 285 ? 8.446 6.631 52.352 1 24.16 437 THR B N 1
ATOM 2783 C CA . THR B 2 285 ? 9.098 6.031 53.506 1 23.29 437 THR B CA 1
ATOM 2784 C C . THR B 2 285 ? 8.602 4.61 53.734 1 23.61 437 THR B C 1
ATOM 2785 O O . THR B 2 285 ? 7.411 4.406 53.972 1 23.51 437 THR B O 1
ATOM 2789 N N . PRO B 2 286 ? 9.514 3.624 53.742 1 23.82 438 PRO B N 1
ATOM 2790 C CA . PRO B 2 286 ? 9.078 2.228 53.929 1 23.68 438 PRO B CA 1
ATOM 2791 C C . PRO B 2 286 ? 8.523 1.98 55.324 1 23 438 PRO B C 1
ATOM 2792 O O . PRO B 2 286 ? 9.151 2.343 56.316 1 23.2 438 PRO B O 1
ATOM 2796 N N . ASN B 2 287 ? 7.333 1.38 55.398 1 22.07 439 ASN B N 1
ATOM 2797 C CA . ASN B 2 287 ? 6.699 1.113 56.685 1 22.03 439 ASN B CA 1
ATOM 2798 C C . ASN B 2 287 ? 7.109 -0.277 57.145 1 22.27 439 ASN B C 1
ATOM 2799 O O . ASN B 2 287 ? 6.327 -1.23 57.057 1 22.78 439 ASN B O 1
ATOM 2804 N N . LEU B 2 288 ? 8.374 -0.396 57.602 1 21.38 440 LEU B N 1
ATOM 2805 C CA . LEU B 2 288 ? 8.969 -1.669 58.006 1 20.63 440 LEU B CA 1
ATOM 2806 C C . LEU B 2 288 ? 9.738 -1.492 59.32 1 20.44 440 LEU B C 1
ATOM 2807 O O . LEU B 2 288 ? 10.504 -0.529 59.463 1 20.31 440 LEU B O 1
ATOM 2812 N N . VAL B 2 289 ? 9.561 -2.419 60.268 1 20.08 441 VAL B N 1
ATOM 2813 C CA . VAL B 2 289 ? 10.348 -2.418 61.497 1 19.93 441 VAL B CA 1
ATOM 2814 C C . VAL B 2 289 ? 11.103 -3.757 61.536 1 20.26 441 VAL B C 1
ATOM 2815 O O . VAL B 2 289 ? 10.473 -4.813 61.528 1 19.92 441 VAL B O 1
ATOM 2819 N N . ALA B 2 290 ? 12.44 -3.713 61.529 1 20.13 442 ALA B N 1
ATOM 2820 C CA . ALA B 2 290 ? 13.3 -4.907 61.499 1 20.45 442 ALA B CA 1
ATOM 2821 C C . ALA B 2 290 ? 12.958 -5.967 62.544 1 20.65 442 ALA B C 1
ATOM 2822 O O . ALA B 2 290 ? 12.561 -5.64 63.662 1 20.2 442 ALA B O 1
ATOM 2824 N N . ALA B 2 291 ? 13.195 -7.241 62.192 1 21.26 443 ALA B N 1
ATOM 2825 C CA . ALA B 2 291 ? 13.01 -8.366 63.103 1 22 443 ALA B CA 1
ATOM 2826 C C . ALA B 2 291 ? 13.84 -9.569 62.652 1 23.28 443 ALA B C 1
ATOM 2827 O O . ALA B 2 291 ? 14.127 -9.75 61.468 1 22.83 443 ALA B O 1
ATOM 2829 N N . LEU B 2 292 ? 14.229 -10.382 63.619 1 24.54 444 LEU B N 1
ATOM 2830 C CA . LEU B 2 292 ? 14.959 -11.621 63.376 1 26.37 444 LEU B CA 1
ATOM 2831 C C . LEU B 2 292 ? 14.047 -12.628 62.659 1 28.76 444 LEU B C 1
ATOM 2832 O O . LEU B 2 292 ? 12.825 -12.606 62.829 1 28.58 444 LEU B O 1
ATOM 2837 N N . PRO B 2 293 ? 14.639 -13.545 61.879 1 30.98 445 PRO B N 1
ATOM 2838 C CA . PRO B 2 293 ? 13.827 -14.611 61.276 1 33.06 445 PRO B CA 1
ATOM 2839 C C . PRO B 2 293 ? 13.44 -15.65 62.343 1 35.83 445 PRO B C 1
ATOM 2840 O O . PRO B 2 293 ? 14.121 -15.78 63.37 1 35.97 445 PRO B O 1
ATOM 2844 N N . PRO B 2 294 ? 12.335 -16.395 62.144 1 37.67 446 PRO B N 1
ATOM 2845 C CA . PRO B 2 294 ? 11.935 -17.394 63.153 1 38.96 446 PRO B CA 1
ATOM 2846 C C . PRO B 2 294 ? 12.731 -18.696 63.078 1 40.08 446 PRO B C 1
ATOM 2847 O O . PRO B 2 294 ? 13.961 -18.69 62.997 1 40.85 446 PRO B O 1
ATOM 2864 N N . LYS C 3 2 ? 13.792 3.199 80.031 1 24.34 3 LYS I N 1
ATOM 2865 C CA . LYS C 3 2 ? 14.645 4.343 80.337 1 24.21 3 LYS I CA 1
ATOM 2866 C C . LYS C 3 2 ? 15.301 4.22 81.715 1 23.91 3 LYS I C 1
ATOM 2867 O O . LYS C 3 2 ? 14.622 3.844 82.671 1 24.77 3 LYS I O 1
ATOM 2873 N N . GLY C 3 3 ? 16.59 4.555 81.817 1 22.25 4 GLY I N 1
ATOM 2874 C CA . GLY C 3 3 ? 17.296 4.531 83.092 1 21.91 4 GLY I CA 1
ATOM 2875 C C . GLY C 3 3 ? 18.801 4.323 83.049 1 21.2 4 GLY I C 1
ATOM 2876 O O . GLY C 3 3 ? 19.43 4.339 81.977 1 20.74 4 GLY I O 1
ATOM 2907 N N . ASP C 3 6 ? 23.79 0.013 87.868 1 19.98 7 ASP I N 1
ATOM 2908 C CA . ASP C 3 6 ? 25.174 -0.461 88.035 1 20.31 7 ASP I CA 1
ATOM 2909 C C . ASP C 3 6 ? 25.346 -1.969 87.73 1 20.48 7 ASP I C 1
ATOM 2910 O O . ASP C 3 6 ? 26.381 -2.548 88.053 1 20.85 7 ASP I O 1
ATOM 2915 N N . HIS C 3 7 ? 24.317 -2.607 87.163 1 20.54 8 HIS I N 1
ATOM 2916 C CA . HIS C 3 7 ? 24.315 -4.019 86.783 1 21.8 8 HIS I CA 1
ATOM 2917 C C . HIS C 3 7 ? 23.253 -4.216 85.69 1 22.53 8 HIS I C 1
ATOM 2918 O O . HIS C 3 7 ? 22.432 -3.317 85.469 1 22.67 8 HIS I O 1
ATOM 2925 N N . TYR C 3 8 ? 23.248 -5.377 85.004 1 22.52 9 TYR I N 1
ATOM 2926 C CA . TYR C 3 8 ? 22.238 -5.63 83.963 1 23.32 9 TYR I CA 1
ATOM 2927 C C . TYR C 3 8 ? 20.826 -5.61 84.595 1 24.08 9 TYR I C 1
ATOM 2928 O O . TYR C 3 8 ? 20.521 -6.496 85.393 1 24.26 9 TYR I O 1
ATOM 2945 N N . CYS C 3 10 ? 17.814 -6.402 83.744 1 27.19 11 CYS I N 1
ATOM 2946 C CA . CYS C 3 10 ? 16.902 -7.534 83.558 1 28.32 11 CYS I CA 1
ATOM 2947 C C . CYS C 3 10 ? 17.417 -8.859 84.152 1 30.09 11 CYS I C 1
ATOM 2948 O O . CYS C 3 10 ? 16.856 -9.91 83.833 1 31.22 11 CYS I O 1
ATOM 2951 N N . ALA C 3 11 ? 18.568 -8.838 84.841 1 29.96 12 ALA I N 1
#

Secondary structure (P-SEA, 3-state):
ccbbbbbcccccccccbbbbbccccccaaaaaaaaaaaaaaaaaabbbbbbcccccccbbbbcccccccaaaaaaacccccccccccccccc/cccaaaaaacccccccccccbbbbbbcccccccccccccccccccbbbbcccccccccccccccccaaaaaaaacccccccccccbbbbbbbcccccccccaaaaaaaaaaaaaaaaaccccbbbbbbcccccccaaaaaaaaaaaaabbbbbbbcccccccccccccccccccbbbbbbcccccccccccccccccccccccccccccccccccccbbbbbbbcaaaaaaaaaaaaaaaaaacccccaaaaaaaaaaacccccccccccccccccccccbbbbbcc/cccccc

GO terms:
  GO:1990666 PCSK9-LDLR complex (C, IDA)
  GO:0050750 low-density lipoprotein particle receptor binding (F, IPI)
  GO:0001920 negative regulation of receptor recycling (P, IDA)
  GO:0010989 nega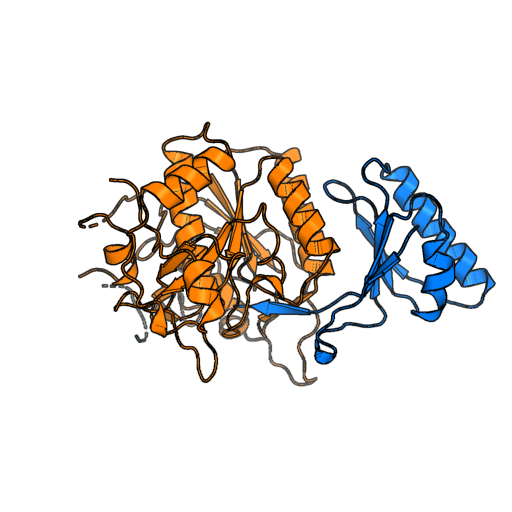tive regulation of low-density lipoprotein particle clearance (P, IDA)
  GO:0050750 low-density lipoprotein particle receptor binding (F, IDA)
  GO:0005576 extracellular region (C, IDA)
  GO:0004252 serine-type endopeptidase activity (F, IDA)
  GO:0016540 protein autoprocessing (P, IDA)
  GO:0032802 low-density lipoprotein particle receptor catabolic process (P, IDA)
  GO:0042632 cholesterol homeostasis (P, IMP)
  GO:0043525 positive regulation of neuron apoptotic process (P, IMP)
  GO:0005737 cytoplasm (C, IDA)
  GO:0005764 lysosome (C, IDA)
  GO:0005769 early endosome (C, IDA)
  GO:0005770 late endosome (C, IDA)
  GO:0005783 endoplasmic reticulum (C, IDA)
  GO:0005794 Golgi apparatus (C, IDA)
  GO:0009986 cell surface (C, IDA)
  GO:0019871 sodium channel inhibitor activity (F, IDA)
  GO:0005515 protein binding (F, IPI)

Nearest PDB structures (foldseek):
  3sqo-assembly1_P  TM=1.006E+00  e=2.878E-19  Homo sapiens
  5vla-assembly1_A  TM=1.009E+00  e=6.800E-19  Homo sapiens
  5vlp-assembly1_A  TM=1.001E+00  e=9.465E-19  Homo sapiens
  5vll-assembly1_A  TM=1.009E+00  e=2.913E-18  Homo sapiens
  6u3i-assembly1_A  TM=1.000E+00  e=4.629E-18  Homo sapiens

Radius of gyration: 20.67 Å; Cα contacts (8 Å, |Δi|>4): 1018; chains: 3; bounding box: 55×49×55 Å

Solvent-accessible surface area: 16281 Å² total

CATH classification: 3.40.50.200

InterPro domains:
  IPR000209 Peptidase S8/S53 domain [PF00082] (181-419)
  IPR010259 Peptidase S8 propeptide/proteinase inhibitor I9 [PF05922] (77-149)
  IPR015500 Peptidase S8, subtilisin-related [PR00723] (177-196)
  IPR015500 Peptidase S8, subtilisin-related [PR00723] (222-235)
  IPR015500 Peptidase S8, subtilisin-related [PR00723] (383-399)
  IPR034193 Proteinase K-like catalytic domain [cd04077] (156-421)
  IPR036852 Peptidase S8/S53 domain superfamily [G3DSA:3.40.50.200] (153-450)
  IPR036852 Peptidase S8/S53 domain superfamily [SSF52743] (152-421)
  IPR037045 Peptidase S8 propeptide/proteinase inhibitor I9 superfamily [G3DSA:3.30.70.80] (61-148)
  IPR041051 Proprotein convertase subtilisin/kexin type 9, C-terminal domain 3 [PF18463] (602-682)
  IPR041052 Proprotein convertase subtilisin/kexin type 9, C-terminal domain 2 [PF18464] (535-600)
  IPR041254 Proprotein convertase subtilisin/kexin type 9, C-terminal domain 1 [PF18459] (450-531)
  IPR050131 Subtilisin-like serine protease [PTHR43806] (18-536)

Organism: Homo sapiens (NCBI:txid9606)

Foldseek 3Di:
DAEEEEDPPVVFFDPQKKWFFFDDPDDQVNQVVLVVVLQVVCVVVVWHKDFPAADDDGTGHTMMGTHCVCVVVSSPTPRTRYMYGDGDDDDD/DAFLQLVQQAVCADQAFLQQEEEEEEWFDAPCLQQFRPPQEAEDPAAAFDDDPDPVDDDDPLQRHFPVHFLSNCQATNRRHLRVNYHYYYHYQAGSVGDGDLVSVLVVLVVVVVVCVVPNGAAYEYEAADKDFDDPVQLVSVVVSLVVQHAYFYFLDFALEASCGMPPLVNQSHAYEFEAESLREFAHDPPTGTHFFQSHLAYGHFFQRWGDRSPDSHDIGGHGGSSSRSSNVSNLLSRVCVVPVVAGSVRSSVVQQVSWDADSYDLVSRPPVRSVGGGRTYGHHDD/DPPDDD

Sequence (385 aa):
TATFHRCAKDPWRLPGTYVVVLKEETHLSQSERTARRLQAQAARRGYLTKILHVFHGLLPGFLVKMSGDLLELALKLPHVDYIEEDSSVFAQSIPWNLERITPPQPPDGGSLVEVYLLDTSIQSDHREIEGRVMVTDFENVPEEDGTRFHRQASKCDSHGTHLAGVVSGRDAGVAKGASMRSLRVLNCQGKGTVSGTLIGLEFIRKSQLVQPVGPLVVLLPLAGGYSRVLNAACQRLARAGVVLVTAAGNFRDDACLYSPASAPEVITVGATNAQDQPVTLGTLGTNFGRCVDLFAPGEDIIGASSDCSTCFVSQSGTSQAAAHVAGIAAMMLSAEPELTLAELRQRLIHFSAKDVINEAWFPEDQRVLTPNLVAALPPKGDHYC